Protein AF-A0A2V7VMD0-F1 (afdb_monomer)

Nearest PDB structures (foldseek):
  2zuu-assembly1_B  TM=5.048E-01  e=1.634E-06  Bifidobacterium longum
  3gns-assembly1_A  TM=4.349E-01  e=3.672E-01  Staphylococcus aureus
  1rq2-assembly1_B  TM=4.002E-01  e=1.823E+00  Mycobacterium tuberculosis
  4kwe-assembly3_C  TM=3.989E-01  e=2.638E+00  Mycobacterium tuberculosis
  1rlu-assembly1_B  TM=4.400E-01  e=4.884E+00  Mycobacterium tuberculosis

Secondary structure (DSSP, 8-state):
------------SPPPPPP--------S--S----BSS-TTSSEEEEE---STTTHHHHHHHHHB-EEEEE----SSHHHHHHSSGGG-SHHHH-BTTB-HHHHHHHHHHHHSSSPPSEEEEE-SS-GGGS-HHHHHHHHHHHHHT-EEEEES-----TTTSPPTT--SS--TTHHHH-SEE-PPPPEE-TTS-EE--TTTEEEE-EEESS--TTTTT--GGGSHIIIIIEEEE-PEESSEEEEEETTEEEEEEEEETTEEEEEE-B-SSSSS-----HHHH---GGGHHHHHHHHHHHHHHHHH-STT---------SSS--------------------PPP-------------------------------

Solvent-accessible surface area (backbone atoms only — not comparable to full-atom values): 22186 Å² total; per-residue (Å²): 141,83,85,83,81,81,81,76,85,78,72,91,63,78,78,75,76,84,84,74,69,80,86,87,64,64,85,81,72,74,96,75,74,80,71,41,63,74,45,91,90,49,52,46,37,28,38,37,49,40,16,63,92,42,41,62,48,55,35,56,44,51,62,32,31,33,57,47,74,47,75,43,60,51,42,63,41,35,61,50,44,14,55,62,46,80,95,54,62,33,53,94,57,31,19,42,76,50,27,55,55,54,48,34,46,54,43,26,54,63,49,61,43,88,74,82,49,36,22,37,40,43,48,40,57,70,19,55,37,65,45,41,71,65,24,52,52,31,50,58,49,42,24,37,73,38,15,8,33,37,32,38,32,70,38,36,24,39,33,71,90,52,61,42,62,88,49,54,86,58,57,47,68,63,59,53,76,61,37,11,44,30,86,47,70,52,41,46,58,45,103,82,48,46,66,41,79,40,66,89,37,44,47,74,30,46,43,42,76,65,42,89,41,85,51,51,52,54,57,67,50,63,61,31,65,31,27,62,74,29,33,67,29,40,54,34,45,72,72,38,54,55,37,25,26,29,84,93,28,45,36,28,24,30,35,75,37,77,62,7,28,26,37,27,33,24,48,42,57,74,39,88,58,59,58,78,71,56,46,78,86,63,66,57,63,79,75,37,53,61,58,54,53,48,40,51,51,32,44,50,44,35,20,38,62,43,62,76,74,66,73,75,91,60,65,58,86,46,96,77,72,77,65,80,72,90,74,88,65,82,70,82,80,82,76,71,76,90,71,76,94,74,82,92,83,88,88,84,88,78,90,81,88,84,85,86,85,86,90,81,93,86,87,88,80,87,82,88,85,84,90,81,88,81,135

Structure (mmCIF, N/CA/C/O backbone):
data_AF-A0A2V7VMD0-F1
#
_entry.id   AF-A0A2V7VMD0-F1
#
loop_
_atom_site.group_PDB
_atom_site.id
_atom_site.type_symbol
_atom_site.label_atom_id
_atom_site.label_alt_id
_atom_site.label_comp_id
_atom_site.label_asym_id
_atom_site.label_entity_id
_atom_site.label_seq_id
_atom_site.pdbx_PDB_ins_code
_atom_site.Cartn_x
_atom_site.Cartn_y
_atom_site.Cartn_z
_atom_site.occupancy
_atom_site.B_iso_or_equiv
_atom_site.auth_seq_id
_atom_site.auth_comp_id
_atom_site.auth_asym_id
_atom_site.auth_atom_id
_atom_site.pdbx_PDB_model_num
ATOM 1 N N . MET A 1 1 ? 59.327 32.147 13.251 1.00 38.47 1 MET A N 1
ATOM 2 C CA . MET A 1 1 ? 58.551 31.460 12.197 1.00 38.47 1 MET A CA 1
ATOM 3 C C . MET A 1 1 ? 57.903 30.236 12.815 1.00 38.47 1 MET A C 1
ATOM 5 O O . MET A 1 1 ? 58.629 29.424 13.367 1.00 38.47 1 MET A O 1
ATOM 9 N N . ALA A 1 2 ? 56.578 30.120 12.757 1.00 33.91 2 ALA A N 1
ATOM 10 C CA . ALA A 1 2 ? 55.854 28.916 13.158 1.00 33.91 2 ALA A CA 1
ATOM 11 C C . ALA A 1 2 ? 54.813 28.626 12.073 1.00 33.91 2 ALA A C 1
ATOM 13 O O . ALA A 1 2 ? 53.898 29.421 11.875 1.00 33.91 2 ALA A O 1
ATOM 14 N N . ALA A 1 3 ? 55.002 27.538 11.329 1.00 36.62 3 ALA A N 1
ATOM 15 C CA . ALA A 1 3 ? 54.058 27.101 10.310 1.00 36.62 3 ALA A CA 1
ATOM 16 C C . ALA A 1 3 ? 53.072 26.114 10.946 1.00 36.62 3 ALA A C 1
ATOM 18 O O . ALA A 1 3 ? 53.469 25.020 11.345 1.00 36.62 3 ALA A O 1
ATOM 19 N N . LEU A 1 4 ? 51.796 26.496 11.050 1.00 35.62 4 LEU A N 1
ATOM 20 C CA . LEU A 1 4 ? 50.734 25.544 11.370 1.00 35.62 4 LEU A CA 1
ATOM 21 C C . LEU A 1 4 ? 50.429 24.712 10.119 1.00 35.62 4 LEU A C 1
ATOM 23 O O . LEU A 1 4 ? 49.912 25.231 9.131 1.00 35.62 4 LEU A O 1
ATOM 27 N N . LEU A 1 5 ? 50.728 23.416 10.177 1.00 38.78 5 LEU A N 1
ATOM 28 C CA . LEU A 1 5 ? 50.276 22.447 9.183 1.00 38.78 5 LEU A CA 1
ATOM 29 C C . LEU A 1 5 ? 48.796 22.124 9.426 1.00 38.78 5 LEU A C 1
ATOM 31 O O . LEU A 1 5 ? 48.458 21.363 10.330 1.00 38.78 5 LEU A O 1
ATOM 35 N N . LEU A 1 6 ? 47.914 22.688 8.599 1.00 39.88 6 LEU A N 1
ATOM 36 C CA . LEU A 1 6 ? 46.518 22.262 8.503 1.00 39.88 6 LEU A CA 1
ATOM 37 C C . LEU A 1 6 ? 46.425 21.009 7.623 1.00 39.88 6 LEU A C 1
ATOM 39 O O . LEU A 1 6 ? 46.184 21.089 6.420 1.00 39.88 6 LEU A O 1
ATOM 43 N N . SER A 1 7 ? 46.611 19.838 8.229 1.00 38.34 7 SER A N 1
ATOM 44 C CA . SER A 1 7 ? 46.301 18.553 7.599 1.00 38.34 7 SER A CA 1
ATOM 45 C C . SER A 1 7 ? 44.782 18.338 7.566 1.00 38.34 7 SER A C 1
ATOM 47 O O . SER A 1 7 ? 44.202 17.771 8.495 1.00 38.34 7 SER A O 1
ATOM 49 N N . GLY A 1 8 ? 44.123 18.820 6.511 1.00 38.28 8 GLY A N 1
ATOM 50 C CA . GLY A 1 8 ? 42.714 18.522 6.266 1.00 38.28 8 GLY A CA 1
ATOM 51 C C . GLY A 1 8 ? 42.531 17.064 5.845 1.00 38.28 8 GLY A C 1
ATOM 52 O O . GLY A 1 8 ? 43.011 16.662 4.789 1.00 38.28 8 GLY A O 1
ATOM 53 N N . PHE A 1 9 ? 41.811 16.279 6.649 1.00 41.69 9 PHE A N 1
ATOM 54 C CA . PHE A 1 9 ? 41.330 14.959 6.241 1.00 41.69 9 PHE A CA 1
ATOM 55 C C . PHE A 1 9 ? 40.188 15.124 5.229 1.00 41.69 9 PHE A C 1
ATOM 57 O O . PHE A 1 9 ? 39.022 15.221 5.608 1.00 41.69 9 PHE A O 1
ATOM 64 N N . ALA A 1 10 ? 40.521 15.147 3.939 1.00 46.25 10 ALA A N 1
ATOM 65 C CA . ALA A 1 10 ? 39.546 14.855 2.898 1.00 46.25 10 ALA A CA 1
ATOM 66 C C . ALA A 1 10 ? 39.225 13.356 2.963 1.00 46.25 10 ALA A C 1
ATOM 68 O O . ALA A 1 10 ? 40.111 12.514 2.834 1.00 46.25 10 ALA A O 1
ATOM 69 N N . SER A 1 11 ? 37.965 13.012 3.218 1.00 49.06 11 SER A N 1
ATOM 70 C CA . SER A 1 11 ? 37.516 11.626 3.162 1.00 49.06 11 SER A CA 1
ATOM 71 C C . SER A 1 11 ? 37.318 11.207 1.704 1.00 49.06 11 SER A C 1
ATOM 73 O O . SER A 1 11 ? 36.354 11.651 1.084 1.00 49.06 11 SER A O 1
ATOM 75 N N . ASP A 1 12 ? 38.144 10.291 1.198 1.00 47.84 12 ASP A N 1
ATOM 76 C CA . ASP A 1 12 ? 38.009 9.644 -0.126 1.00 47.84 12 ASP A CA 1
ATOM 77 C C . ASP A 1 12 ? 36.775 8.716 -0.258 1.00 47.84 12 ASP A C 1
ATOM 79 O O . ASP A 1 12 ? 36.743 7.781 -1.057 1.00 47.84 12 ASP A O 1
ATOM 83 N N . GLN A 1 13 ? 35.728 8.940 0.538 1.00 43.59 13 GLN A N 1
ATOM 84 C CA . GLN A 1 13 ? 34.426 8.341 0.276 1.00 43.59 13 GLN A CA 1
ATOM 85 C C . GLN A 1 13 ? 33.729 9.192 -0.790 1.00 43.59 13 GLN A C 1
ATOM 87 O O . GLN A 1 13 ? 33.518 10.383 -0.541 1.00 43.59 13 GLN A O 1
ATOM 92 N N . PRO A 1 14 ? 33.356 8.632 -1.958 1.00 45.62 14 PRO A N 1
ATOM 93 C CA . PRO A 1 14 ? 32.574 9.380 -2.929 1.00 45.62 14 PRO A CA 1
ATOM 94 C C . PRO A 1 14 ? 31.293 9.856 -2.245 1.00 45.62 14 PRO A C 1
ATOM 96 O O . PRO A 1 14 ? 30.607 9.068 -1.587 1.00 45.62 14 PRO A O 1
ATOM 99 N N . LEU A 1 15 ? 30.995 11.154 -2.367 1.00 47.31 15 LEU A N 1
ATOM 100 C CA . LEU A 1 15 ? 29.774 11.729 -1.814 1.00 47.31 15 LEU A CA 1
ATOM 101 C C . LEU A 1 15 ? 28.592 10.907 -2.322 1.00 47.31 15 LEU A C 1
ATOM 103 O O . LEU A 1 15 ? 28.368 10.818 -3.531 1.00 47.31 15 LEU A O 1
ATOM 107 N N . LYS A 1 16 ? 27.854 10.289 -1.394 1.00 54.16 16 LYS A N 1
ATOM 108 C CA . LYS A 1 16 ? 26.635 9.566 -1.741 1.00 54.16 16 LYS A CA 1
ATOM 109 C C . LYS A 1 16 ? 25.729 10.543 -2.502 1.00 54.16 16 LYS A C 1
ATOM 111 O O . LYS A 1 16 ? 25.490 11.630 -1.968 1.00 54.16 16 LYS A O 1
ATOM 116 N N . PRO A 1 17 ? 25.251 10.199 -3.713 1.00 64.12 17 PRO A N 1
ATOM 117 C CA . PRO A 1 17 ? 24.415 11.109 -4.477 1.00 64.12 17 PRO A CA 1
ATOM 118 C C . PRO A 1 17 ? 23.194 11.517 -3.640 1.00 64.12 17 PRO A C 1
ATOM 120 O O . PRO A 1 17 ? 22.661 10.683 -2.894 1.00 64.12 17 PRO A O 1
ATOM 123 N N . PRO A 1 18 ? 22.775 12.792 -3.708 1.00 78.00 18 PRO A N 1
ATOM 124 C CA . PRO A 1 18 ? 21.604 13.266 -2.984 1.00 78.00 18 PRO A CA 1
ATOM 125 C C . PRO A 1 18 ? 20.371 12.432 -3.350 1.00 78.00 18 PRO A C 1
ATOM 127 O O . PRO A 1 18 ? 20.215 11.971 -4.481 1.00 78.00 18 PRO A O 1
ATOM 130 N N . ARG A 1 19 ? 19.499 12.216 -2.364 1.00 87.38 19 ARG A N 1
ATOM 131 C CA . ARG A 1 19 ? 18.234 11.509 -2.562 1.00 87.38 19 ARG A CA 1
ATOM 132 C C . ARG A 1 19 ? 17.157 12.498 -2.989 1.00 87.38 19 ARG A C 1
ATOM 134 O O . ARG A 1 19 ? 16.889 13.453 -2.265 1.00 87.38 19 ARG A O 1
ATOM 141 N N . TYR A 1 20 ? 16.528 12.219 -4.123 1.00 90.06 20 TYR A N 1
ATOM 142 C CA . TYR A 1 20 ? 15.520 13.070 -4.743 1.00 90.06 20 TYR A CA 1
ATOM 143 C C . TYR A 1 20 ? 14.117 12.502 -4.494 1.00 90.06 20 TYR A C 1
ATOM 145 O O . TYR A 1 20 ? 13.668 11.559 -5.150 1.00 90.06 20 TYR A O 1
ATOM 153 N N . ASP A 1 21 ? 13.451 13.026 -3.465 1.00 91.38 21 ASP A N 1
ATOM 154 C CA . ASP A 1 21 ? 12.210 12.475 -2.911 1.00 91.38 21 ASP A CA 1
ATOM 155 C C . ASP A 1 21 ? 11.384 13.572 -2.214 1.00 91.38 21 ASP A C 1
ATOM 157 O O . ASP A 1 21 ? 11.924 14.621 -1.863 1.00 91.38 21 ASP A O 1
ATOM 161 N N . ILE A 1 22 ? 10.084 13.342 -2.002 1.00 90.31 22 ILE A N 1
ATOM 162 C CA . ILE A 1 22 ? 9.161 14.355 -1.466 1.00 90.31 22 ILE A CA 1
ATOM 163 C C . ILE A 1 22 ? 9.235 14.429 0.074 1.00 90.31 22 ILE A C 1
ATOM 165 O O . ILE A 1 22 ? 8.964 13.431 0.753 1.00 90.31 22 ILE A O 1
ATOM 169 N N . PRO A 1 23 ? 9.516 15.609 0.666 1.00 90.56 23 PRO A N 1
ATOM 170 C CA . PRO A 1 23 ? 9.343 15.842 2.095 1.00 90.56 23 PRO A CA 1
ATOM 171 C C . PRO A 1 23 ? 7.868 16.139 2.421 1.00 90.56 23 PRO A C 1
ATOM 173 O O . PRO A 1 23 ? 7.342 17.208 2.118 1.00 90.56 23 PRO A O 1
ATOM 176 N N . TYR A 1 24 ? 7.183 15.198 3.072 1.00 93.12 24 TYR A N 1
ATOM 177 C CA . TYR A 1 24 ? 5.773 15.359 3.446 1.00 93.12 24 TYR A CA 1
ATOM 178 C C . TYR A 1 24 ? 5.591 16.213 4.714 1.00 93.12 24 TYR A C 1
ATOM 180 O O . TYR A 1 24 ? 6.096 15.871 5.783 1.00 93.12 24 TYR A O 1
ATOM 188 N N . SER A 1 25 ? 4.812 17.296 4.603 1.00 93.19 25 SER A N 1
ATOM 189 C CA . SER A 1 25 ? 4.467 18.223 5.697 1.00 93.19 25 SER A CA 1
ATOM 190 C C . SER A 1 25 ? 2.964 18.210 5.997 1.00 93.19 25 SER A C 1
ATOM 192 O O . SER A 1 25 ? 2.138 18.068 5.095 1.00 93.19 25 SER A O 1
ATOM 194 N N . THR A 1 26 ? 2.593 18.395 7.268 1.00 93.69 26 THR A N 1
ATOM 195 C CA . THR A 1 26 ? 1.194 18.528 7.717 1.00 93.69 26 THR A CA 1
ATOM 196 C C . THR A 1 26 ? 0.737 19.976 7.908 1.00 93.69 26 THR A C 1
ATOM 198 O O . THR A 1 26 ? -0.422 20.175 8.269 1.00 93.69 26 THR A O 1
ATOM 201 N N . GLU A 1 27 ? 1.590 20.971 7.629 1.00 94.56 27 GLU A N 1
ATOM 202 C CA . GLU A 1 27 ? 1.309 22.409 7.812 1.00 94.56 27 GLU A CA 1
ATOM 203 C C . GLU A 1 27 ? 0.025 22.871 7.102 1.00 94.56 27 GLU A C 1
ATOM 205 O O . GLU A 1 27 ? -0.747 23.655 7.654 1.00 94.56 27 GLU A O 1
ATOM 210 N N . VAL A 1 28 ? -0.249 22.345 5.902 1.00 92.62 28 VAL A N 1
ATOM 211 C CA . VAL A 1 28 ? -1.488 22.621 5.159 1.00 92.62 28 VAL A CA 1
ATOM 212 C C . VAL A 1 28 ? -2.573 21.617 5.562 1.00 92.62 28 VAL A C 1
ATOM 214 O O . VAL A 1 28 ? -2.704 20.533 4.981 1.00 92.62 28 VAL A O 1
ATOM 217 N N . VAL A 1 29 ? -3.358 21.989 6.571 1.00 91.25 29 VAL A N 1
ATOM 218 C CA . VAL A 1 29 ? -4.427 21.182 7.190 1.00 91.25 29 VAL A CA 1
ATOM 219 C C . VAL A 1 29 ? -5.669 21.057 6.292 1.00 91.25 29 VAL A C 1
ATOM 221 O O . VAL A 1 29 ? -6.180 22.067 5.812 1.00 91.25 29 VAL A O 1
ATOM 224 N N . THR A 1 30 ? -6.197 19.839 6.081 1.00 86.19 30 THR A N 1
ATOM 225 C CA . THR A 1 30 ? -7.558 19.650 5.526 1.00 86.19 30 THR A CA 1
ATOM 226 C C . THR A 1 30 ? -8.643 19.762 6.599 1.00 86.19 30 THR A C 1
ATOM 228 O O . THR A 1 30 ? -8.384 19.481 7.771 1.00 86.19 30 THR A O 1
ATOM 231 N N . PRO A 1 31 ? -9.896 20.087 6.232 1.00 86.00 31 PRO A N 1
ATOM 232 C CA . PRO A 1 31 ? -11.050 19.784 7.072 1.00 86.00 31 PRO A CA 1
ATOM 233 C C . PRO A 1 31 ? -11.165 18.264 7.273 1.00 86.00 31 PRO A C 1
ATOM 235 O O . PRO A 1 31 ? -11.433 17.536 6.324 1.00 86.00 31 PRO A O 1
ATOM 238 N N . HIS A 1 32 ? -10.960 17.789 8.501 1.00 86.56 32 HIS A N 1
ATOM 239 C CA . HIS A 1 32 ? -11.040 16.369 8.856 1.00 86.56 32 HIS A CA 1
ATOM 240 C C . HIS A 1 32 ? -11.507 16.185 10.304 1.00 86.56 32 HIS A C 1
ATOM 242 O O . HIS A 1 32 ? -11.539 17.136 11.093 1.00 86.56 32 HIS A O 1
ATOM 248 N N . VAL A 1 33 ? -11.846 14.952 10.685 1.00 81.44 33 VAL A N 1
ATOM 249 C CA . VAL A 1 33 ? -12.067 14.588 12.086 1.00 81.44 33 VAL A CA 1
ATOM 250 C C . VAL A 1 33 ? -10.735 14.153 12.710 1.00 81.44 33 VAL A C 1
ATOM 252 O O . VAL A 1 33 ? -10.180 13.137 12.295 1.00 81.44 33 VAL A O 1
ATOM 255 N N . PRO A 1 34 ? -10.205 14.832 13.743 1.00 75.56 34 PRO A N 1
ATOM 256 C CA . PRO A 1 34 ? -9.041 14.333 14.466 1.00 75.56 34 PRO A CA 1
ATOM 257 C C . PRO A 1 34 ? -9.469 13.176 15.379 1.00 75.56 34 PRO A C 1
ATOM 259 O O . PRO A 1 34 ? -10.162 13.384 16.379 1.00 75.56 34 PRO A O 1
ATOM 262 N N . TRP A 1 35 ? -9.067 11.944 15.049 1.00 77.06 35 TRP A N 1
ATOM 263 C CA . TRP A 1 35 ? -9.405 10.762 15.853 1.00 77.06 35 TRP A CA 1
ATOM 264 C C . TRP A 1 35 ? -8.179 10.074 16.465 1.00 77.06 35 TRP A C 1
ATOM 266 O O . TRP A 1 35 ? -8.108 10.009 17.689 1.00 77.06 35 TRP A O 1
ATOM 276 N N . ALA A 1 36 ? -7.194 9.614 15.690 1.00 81.88 36 ALA A N 1
ATOM 277 C CA . ALA A 1 36 ? -6.056 8.841 16.210 1.00 81.88 36 ALA A CA 1
ATOM 278 C C . ALA A 1 36 ? -4.759 9.659 16.393 1.00 81.88 36 ALA A C 1
ATOM 280 O O . ALA A 1 36 ? -3.659 9.113 16.319 1.00 81.88 36 ALA A O 1
ATOM 281 N N . THR A 1 37 ? -4.869 10.960 16.674 1.00 82.75 37 THR A N 1
ATOM 282 C CA . THR A 1 37 ? -3.728 11.891 16.819 1.00 82.75 37 THR A CA 1
ATOM 283 C C . THR A 1 37 ? -2.928 11.728 18.120 1.00 82.75 37 THR A C 1
ATOM 285 O O . THR A 1 37 ? -1.823 12.248 18.233 1.00 82.75 37 THR A O 1
ATOM 288 N N . THR A 1 38 ? -3.437 10.978 19.105 1.00 86.06 38 THR A N 1
ATOM 289 C CA . THR A 1 38 ? -2.681 10.531 20.291 1.00 86.06 38 THR A CA 1
ATOM 290 C C . THR A 1 38 ? -2.894 9.034 20.492 1.00 86.06 38 THR A C 1
ATOM 292 O O . THR A 1 38 ? -4.016 8.605 20.757 1.00 86.06 38 THR A O 1
ATOM 295 N N . LEU A 1 39 ? -1.824 8.235 20.416 1.00 88.50 39 LEU A N 1
ATOM 296 C CA . LEU A 1 39 ? -1.890 6.775 20.550 1.00 88.50 39 LEU A CA 1
ATOM 297 C C . LEU A 1 39 ? -1.164 6.253 21.805 1.00 88.50 39 LEU A C 1
ATOM 299 O O . LEU A 1 39 ? -0.077 6.737 22.138 1.00 88.50 39 LEU A O 1
ATOM 303 N N . PRO A 1 40 ? -1.690 5.207 22.475 1.00 86.06 40 PRO A N 1
ATOM 304 C CA . PRO A 1 40 ? -0.916 4.415 23.428 1.00 86.06 40 PRO A CA 1
ATOM 305 C C . PRO A 1 40 ? 0.331 3.831 22.748 1.00 86.06 40 PRO A C 1
ATOM 307 O O . PRO A 1 40 ? 0.230 3.221 21.684 1.00 86.06 40 PRO A O 1
ATOM 310 N N . GLY A 1 41 ? 1.501 4.025 23.361 1.00 87.75 41 GLY A N 1
ATOM 311 C CA . GLY A 1 41 ? 2.797 3.660 22.770 1.00 87.75 41 GLY A CA 1
ATOM 312 C C . GLY A 1 41 ? 3.425 4.736 21.871 1.00 87.75 41 GLY A C 1
ATOM 313 O O . GLY A 1 41 ? 4.502 4.501 21.339 1.00 87.75 41 GLY A O 1
ATOM 314 N N . GLY A 1 42 ? 2.797 5.910 21.726 1.00 93.25 42 GLY A N 1
ATOM 315 C CA . GLY A 1 42 ? 3.284 6.991 20.862 1.00 93.25 42 GLY A CA 1
ATOM 316 C C . GLY A 1 42 ? 2.918 6.792 19.384 1.00 93.25 42 GLY A C 1
ATOM 317 O O . GLY A 1 42 ? 2.166 5.865 19.065 1.00 93.25 42 GLY A O 1
ATOM 318 N N . PRO A 1 43 ? 3.410 7.658 18.478 1.00 95.75 43 PRO A N 1
ATOM 319 C CA . PRO A 1 43 ? 3.177 7.532 17.039 1.00 95.75 43 PRO A CA 1
ATOM 320 C C . PRO A 1 43 ? 3.602 6.161 16.495 1.00 95.75 43 PRO A C 1
ATOM 322 O O . PRO A 1 43 ? 4.492 5.519 17.052 1.00 95.75 43 PRO A O 1
ATOM 325 N N . ILE A 1 44 ? 2.962 5.691 15.424 1.00 96.69 44 ILE A N 1
ATOM 326 C CA . ILE A 1 44 ? 3.342 4.437 14.759 1.00 96.69 44 ILE A CA 1
ATOM 327 C C . ILE A 1 44 ? 4.535 4.704 13.846 1.00 96.69 44 ILE A C 1
ATOM 329 O O . ILE A 1 44 ? 4.445 5.526 12.933 1.00 96.69 44 ILE A O 1
ATOM 333 N N . ARG A 1 45 ? 5.634 3.976 14.055 1.00 98.06 45 ARG A N 1
ATOM 334 C CA . ARG A 1 45 ? 6.778 3.975 13.133 1.00 98.06 45 ARG A CA 1
ATOM 335 C C . ARG A 1 45 ? 6.449 3.107 11.931 1.00 98.06 45 ARG A C 1
ATOM 337 O O . ARG A 1 45 ? 6.390 1.885 12.066 1.00 98.06 45 ARG A O 1
ATOM 344 N N . GLY A 1 46 ? 6.222 3.716 10.774 1.00 98.25 46 GLY A N 1
ATOM 345 C CA . GLY A 1 46 ? 5.811 2.989 9.575 1.00 98.25 46 GLY A CA 1
ATOM 346 C C . GLY A 1 46 ? 6.636 3.350 8.350 1.00 98.25 46 GLY A C 1
ATOM 347 O O . GLY A 1 46 ? 7.092 4.483 8.230 1.00 98.25 46 GLY A O 1
ATOM 348 N N . PHE A 1 47 ? 6.800 2.391 7.446 1.00 98.69 47 PHE A N 1
ATOM 349 C CA . PHE A 1 47 ? 7.322 2.626 6.102 1.00 98.69 47 PHE A CA 1
ATOM 350 C C . PHE A 1 47 ? 6.158 2.716 5.111 1.00 98.69 47 PHE A C 1
ATOM 352 O O . PHE A 1 47 ? 5.258 1.877 5.149 1.00 98.69 47 PHE A O 1
ATOM 359 N N . PHE A 1 48 ? 6.171 3.717 4.237 1.00 98.56 48 PHE A N 1
ATOM 360 C CA . PHE A 1 48 ? 5.070 4.032 3.329 1.00 98.56 48 PHE A CA 1
ATOM 361 C C . PHE A 1 48 ? 5.615 4.338 1.930 1.00 98.56 48 PHE A C 1
ATOM 363 O O . PHE A 1 48 ? 6.589 5.080 1.802 1.00 98.56 48 PHE A O 1
ATOM 370 N N . ILE A 1 49 ? 4.962 3.821 0.887 1.00 97.62 49 ILE A N 1
ATOM 371 C CA . ILE A 1 49 ? 5.235 4.211 -0.506 1.00 97.62 49 ILE A CA 1
ATOM 372 C C . ILE A 1 49 ? 4.036 5.009 -1.038 1.00 97.62 49 ILE A C 1
ATOM 374 O O . ILE A 1 49 ? 3.122 4.411 -1.601 1.00 97.62 49 ILE A O 1
ATOM 378 N N . PRO A 1 50 ? 3.967 6.331 -0.800 1.00 96.62 50 PRO A N 1
ATOM 379 C CA . PRO A 1 50 ? 2.996 7.189 -1.472 1.00 96.62 50 PRO A CA 1
ATOM 380 C C . PRO A 1 50 ? 3.374 7.399 -2.943 1.00 96.62 50 PRO A C 1
ATOM 382 O O . PRO A 1 50 ? 4.547 7.291 -3.314 1.00 96.62 50 PRO A O 1
ATOM 385 N N . THR A 1 51 ? 2.394 7.755 -3.773 1.00 94.12 51 THR A N 1
ATOM 386 C CA . THR A 1 51 ? 2.659 8.181 -5.152 1.00 94.12 51 THR A CA 1
ATOM 387 C C . THR A 1 51 ? 3.003 9.662 -5.235 1.00 94.12 51 THR A C 1
ATOM 389 O O . THR A 1 51 ? 2.726 10.446 -4.322 1.00 94.12 51 THR A O 1
ATOM 392 N N . VAL A 1 52 ? 3.621 10.053 -6.351 1.00 93.00 52 VAL A N 1
ATOM 393 C CA . VAL A 1 52 ? 3.891 11.463 -6.662 1.00 93.00 52 VAL A CA 1
ATOM 394 C C . VAL A 1 52 ? 2.562 12.175 -6.929 1.00 93.00 52 VAL A C 1
ATOM 396 O O . VAL A 1 52 ? 2.278 13.206 -6.323 1.00 93.00 52 VAL A O 1
ATOM 399 N N . SER A 1 53 ? 1.711 11.575 -7.766 1.00 90.62 53 SER A N 1
ATOM 400 C CA . SER A 1 53 ? 0.398 12.102 -8.159 1.00 90.62 53 SER A CA 1
ATOM 401 C C . SER A 1 53 ? -0.615 12.211 -7.010 1.00 90.62 53 SER A C 1
ATOM 403 O O . SER A 1 53 ? -1.411 13.149 -6.990 1.00 90.62 53 SER A O 1
ATOM 405 N N . GLN A 1 54 ? -0.589 11.291 -6.037 1.00 89.31 54 GLN A N 1
ATOM 406 C CA . GLN A 1 54 ? -1.552 11.224 -4.924 1.00 89.31 54 GLN A CA 1
ATOM 407 C C . GLN A 1 54 ? -0.883 11.410 -3.554 1.00 89.31 54 GLN A C 1
ATOM 409 O O . GLN A 1 54 ? -1.412 10.997 -2.524 1.00 89.31 54 GLN A O 1
ATOM 414 N N . GLY A 1 55 ? 0.260 12.105 -3.500 1.00 90.12 55 GLY A N 1
ATOM 415 C CA . GLY A 1 55 ? 1.003 12.356 -2.258 1.00 90.12 55 GLY A CA 1
ATOM 416 C C . GLY A 1 55 ? 0.193 13.037 -1.138 1.00 90.12 55 GLY A C 1
ATOM 417 O O . GLY A 1 55 ? 0.560 12.949 0.037 1.00 90.12 55 GLY A O 1
ATOM 418 N N . ARG A 1 56 ? -0.945 13.670 -1.465 1.00 92.25 56 ARG A N 1
ATOM 419 C CA . ARG A 1 56 ? -1.881 14.214 -0.471 1.00 92.25 56 ARG A CA 1
ATOM 420 C C . ARG A 1 56 ? -2.421 13.138 0.478 1.00 92.25 56 ARG A C 1
ATOM 422 O O . ARG A 1 56 ? -2.581 13.445 1.658 1.00 92.25 56 ARG A O 1
ATOM 429 N N . ASP A 1 57 ? -2.581 11.897 0.018 1.00 93.00 57 ASP A N 1
ATOM 430 C CA . ASP A 1 57 ? -3.032 10.761 0.833 1.00 93.00 57 ASP A CA 1
ATOM 431 C C . ASP A 1 57 ? -2.145 10.527 2.063 1.00 93.00 57 ASP A C 1
ATOM 433 O O . ASP A 1 57 ? -2.641 10.271 3.162 1.00 93.00 57 ASP A O 1
ATOM 437 N N . MET A 1 58 ? -0.822 10.655 1.908 1.00 95.62 58 MET A N 1
ATOM 438 C CA . MET A 1 58 ? 0.132 10.507 3.011 1.00 95.62 58 MET A CA 1
ATOM 439 C C . MET A 1 58 ? -0.059 11.610 4.056 1.00 95.62 58 MET A C 1
ATOM 441 O O . MET A 1 58 ? -0.140 11.325 5.251 1.00 95.62 58 MET A O 1
ATOM 445 N N . VAL A 1 59 ? -0.185 12.865 3.611 1.00 95.25 59 VAL A N 1
ATOM 446 C CA . VAL A 1 59 ? -0.403 14.028 4.489 1.00 95.25 59 VAL A CA 1
ATOM 447 C C . VAL A 1 59 ? -1.719 13.892 5.252 1.00 95.25 59 VAL A C 1
ATOM 449 O O . VAL A 1 59 ? -1.788 14.138 6.455 1.00 95.25 59 VAL A O 1
ATOM 452 N N . GLU A 1 60 ? -2.767 13.465 4.561 1.00 94.38 60 GLU A N 1
ATOM 453 C CA . GLU A 1 60 ? -4.105 13.309 5.113 1.00 94.38 60 GLU A CA 1
ATOM 454 C C . GLU A 1 60 ? -4.240 12.105 6.053 1.00 94.38 60 GLU A C 1
ATOM 456 O O . GLU A 1 60 ? -4.976 12.178 7.045 1.00 94.38 60 GLU A O 1
ATOM 461 N N . LEU A 1 61 ? -3.461 11.046 5.827 1.00 94.94 61 LEU A N 1
ATOM 462 C CA . LEU A 1 61 ? -3.269 9.968 6.789 1.00 94.94 61 LEU A CA 1
ATOM 463 C C . LEU A 1 61 ? -2.499 10.455 8.032 1.00 94.94 61 LEU A C 1
ATOM 465 O O . LEU A 1 61 ? -2.927 10.169 9.15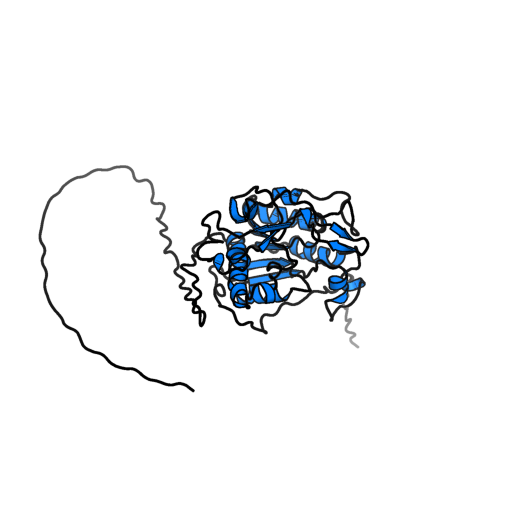0 1.00 94.94 61 LEU A O 1
ATOM 469 N N . MET A 1 62 ? -1.422 11.237 7.868 1.00 95.12 62 MET A N 1
ATOM 470 C CA . MET A 1 62 ? -0.642 11.824 8.977 1.00 95.12 62 MET A CA 1
ATOM 471 C C . MET A 1 62 ? -1.454 12.807 9.835 1.00 95.12 62 MET A C 1
ATOM 473 O O . MET A 1 62 ? -1.218 12.912 11.037 1.00 95.12 62 MET A O 1
ATOM 477 N N . GLN A 1 63 ? -2.417 13.520 9.246 1.00 93.94 63 GLN A N 1
ATOM 478 C CA . GLN A 1 63 ? -3.319 14.418 9.979 1.00 93.94 63 GLN A CA 1
ATOM 479 C C . GLN A 1 63 ? -4.345 13.644 10.832 1.00 93.94 63 GLN A C 1
ATOM 481 O O . GLN A 1 63 ? -4.735 14.102 11.906 1.00 93.94 63 GLN A O 1
ATOM 486 N N . ARG A 1 64 ? -4.738 12.434 10.407 1.00 92.50 64 ARG A N 1
ATOM 487 C CA . ARG A 1 64 ? -5.771 11.613 11.067 1.00 92.50 64 ARG A CA 1
ATOM 488 C C . ARG A 1 64 ? -5.222 10.561 12.041 1.00 92.50 64 ARG A C 1
ATOM 490 O O . ARG A 1 64 ? -5.902 10.223 13.015 1.00 92.50 64 ARG A O 1
ATOM 497 N N . LEU A 1 65 ? -4.005 10.067 11.808 1.00 93.00 65 LEU A N 1
ATOM 498 C CA . LEU A 1 65 ? -3.329 9.012 12.568 1.00 93.00 65 LEU A CA 1
ATOM 499 C C . LEU A 1 65 ? -1.942 9.486 13.028 1.00 93.00 65 LEU A C 1
ATOM 501 O O . LEU A 1 65 ? -1.145 9.959 12.224 1.00 93.00 65 LEU A O 1
ATOM 505 N N . ALA A 1 66 ? -1.616 9.309 14.312 1.00 94.50 66 ALA A N 1
ATOM 506 C CA . ALA A 1 66 ? -0.292 9.631 14.839 1.00 94.50 66 ALA A CA 1
ATOM 507 C C . ALA A 1 66 ? 0.779 8.710 14.230 1.00 94.50 66 ALA A C 1
ATOM 509 O O . ALA A 1 66 ? 0.931 7.556 14.644 1.00 94.50 66 ALA A O 1
ATOM 510 N N . LEU A 1 67 ? 1.538 9.234 13.268 1.00 96.00 67 LEU A N 1
ATOM 511 C CA . LEU A 1 67 ? 2.590 8.524 12.544 1.00 96.00 67 LEU A CA 1
ATOM 512 C C . LEU A 1 67 ? 3.969 9.151 12.777 1.00 96.00 67 LEU A C 1
ATOM 514 O O . LEU A 1 67 ? 4.108 10.363 12.912 1.00 96.00 67 LEU A O 1
ATOM 518 N N . GLN A 1 68 ? 4.993 8.303 12.756 1.00 96.94 68 GLN A N 1
ATOM 519 C CA . GLN A 1 68 ? 6.380 8.671 12.486 1.00 96.94 68 GLN A CA 1
ATOM 520 C C . GLN A 1 68 ? 6.775 7.953 11.181 1.00 96.94 68 GLN A C 1
ATOM 522 O O . GLN A 1 68 ? 7.279 6.827 11.238 1.00 96.94 68 GLN A O 1
ATOM 527 N N . PRO A 1 69 ? 6.440 8.523 10.009 1.00 97.25 69 PRO A N 1
ATOM 528 C CA . PRO A 1 69 ? 6.595 7.833 8.738 1.00 97.25 69 PRO A CA 1
ATOM 529 C C . PRO A 1 69 ? 8.029 7.925 8.202 1.00 97.25 69 PRO A C 1
ATOM 531 O O . PRO A 1 69 ? 8.682 8.963 8.287 1.00 97.25 69 PRO A O 1
ATOM 534 N N . THR A 1 70 ? 8.481 6.842 7.580 1.00 97.88 70 THR A N 1
ATOM 535 C CA . THR A 1 70 ? 9.545 6.837 6.576 1.00 97.88 70 THR A CA 1
ATOM 536 C C . THR A 1 70 ? 8.870 6.649 5.223 1.00 97.88 70 THR A C 1
ATOM 538 O O . THR A 1 70 ? 8.230 5.623 4.996 1.00 97.88 70 THR A O 1
ATOM 541 N N . THR A 1 71 ? 8.972 7.637 4.341 1.00 97.25 71 THR A N 1
ATOM 542 C CA . THR A 1 71 ? 8.382 7.598 2.997 1.00 97.25 71 THR A CA 1
ATOM 543 C C . THR A 1 71 ? 9.436 7.292 1.940 1.00 97.25 71 THR A C 1
ATOM 545 O O . THR A 1 71 ? 10.603 7.636 2.122 1.00 97.25 71 THR A O 1
ATOM 548 N N . VAL A 1 72 ? 9.021 6.666 0.837 1.00 96.38 72 VAL A N 1
ATOM 549 C CA . VAL A 1 72 ? 9.735 6.658 -0.451 1.00 96.38 72 VAL A CA 1
ATOM 550 C C . VAL A 1 72 ? 8.700 6.910 -1.538 1.00 96.38 72 VAL A C 1
ATOM 552 O O . VAL A 1 72 ? 7.786 6.102 -1.680 1.00 96.38 72 VAL A O 1
ATOM 555 N N . THR A 1 73 ? 8.803 8.009 -2.283 1.00 95.56 73 THR A N 1
ATOM 556 C CA . THR A 1 73 ? 7.759 8.369 -3.255 1.00 95.56 73 THR A CA 1
ATOM 557 C C . THR A 1 73 ? 7.986 7.684 -4.598 1.00 95.56 73 THR A C 1
ATOM 559 O O . THR A 1 73 ? 8.991 7.941 -5.269 1.00 95.56 73 THR A O 1
ATOM 562 N N . ILE A 1 74 ? 7.034 6.851 -5.019 1.00 95.38 74 ILE A N 1
ATOM 563 C CA . ILE A 1 74 ? 7.078 6.115 -6.289 1.00 95.38 74 ILE A CA 1
ATOM 564 C C . ILE A 1 74 ? 5.709 6.232 -6.948 1.00 95.38 74 ILE A C 1
ATOM 566 O O . ILE A 1 74 ? 4.710 5.871 -6.341 1.00 95.38 74 ILE A O 1
ATOM 570 N N . ASP A 1 75 ? 5.646 6.730 -8.178 1.00 94.56 75 ASP A N 1
ATOM 571 C CA . ASP A 1 75 ? 4.416 6.700 -8.974 1.00 94.56 75 ASP A CA 1
ATOM 572 C C . ASP A 1 75 ? 4.318 5.408 -9.806 1.00 94.56 75 ASP A C 1
ATOM 574 O O . ASP A 1 75 ? 5.326 4.735 -10.041 1.00 94.56 75 ASP A O 1
ATOM 578 N N . ARG A 1 76 ? 3.120 5.065 -10.283 1.00 92.75 76 ARG A N 1
ATOM 579 C CA . ARG A 1 76 ? 2.931 3.993 -11.269 1.00 92.75 76 ARG A CA 1
ATOM 580 C C . ARG A 1 76 ? 3.525 4.417 -12.617 1.00 92.75 76 ARG A C 1
ATOM 582 O O . ARG A 1 76 ? 4.197 3.631 -13.279 1.00 92.75 76 ARG A O 1
ATOM 589 N N . GLN A 1 77 ? 3.317 5.680 -12.994 1.00 94.44 77 GLN A N 1
ATOM 590 C CA . GLN A 1 77 ? 3.703 6.234 -14.292 1.00 94.44 77 GLN A CA 1
ATOM 591 C C . GLN A 1 77 ? 5.185 6.655 -14.297 1.00 94.44 77 GLN A C 1
ATOM 593 O O . GLN A 1 77 ? 5.659 7.346 -13.390 1.00 94.44 77 GLN A O 1
ATOM 598 N N . TRP A 1 78 ? 5.955 6.212 -15.296 1.00 94.62 78 TRP A N 1
ATOM 599 C CA . TRP A 1 78 ? 7.408 6.448 -15.358 1.00 94.62 78 TRP A CA 1
ATOM 600 C C . TRP A 1 78 ? 7.757 7.933 -15.543 1.00 94.62 78 TRP A C 1
ATOM 602 O O . TRP A 1 78 ? 8.706 8.440 -14.947 1.00 94.62 78 TRP A O 1
ATOM 612 N N . ASP A 1 79 ? 6.956 8.646 -16.328 1.00 94.56 79 ASP A N 1
ATOM 613 C CA . ASP A 1 79 ? 7.109 10.061 -16.644 1.00 94.56 79 ASP A CA 1
ATOM 614 C C . ASP A 1 79 ? 6.772 10.931 -15.430 1.00 94.56 79 ASP A C 1
ATOM 616 O O . ASP A 1 79 ? 7.527 11.842 -15.104 1.00 94.56 79 ASP A O 1
ATOM 620 N N . VAL A 1 80 ? 5.730 10.591 -14.668 1.00 93.88 80 VAL A N 1
ATOM 621 C CA . VAL A 1 80 ? 5.436 11.237 -13.379 1.00 93.88 80 VAL A CA 1
ATOM 622 C C . VAL A 1 80 ? 6.563 10.997 -12.366 1.00 93.88 80 VAL A C 1
ATOM 624 O O . VAL A 1 80 ? 6.879 11.893 -11.581 1.00 93.88 80 VAL A O 1
ATOM 627 N N . ASN A 1 81 ? 7.244 9.843 -12.395 1.00 92.00 81 ASN A N 1
ATOM 628 C CA . ASN A 1 81 ? 8.435 9.660 -11.562 1.00 92.00 81 ASN A CA 1
ATOM 629 C C . ASN A 1 81 ? 9.587 10.583 -11.982 1.00 92.00 81 ASN A C 1
ATOM 631 O O . ASN A 1 81 ? 10.204 11.181 -11.100 1.00 92.00 81 ASN A O 1
ATOM 635 N N . CYS A 1 82 ? 9.847 10.699 -13.285 1.00 92.31 82 CYS A N 1
ATOM 636 C CA . CYS A 1 82 ? 10.937 11.481 -13.872 1.00 92.31 82 CYS A CA 1
ATOM 637 C C . CYS A 1 82 ? 10.735 13.007 -13.779 1.00 92.31 82 CYS A C 1
ATOM 639 O O . CYS A 1 82 ? 11.683 13.763 -13.561 1.00 92.31 82 CYS A O 1
ATOM 641 N N . TRP A 1 83 ? 9.492 13.459 -13.952 1.00 91.62 83 TRP A N 1
ATOM 642 C CA . TRP A 1 83 ? 9.135 14.856 -14.216 1.00 91.62 83 TRP A CA 1
ATOM 643 C C . TRP A 1 83 ? 8.195 15.471 -13.169 1.00 91.62 83 TRP A C 1
ATOM 645 O O . TRP A 1 83 ? 8.063 16.691 -13.103 1.00 91.62 83 TRP A O 1
ATOM 655 N N . GLY A 1 84 ? 7.530 14.653 -12.347 1.00 87.88 84 GLY A N 1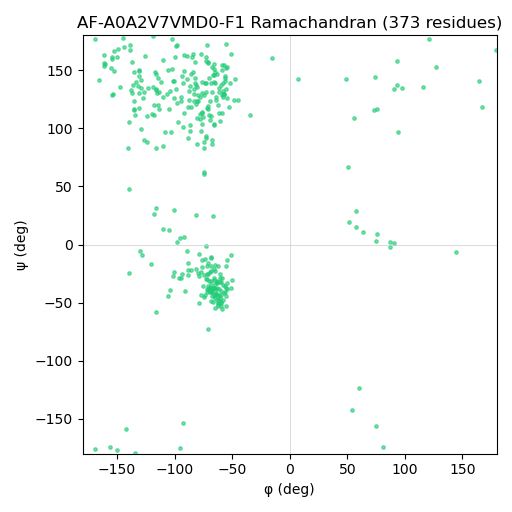
ATOM 656 C CA . GLY A 1 84 ? 6.498 15.103 -11.405 1.00 87.88 84 GLY A CA 1
ATOM 657 C C . GLY A 1 84 ? 7.013 15.739 -10.109 1.00 87.88 84 GLY A C 1
ATOM 658 O O . GLY A 1 84 ? 6.214 16.284 -9.350 1.00 87.88 84 GLY A O 1
ATOM 659 N N . ILE A 1 85 ? 8.324 15.699 -9.839 1.00 87.62 85 ILE A N 1
ATOM 660 C CA . ILE A 1 85 ? 8.948 16.367 -8.685 1.00 87.62 85 ILE A CA 1
ATOM 661 C C . ILE A 1 85 ? 9.752 17.566 -9.197 1.00 87.62 85 ILE A C 1
ATOM 663 O O . ILE A 1 85 ? 10.892 17.419 -9.630 1.00 87.62 85 ILE A O 1
ATOM 667 N N . GLY A 1 86 ? 9.142 18.755 -9.151 1.00 75.19 86 GLY A N 1
ATOM 668 C CA . GLY A 1 86 ? 9.658 19.962 -9.813 1.00 75.19 86 GLY A CA 1
ATOM 669 C C . GLY A 1 86 ? 11.061 20.409 -9.386 1.00 75.19 86 GLY A C 1
ATOM 670 O O . GLY A 1 86 ? 11.784 20.965 -10.207 1.00 75.19 86 GLY A O 1
ATOM 671 N N . ASP A 1 87 ? 11.474 20.120 -8.149 1.00 75.00 87 ASP A N 1
ATOM 672 C CA . ASP A 1 87 ? 12.819 20.451 -7.656 1.00 75.00 87 ASP A CA 1
ATOM 673 C C . ASP A 1 87 ? 13.926 19.609 -8.327 1.00 75.00 87 ASP A C 1
ATOM 675 O O . ASP A 1 87 ? 15.083 20.028 -8.358 1.00 75.00 87 ASP A O 1
ATOM 679 N N . PHE A 1 88 ? 13.587 18.424 -8.860 1.00 79.06 88 PHE A N 1
ATOM 680 C CA . PHE A 1 88 ? 14.536 17.385 -9.293 1.00 79.06 88 PHE A CA 1
ATOM 681 C C . PHE A 1 88 ? 14.108 16.719 -10.614 1.00 79.06 88 PHE A C 1
ATOM 683 O O . PHE A 1 88 ? 14.078 15.495 -10.744 1.00 79.06 88 PHE A O 1
ATOM 690 N N . TYR A 1 89 ? 13.750 17.552 -11.589 1.00 80.50 89 TYR A N 1
ATOM 691 C CA . TYR A 1 89 ? 13.328 17.166 -12.937 1.00 80.50 89 TYR A CA 1
ATOM 692 C C . TYR A 1 89 ? 14.503 16.562 -13.733 1.00 80.50 89 TYR A C 1
ATOM 694 O O . TYR A 1 89 ? 15.434 17.289 -14.079 1.00 80.50 89 TYR A O 1
ATOM 702 N N . GLY A 1 90 ? 14.487 15.254 -14.023 1.00 81.56 90 GLY A N 1
ATOM 703 C CA . GLY A 1 90 ? 15.593 14.590 -14.734 1.00 81.56 90 GLY A CA 1
ATOM 704 C C . GLY A 1 90 ? 15.586 13.060 -14.655 1.00 81.56 90 GLY A C 1
ATOM 705 O O . GLY A 1 90 ? 15.345 12.478 -13.592 1.00 81.56 90 GLY A O 1
ATOM 706 N N . HIS A 1 91 ? 15.924 12.405 -15.769 1.00 85.81 91 HIS A N 1
ATOM 707 C CA . HIS A 1 91 ? 16.073 10.946 -15.848 1.00 85.81 91 HIS A CA 1
ATOM 708 C C . HIS A 1 91 ? 17.158 10.444 -14.885 1.00 85.81 91 HIS A C 1
ATOM 710 O O . HIS A 1 91 ? 16.987 9.445 -14.186 1.00 85.81 91 HIS A O 1
ATOM 716 N N . GLU A 1 92 ? 18.252 11.201 -14.787 1.00 86.00 92 GLU A N 1
ATOM 717 C CA . GLU A 1 92 ? 19.412 10.957 -13.932 1.00 86.00 92 GLU A CA 1
ATOM 718 C C . GLU A 1 92 ? 19.101 10.970 -12.424 1.00 86.00 92 GLU A C 1
ATOM 720 O O . GLU A 1 92 ? 19.885 10.446 -11.631 1.00 86.00 92 GLU A O 1
ATOM 725 N N . TYR A 1 93 ? 17.972 11.558 -12.017 1.00 84.94 93 TYR A N 1
ATOM 726 C CA . TYR A 1 93 ? 17.610 11.758 -10.612 1.00 84.94 93 TYR A CA 1
ATOM 727 C C . TYR A 1 93 ? 16.590 10.749 -10.091 1.00 84.94 93 TYR A C 1
ATOM 729 O O . TYR A 1 93 ? 16.536 10.496 -8.886 1.00 84.94 93 TYR A O 1
ATOM 737 N N . ARG A 1 94 ? 15.747 10.210 -10.977 1.00 88.81 94 ARG A N 1
ATOM 738 C CA . ARG A 1 94 ? 14.519 9.489 -10.603 1.00 88.81 94 ARG A CA 1
ATOM 739 C C . ARG A 1 94 ? 14.249 8.236 -11.442 1.00 88.81 94 ARG A C 1
ATOM 741 O O . ARG A 1 94 ? 13.594 7.326 -10.937 1.00 88.81 94 ARG A O 1
ATOM 748 N N . GLY A 1 95 ? 14.771 8.159 -12.665 1.00 86.75 95 GLY A N 1
ATOM 749 C CA . GLY A 1 95 ? 14.536 7.061 -13.604 1.00 86.75 95 GLY A CA 1
ATOM 750 C C . GLY A 1 95 ? 13.901 7.520 -14.918 1.00 86.75 95 GLY A C 1
ATOM 751 O O . GLY A 1 95 ? 13.568 8.688 -15.103 1.00 86.75 95 GLY A O 1
ATOM 752 N N . GLU A 1 96 ? 13.721 6.580 -15.837 1.00 91.69 96 GLU A N 1
ATOM 753 C CA . GLU A 1 96 ? 13.153 6.806 -17.170 1.00 91.69 96 GLU A CA 1
ATOM 754 C C . GLU A 1 96 ? 12.112 5.716 -17.484 1.00 91.69 96 GLU A C 1
ATOM 756 O O . GLU A 1 96 ? 11.835 4.839 -16.659 1.00 91.69 96 GLU A O 1
ATOM 761 N N . ARG A 1 97 ? 11.501 5.766 -18.672 1.00 94.56 97 ARG A N 1
ATOM 762 C CA . ARG A 1 97 ? 10.676 4.681 -19.200 1.00 94.56 97 ARG A CA 1
ATOM 763 C C . ARG A 1 97 ? 11.420 3.354 -19.054 1.00 94.56 97 ARG A C 1
ATOM 765 O O . ARG A 1 97 ? 12.534 3.201 -19.544 1.00 94.56 97 ARG A O 1
ATOM 772 N N . ASP A 1 98 ? 10.770 2.410 -18.385 1.00 94.25 98 ASP A N 1
ATOM 773 C CA . ASP A 1 98 ? 11.279 1.066 -18.112 1.00 94.25 98 ASP A CA 1
ATOM 774 C C . ASP A 1 98 ? 12.536 1.002 -17.213 1.00 94.25 98 ASP A C 1
ATOM 776 O O . ASP A 1 98 ? 13.092 -0.079 -17.041 1.00 94.25 98 ASP A O 1
ATOM 780 N N . ASP A 1 99 ? 12.963 2.098 -16.566 1.00 94.69 99 ASP A N 1
ATOM 781 C CA . ASP A 1 99 ? 14.021 2.092 -15.541 1.00 94.69 99 ASP A CA 1
ATOM 782 C C . ASP A 1 99 ? 13.589 2.813 -14.255 1.00 94.69 99 ASP A C 1
ATOM 784 O O . ASP A 1 99 ? 13.682 4.031 -14.120 1.00 94.69 99 ASP A O 1
ATOM 788 N N . PHE A 1 100 ? 13.177 2.017 -13.267 1.00 94.62 100 PHE A N 1
ATOM 789 C CA . PHE A 1 100 ? 12.778 2.468 -11.931 1.00 94.62 100 PHE A CA 1
ATOM 790 C C . PHE A 1 100 ? 13.849 2.168 -10.859 1.00 94.62 100 PHE A C 1
ATOM 792 O O . PHE A 1 100 ? 13.569 2.243 -9.657 1.00 94.62 100 PHE A O 1
ATOM 799 N N . ARG A 1 101 ? 15.082 1.796 -11.244 1.00 94.06 101 ARG A N 1
ATOM 800 C CA . ARG A 1 101 ? 16.104 1.307 -10.293 1.00 94.06 101 ARG A CA 1
ATOM 801 C C . ARG A 1 101 ? 16.471 2.323 -9.216 1.00 94.06 101 ARG A C 1
ATOM 803 O O . ARG A 1 101 ? 16.767 1.918 -8.096 1.00 94.06 101 ARG A O 1
ATOM 810 N N . ILE A 1 102 ? 16.430 3.622 -9.522 1.00 93.25 102 ILE A N 1
ATOM 811 C CA . ILE A 1 102 ? 16.736 4.685 -8.552 1.00 93.25 102 ILE A CA 1
ATOM 812 C C . ILE A 1 102 ? 15.690 4.699 -7.428 1.00 93.25 102 ILE A C 1
ATOM 814 O O . ILE A 1 102 ? 16.034 4.552 -6.254 1.00 93.25 102 ILE A O 1
ATOM 818 N N . VAL A 1 103 ? 14.405 4.798 -7.778 1.00 93.75 103 VAL A N 1
ATOM 819 C CA . VAL A 1 103 ? 13.311 4.881 -6.796 1.00 93.75 103 VAL A CA 1
ATOM 820 C C . VAL A 1 103 ? 13.102 3.578 -6.021 1.00 93.75 103 VAL A C 1
ATOM 822 O O . VAL A 1 103 ? 12.901 3.614 -4.805 1.00 93.75 103 VAL A O 1
ATOM 825 N N . TYR A 1 104 ? 13.249 2.414 -6.664 1.00 96.00 104 TYR A N 1
ATOM 826 C CA . TYR A 1 104 ? 13.250 1.137 -5.943 1.00 96.00 104 TYR A CA 1
ATOM 827 C C . TYR A 1 104 ? 14.529 0.916 -5.119 1.00 96.00 104 TYR A C 1
ATOM 829 O O . TYR A 1 104 ? 14.467 0.250 -4.087 1.00 96.00 104 TYR A O 1
ATOM 837 N N . GLY A 1 105 ? 15.655 1.534 -5.488 1.00 95.75 105 GLY A N 1
ATOM 838 C CA . GLY A 1 105 ? 16.873 1.582 -4.676 1.00 95.75 105 GLY A CA 1
ATOM 839 C C . GLY A 1 105 ? 16.695 2.376 -3.376 1.00 95.75 105 GLY A C 1
ATOM 840 O O . GLY A 1 105 ? 17.170 1.946 -2.325 1.00 95.75 105 GLY A O 1
ATOM 841 N N . TYR A 1 106 ? 15.939 3.480 -3.396 1.00 96.12 106 TYR A N 1
ATOM 842 C CA . TYR A 1 106 ? 15.563 4.200 -2.170 1.00 96.12 106 TYR A CA 1
ATOM 843 C C . TYR A 1 106 ? 14.667 3.347 -1.254 1.00 96.12 106 TYR A C 1
ATOM 845 O O . TYR A 1 106 ? 14.845 3.351 -0.033 1.00 96.12 106 TYR A O 1
ATOM 853 N N . ALA A 1 107 ? 13.740 2.570 -1.829 1.00 97.12 107 ALA A N 1
ATOM 854 C CA . ALA A 1 107 ? 12.941 1.601 -1.076 1.00 97.12 107 ALA A CA 1
ATOM 855 C C . ALA A 1 107 ? 13.807 0.474 -0.492 1.00 97.12 107 ALA A C 1
ATOM 857 O O . ALA A 1 107 ? 13.632 0.122 0.675 1.00 97.12 107 ALA A O 1
ATOM 858 N N . GLU A 1 108 ? 14.770 -0.054 -1.254 1.00 97.88 108 GLU A N 1
ATOM 859 C CA . GLU A 1 108 ? 15.734 -1.040 -0.760 1.00 97.88 108 GLU A CA 1
ATOM 860 C C . GLU A 1 108 ? 16.528 -0.514 0.438 1.00 97.88 108 GLU A C 1
ATOM 862 O O . GLU A 1 108 ? 16.614 -1.209 1.452 1.00 97.88 108 GLU A O 1
ATOM 867 N N . GLU A 1 109 ? 17.072 0.705 0.365 1.00 97.38 109 GLU A N 1
ATOM 868 C CA . GLU A 1 109 ? 17.846 1.296 1.461 1.00 97.38 109 GLU A CA 1
ATOM 869 C C . GLU A 1 109 ? 17.049 1.315 2.772 1.00 97.38 109 GLU A C 1
ATOM 871 O O . GLU A 1 109 ? 17.514 0.802 3.793 1.00 97.38 109 GLU A O 1
ATOM 876 N N . GLU A 1 110 ? 15.832 1.863 2.764 1.00 97.69 110 GLU A N 1
ATOM 877 C CA . GLU A 1 110 ? 15.037 1.961 3.992 1.00 97.69 110 GLU A CA 1
ATOM 878 C C . GLU A 1 110 ? 14.540 0.592 4.474 1.00 97.69 110 GLU A C 1
ATOM 880 O O . GLU A 1 110 ? 14.554 0.304 5.675 1.00 97.69 110 GLU A O 1
ATOM 885 N N . LEU A 1 111 ? 14.157 -0.301 3.557 1.00 98.25 111 LEU A N 1
ATOM 886 C CA . LEU A 1 111 ? 13.687 -1.638 3.911 1.00 98.25 111 LEU A CA 1
ATOM 887 C C . LEU A 1 111 ? 14.810 -2.536 4.445 1.00 98.25 111 LEU A C 1
ATOM 889 O O . LEU A 1 111 ? 14.543 -3.350 5.333 1.00 98.25 111 LEU A O 1
ATOM 893 N N . THR A 1 112 ? 16.056 -2.382 3.996 1.00 98.25 112 THR A N 1
ATOM 894 C CA . THR A 1 112 ? 17.199 -3.204 4.442 1.00 98.25 112 THR A CA 1
ATOM 895 C C . THR A 1 112 ? 17.879 -2.691 5.719 1.00 98.25 112 THR A C 1
ATOM 897 O O . THR A 1 112 ? 18.485 -3.486 6.440 1.00 98.25 112 THR A O 1
ATOM 900 N N . ARG A 1 113 ? 17.727 -1.403 6.060 1.00 96.69 113 ARG A N 1
ATOM 901 C CA . ARG A 1 113 ? 18.287 -0.768 7.271 1.00 96.69 113 ARG A CA 1
ATOM 902 C C . ARG A 1 113 ? 17.917 -1.452 8.594 1.00 96.69 113 ARG A C 1
ATOM 904 O O . ARG A 1 113 ? 16.839 -2.015 8.759 1.00 96.69 113 ARG A O 1
ATOM 911 N N . ALA A 1 114 ? 18.774 -1.308 9.607 1.00 95.44 114 ALA A N 1
ATOM 912 C CA . ALA A 1 114 ? 18.540 -1.878 10.941 1.00 95.44 114 ALA A CA 1
ATOM 913 C C . ALA A 1 114 ? 17.337 -1.266 11.697 1.00 95.44 114 ALA A C 1
ATOM 915 O O . ALA A 1 114 ? 16.803 -1.895 12.611 1.00 95.44 114 ALA A O 1
ATOM 916 N N . THR A 1 115 ? 16.898 -0.054 11.334 1.00 95.25 115 THR A N 1
ATOM 917 C CA . THR A 1 115 ? 15.780 0.642 11.989 1.00 95.25 115 THR A CA 1
ATOM 918 C C . THR A 1 115 ? 14.488 -0.190 11.911 1.00 95.25 115 THR A C 1
ATOM 920 O O . THR A 1 115 ? 14.111 -0.636 10.823 1.00 95.25 115 THR A O 1
ATOM 923 N N . PRO A 1 116 ? 13.787 -0.435 13.035 1.00 94.88 116 PRO A N 1
ATOM 924 C CA . PRO A 1 116 ? 12.560 -1.223 13.035 1.00 94.88 116 PRO A CA 1
ATOM 925 C C . PRO A 1 116 ? 11.349 -0.390 12.595 1.00 94.88 116 PRO A C 1
ATOM 927 O O . PRO A 1 116 ? 11.121 0.708 13.104 1.00 94.88 116 PRO A O 1
ATOM 930 N N . PHE A 1 117 ? 10.522 -0.973 11.729 1.00 98.19 117 PHE A N 1
ATOM 931 C CA . PHE A 1 117 ? 9.171 -0.495 11.434 1.00 98.19 117 PHE A CA 1
ATOM 932 C C . PHE A 1 117 ? 8.158 -1.348 12.199 1.00 98.19 117 PHE A C 1
ATOM 934 O O . PHE A 1 117 ? 8.310 -2.566 12.290 1.00 98.19 117 PHE A O 1
ATOM 941 N N . GLU A 1 118 ? 7.115 -0.720 12.733 1.00 98.38 118 GLU A N 1
ATOM 942 C CA . GLU A 1 118 ? 5.949 -1.421 13.274 1.00 98.38 118 GLU A CA 1
ATOM 943 C C . GLU A 1 118 ? 5.007 -1.876 12.157 1.00 98.38 118 GLU A C 1
ATOM 945 O O . GLU A 1 118 ? 4.304 -2.866 12.328 1.00 98.38 118 GLU A O 1
ATOM 950 N N . VAL A 1 119 ? 4.991 -1.180 11.016 1.00 98.81 119 VAL A N 1
ATOM 951 C CA . VAL A 1 119 ? 4.138 -1.487 9.859 1.00 98.81 119 VAL A CA 1
ATOM 952 C C . VAL A 1 119 ? 4.769 -1.007 8.551 1.00 98.81 119 VAL A C 1
ATOM 954 O O . VAL A 1 119 ? 5.495 -0.016 8.531 1.00 98.81 119 VAL A O 1
ATOM 957 N N . MET A 1 120 ? 4.487 -1.704 7.455 1.00 98.81 120 MET A N 1
ATOM 958 C CA . MET A 1 120 ? 4.802 -1.283 6.086 1.00 98.81 120 MET A CA 1
ATOM 959 C C . MET A 1 120 ? 3.489 -1.142 5.302 1.00 98.81 120 MET A C 1
ATOM 961 O O . MET A 1 120 ? 2.630 -2.013 5.421 1.00 98.81 120 MET A O 1
ATOM 965 N N . VAL A 1 121 ? 3.317 -0.075 4.520 1.00 98.62 121 VAL A N 1
ATOM 966 C CA . VAL A 1 121 ? 2.145 0.148 3.653 1.00 98.62 121 VAL A CA 1
ATOM 967 C C . VAL A 1 121 ? 2.618 0.248 2.209 1.00 98.62 121 VAL A C 1
ATOM 969 O O . VAL A 1 121 ? 3.335 1.185 1.855 1.00 98.62 121 VAL A O 1
ATOM 972 N N . LEU A 1 122 ? 2.249 -0.747 1.403 1.00 97.31 122 LEU A N 1
ATOM 973 C CA . LEU A 1 122 ? 2.740 -0.933 0.040 1.00 97.31 122 LEU A CA 1
ATOM 974 C C . LEU A 1 122 ? 1.554 -0.997 -0.941 1.00 97.31 122 LEU A C 1
ATOM 976 O O . LEU A 1 122 ? 0.816 -1.990 -0.924 1.00 97.31 122 LEU A O 1
ATOM 980 N N . PRO A 1 123 ? 1.361 0.015 -1.803 1.00 95.88 123 PRO A N 1
ATOM 981 C CA . PRO A 1 123 ? 0.546 -0.133 -2.994 1.00 95.88 123 PRO A CA 1
ATOM 982 C C . PRO A 1 123 ? 1.276 -0.991 -4.033 1.00 95.88 123 PRO A C 1
ATOM 984 O O . PRO A 1 123 ? 2.486 -0.871 -4.244 1.00 95.88 123 PRO A O 1
ATOM 987 N N . GLY A 1 124 ? 0.533 -1.871 -4.695 1.00 93.50 124 GLY A N 1
ATOM 988 C CA . GLY A 1 124 ? 0.964 -2.561 -5.899 1.00 93.50 124 GLY A CA 1
ATOM 989 C C . GLY A 1 124 ? 0.933 -1.587 -7.061 1.00 93.50 124 GLY A C 1
ATOM 990 O O . GLY A 1 124 ? -0.036 -1.529 -7.802 1.00 93.50 124 GLY A O 1
ATOM 991 N N . LEU A 1 125 ? 1.997 -0.800 -7.200 1.00 93.31 125 LEU A N 1
ATOM 992 C CA . LEU A 1 125 ? 2.125 0.144 -8.305 1.00 93.31 125 LEU A CA 1
ATOM 993 C C . LEU A 1 125 ? 2.368 -0.632 -9.605 1.00 93.31 125 LEU A C 1
ATOM 995 O O . LEU A 1 125 ? 1.460 -0.800 -10.408 1.00 93.31 125 LEU A O 1
ATOM 999 N N . ASN A 1 126 ? 3.568 -1.194 -9.757 1.00 94.44 126 ASN A N 1
ATOM 1000 C CA . ASN A 1 126 ? 3.986 -1.947 -10.947 1.00 94.44 126 ASN A CA 1
ATOM 1001 C C . ASN A 1 126 ? 4.131 -3.465 -10.678 1.00 94.44 126 ASN A C 1
ATOM 1003 O O . ASN A 1 126 ? 4.707 -4.202 -11.481 1.00 94.44 126 ASN A O 1
ATOM 1007 N N . GLY A 1 127 ? 3.607 -3.925 -9.536 1.00 95.94 127 GLY A N 1
ATOM 1008 C CA . GLY A 1 127 ? 3.666 -5.309 -9.058 1.00 95.94 127 GLY A CA 1
ATOM 1009 C C . GLY A 1 127 ? 4.851 -5.603 -8.131 1.00 95.94 127 GLY A C 1
ATOM 1010 O O . GLY A 1 127 ? 5.867 -4.905 -8.122 1.00 95.94 127 GLY A O 1
ATOM 1011 N N . TRP A 1 128 ? 4.716 -6.657 -7.324 1.00 97.75 128 TRP A N 1
ATOM 1012 C CA . TRP A 1 128 ? 5.684 -7.057 -6.295 1.00 97.75 128 TRP A CA 1
ATOM 1013 C C . TRP A 1 128 ? 7.097 -7.278 -6.836 1.00 97.75 128 TRP A C 1
ATOM 1015 O O . TRP A 1 128 ? 8.065 -6.919 -6.172 1.00 97.75 128 TRP A O 1
ATOM 1025 N N . SER A 1 129 ? 7.230 -7.844 -8.036 1.00 97.25 129 SER A N 1
ATOM 1026 C CA . SER A 1 129 ? 8.515 -8.250 -8.621 1.00 97.25 129 SER A CA 1
ATOM 1027 C C . SER A 1 129 ? 9.431 -7.083 -8.992 1.00 97.25 129 SER A C 1
ATOM 1029 O O . SER A 1 129 ? 10.633 -7.311 -9.103 1.00 97.25 129 SER A O 1
ATOM 1031 N N . ARG A 1 130 ? 8.886 -5.863 -9.127 1.00 95.56 130 ARG A N 1
ATOM 1032 C CA . ARG A 1 130 ? 9.642 -4.638 -9.450 1.00 95.56 130 ARG A CA 1
ATOM 1033 C C . ARG A 1 130 ? 10.364 -4.046 -8.235 1.00 95.56 130 ARG A C 1
ATOM 1035 O O . ARG A 1 130 ? 11.380 -3.375 -8.383 1.00 95.56 130 ARG A O 1
ATOM 1042 N N . LEU A 1 131 ? 9.882 -4.320 -7.014 1.00 97.00 131 LEU A N 1
ATOM 1043 C CA . LEU A 1 131 ? 10.685 -4.094 -5.806 1.00 97.00 131 LEU A CA 1
ATOM 1044 C C . LEU A 1 131 ? 11.951 -4.944 -5.915 1.00 97.00 131 LEU A C 1
ATOM 1046 O O . LEU A 1 131 ? 11.861 -6.119 -6.266 1.00 97.00 131 LEU A O 1
ATOM 1050 N N . THR A 1 132 ? 13.115 -4.406 -5.561 1.00 97.06 132 THR A N 1
ATOM 1051 C CA . THR A 1 132 ? 14.372 -5.159 -5.663 1.00 97.06 132 THR A CA 1
ATOM 1052 C C . THR A 1 132 ? 14.343 -6.445 -4.828 1.00 97.06 132 THR A C 1
ATOM 1054 O O . THR A 1 132 ? 13.637 -6.557 -3.819 1.00 97.06 132 THR A O 1
ATOM 1057 N N . ARG A 1 133 ? 15.141 -7.449 -5.210 1.00 96.94 133 ARG A N 1
ATOM 1058 C CA . ARG A 1 133 ? 15.195 -8.718 -4.469 1.00 96.94 133 ARG A CA 1
ATOM 1059 C C . ARG A 1 133 ? 15.537 -8.529 -2.972 1.00 96.94 133 ARG A C 1
ATOM 1061 O O . ARG A 1 133 ? 14.825 -9.128 -2.159 1.00 96.94 133 ARG A O 1
ATOM 1068 N N . PRO A 1 134 ? 16.520 -7.694 -2.572 1.00 98.25 134 PRO A N 1
ATOM 1069 C CA . PRO A 1 134 ? 16.773 -7.406 -1.159 1.00 98.25 134 PRO A CA 1
ATOM 1070 C C . PRO A 1 134 ? 15.604 -6.697 -0.460 1.00 98.25 134 PRO A C 1
ATOM 1072 O O . PRO A 1 134 ? 15.300 -7.044 0.681 1.00 98.25 134 PRO A O 1
ATOM 1075 N N . ALA A 1 135 ? 14.893 -5.780 -1.131 1.00 98.44 135 ALA A N 1
ATOM 1076 C CA . ALA A 1 135 ? 13.696 -5.140 -0.578 1.00 98.44 135 ALA A CA 1
ATOM 1077 C C . ALA A 1 135 ? 12.586 -6.165 -0.278 1.00 98.44 135 ALA A C 1
ATOM 1079 O O . ALA A 1 135 ? 12.055 -6.196 0.836 1.00 98.44 135 ALA A O 1
ATOM 1080 N N . ARG A 1 136 ? 12.282 -7.060 -1.231 1.00 98.44 136 ARG A N 1
ATOM 1081 C CA . ARG A 1 136 ? 11.279 -8.135 -1.071 1.00 98.44 136 ARG A CA 1
ATOM 1082 C C . ARG A 1 136 ? 11.645 -9.085 0.070 1.00 98.44 136 ARG A C 1
ATOM 1084 O O . ARG A 1 136 ? 10.807 -9.383 0.924 1.00 98.44 136 ARG A O 1
ATOM 1091 N N . ASP A 1 137 ? 12.906 -9.509 0.137 1.00 98.69 137 ASP A N 1
ATOM 1092 C CA . ASP A 1 137 ? 13.403 -10.386 1.203 1.00 98.69 137 ASP A CA 1
ATOM 1093 C C . ASP A 1 137 ? 13.372 -9.690 2.579 1.00 98.69 137 ASP A C 1
ATOM 1095 O O . ASP A 1 137 ? 12.998 -10.312 3.580 1.00 98.69 137 ASP A O 1
ATOM 1099 N N . ALA A 1 138 ? 13.675 -8.389 2.639 1.00 98.75 138 ALA A N 1
ATOM 1100 C CA . ALA A 1 138 ? 13.596 -7.595 3.860 1.00 98.75 138 ALA A CA 1
ATOM 1101 C C . ALA A 1 138 ? 12.153 -7.398 4.355 1.00 98.75 138 ALA A C 1
ATOM 1103 O O . ALA A 1 138 ? 11.914 -7.534 5.557 1.00 98.75 138 ALA A O 1
ATOM 1104 N N . ILE A 1 139 ? 11.184 -7.151 3.462 1.00 98.75 139 ILE A N 1
ATOM 1105 C CA . ILE A 1 139 ? 9.752 -7.093 3.809 1.00 98.75 139 ILE A CA 1
ATOM 1106 C C . ILE A 1 139 ? 9.314 -8.430 4.419 1.00 98.75 139 ILE A C 1
ATOM 1108 O O . ILE A 1 139 ? 8.838 -8.459 5.556 1.00 98.75 139 ILE A O 1
ATOM 1112 N N . LEU A 1 140 ? 9.532 -9.547 3.713 1.00 98.81 140 LEU A N 1
ATOM 1113 C CA . LEU A 1 140 ? 9.138 -10.884 4.181 1.00 98.81 140 LEU A CA 1
ATOM 1114 C C . LEU A 1 140 ? 9.767 -11.222 5.542 1.00 98.81 140 LEU A C 1
ATOM 1116 O O . LEU A 1 140 ? 9.089 -11.756 6.425 1.00 98.81 140 LEU A O 1
ATOM 1120 N N . ARG A 1 141 ? 11.045 -10.877 5.739 1.00 98.62 141 ARG A N 1
ATOM 1121 C CA . ARG A 1 141 ? 11.748 -11.042 7.017 1.00 98.62 141 ARG A CA 1
ATOM 1122 C C . ARG A 1 141 ? 11.105 -10.210 8.133 1.00 98.62 141 ARG A C 1
ATOM 1124 O O . ARG A 1 141 ? 10.750 -10.775 9.166 1.00 98.62 141 ARG A O 1
ATOM 1131 N N . ARG A 1 142 ? 10.910 -8.902 7.926 1.00 98.56 142 ARG A N 1
ATOM 1132 C CA . ARG A 1 142 ? 10.331 -7.983 8.925 1.00 98.56 142 ARG A CA 1
ATOM 1133 C C . ARG A 1 142 ? 8.927 -8.401 9.354 1.00 98.56 142 ARG A C 1
ATOM 1135 O O . ARG A 1 142 ? 8.639 -8.397 10.550 1.00 98.56 142 ARG A O 1
ATOM 1142 N N . VAL A 1 143 ? 8.067 -8.803 8.411 1.00 98.75 143 VAL A N 1
ATOM 1143 C CA . VAL A 1 143 ? 6.726 -9.306 8.753 1.00 98.75 143 VAL A CA 1
ATOM 1144 C C . VAL A 1 143 ? 6.840 -10.580 9.586 1.00 98.75 143 VAL A C 1
ATOM 1146 O O . VAL A 1 143 ? 6.255 -10.666 10.662 1.00 98.75 143 VAL A O 1
ATOM 1149 N N . ARG A 1 144 ? 7.676 -11.541 9.169 1.00 98.62 144 ARG A N 1
ATOM 1150 C CA . ARG A 1 144 ? 7.887 -12.787 9.923 1.00 98.62 144 ARG A CA 1
ATOM 1151 C C . ARG A 1 144 ? 8.391 -12.539 11.352 1.00 98.62 144 ARG A C 1
ATOM 1153 O O . ARG A 1 144 ? 8.006 -13.272 12.264 1.00 98.62 144 ARG A O 1
ATOM 1160 N N . GLU A 1 145 ? 9.211 -11.508 11.551 1.00 98.19 145 GLU A N 1
ATOM 1161 C CA . GLU A 1 145 ? 9.741 -11.074 12.850 1.00 98.19 145 GLU A CA 1
ATOM 1162 C C . GLU A 1 145 ? 8.716 -10.350 13.741 1.00 98.19 145 GLU A C 1
ATOM 1164 O O . GLU A 1 145 ? 8.834 -10.436 14.966 1.00 98.19 145 GLU A O 1
ATOM 1169 N N . GLY A 1 146 ? 7.693 -9.704 13.167 1.00 98.19 146 GLY A N 1
ATOM 1170 C CA . GLY A 1 146 ? 6.590 -9.090 13.920 1.00 98.19 146 GLY A CA 1
ATOM 1171 C C . GLY A 1 146 ? 6.017 -7.790 13.353 1.00 98.19 146 GLY A C 1
ATOM 1172 O O . GLY A 1 146 ? 5.019 -7.309 13.887 1.00 98.19 146 GLY A O 1
ATOM 1173 N N . ALA A 1 147 ? 6.609 -7.213 12.303 1.00 98.50 147 ALA A N 1
ATOM 1174 C CA . ALA A 1 147 ? 6.072 -6.005 11.681 1.00 98.50 147 ALA A CA 1
ATOM 1175 C C . ALA A 1 147 ? 4.716 -6.277 11.006 1.00 98.50 147 ALA A C 1
ATOM 1177 O O . ALA A 1 147 ? 4.472 -7.347 10.445 1.00 98.50 147 ALA A O 1
ATOM 1178 N N . GLY A 1 148 ? 3.832 -5.287 11.038 1.00 98.81 148 GLY A N 1
ATOM 1179 C CA . GLY A 1 148 ? 2.620 -5.270 10.235 1.00 98.81 148 GLY A CA 1
ATOM 1180 C C . GLY A 1 148 ? 2.914 -5.050 8.750 1.00 98.81 148 GLY A C 1
ATOM 1181 O O . GLY A 1 148 ? 3.923 -4.446 8.382 1.00 98.81 148 GLY A O 1
ATOM 1182 N N . LEU A 1 149 ? 1.997 -5.482 7.894 1.00 98.88 149 LEU A N 1
ATOM 1183 C CA . LEU A 1 149 ? 2.005 -5.168 6.469 1.00 98.88 149 LEU A CA 1
ATOM 1184 C C . LEU A 1 149 ? 0.584 -4.840 6.005 1.00 98.88 149 LEU A C 1
ATOM 1186 O O . LEU A 1 149 ? -0.356 -5.571 6.310 1.00 98.88 149 LEU A O 1
ATOM 1190 N N . VAL A 1 150 ? 0.432 -3.753 5.259 1.00 98.88 150 VAL A N 1
ATOM 1191 C CA . VAL A 1 150 ? -0.796 -3.394 4.551 1.00 98.88 150 VAL A CA 1
ATOM 1192 C C . VAL A 1 150 ? -0.473 -3.373 3.062 1.00 98.88 150 VAL A C 1
ATOM 1194 O O . VAL A 1 150 ? 0.408 -2.634 2.628 1.00 98.88 150 VAL A O 1
ATOM 1197 N N . LEU A 1 151 ? -1.161 -4.217 2.300 1.00 98.69 151 LEU A N 1
ATOM 1198 C CA . LEU A 1 151 ? -1.038 -4.335 0.850 1.00 98.69 151 LEU A CA 1
ATOM 1199 C C . LEU A 1 151 ? -2.266 -3.715 0.189 1.00 98.69 151 LEU A C 1
ATOM 1201 O O . LEU A 1 151 ? -3.394 -4.064 0.536 1.00 98.69 151 LEU A O 1
ATOM 1205 N N . LEU A 1 152 ? -2.063 -2.839 -0.784 1.00 97.81 152 LEU A N 1
ATOM 1206 C CA . LEU A 1 152 ? -3.144 -2.277 -1.592 1.00 97.81 152 LEU A CA 1
ATOM 1207 C C . LEU A 1 152 ? -2.948 -2.791 -3.016 1.00 97.81 152 LEU A C 1
ATOM 1209 O O . LEU A 1 152 ? -1.899 -2.535 -3.589 1.00 97.81 152 LEU A O 1
ATOM 1213 N N . HIS A 1 153 ? -3.886 -3.577 -3.546 1.00 97.44 153 HIS A N 1
ATOM 1214 C CA . HIS A 1 153 ? -3.734 -4.297 -4.818 1.00 97.44 153 HIS A CA 1
ATOM 1215 C C . HIS A 1 153 ? -2.421 -5.120 -4.922 1.00 97.44 153 HIS A C 1
ATOM 1217 O O . HIS A 1 153 ? -1.536 -4.811 -5.712 1.00 97.44 153 HIS A O 1
ATOM 1223 N N . PRO A 1 154 ? -2.225 -6.185 -4.119 1.00 97.75 154 PRO A N 1
ATOM 1224 C CA . PRO A 1 154 ? -1.062 -7.062 -4.283 1.00 97.75 154 PRO A CA 1
ATOM 1225 C C . PRO A 1 154 ? -1.140 -7.889 -5.580 1.00 97.75 154 PRO A C 1
ATOM 1227 O O . PRO A 1 154 ? -2.082 -8.659 -5.751 1.00 97.75 154 PRO A O 1
ATOM 1230 N N . PHE A 1 155 ? -0.138 -7.793 -6.457 1.00 97.94 155 PHE A N 1
ATOM 1231 C CA . PHE A 1 155 ? 0.054 -8.668 -7.630 1.00 97.94 155 PHE A CA 1
ATOM 1232 C C . PHE A 1 155 ? 1.542 -8.942 -7.893 1.00 97.94 155 PHE A C 1
ATOM 1234 O O . PHE A 1 155 ? 2.402 -8.347 -7.238 1.00 97.94 155 PHE A O 1
ATOM 1241 N N . VAL A 1 156 ? 1.866 -9.883 -8.787 1.00 97.88 156 VAL A N 1
ATOM 1242 C CA . VAL A 1 156 ? 3.255 -10.304 -9.054 1.00 97.88 156 VAL A CA 1
ATOM 1243 C C . VAL A 1 156 ? 3.968 -9.270 -9.922 1.00 97.88 156 VAL A C 1
ATOM 1245 O O . VAL A 1 156 ? 5.098 -8.895 -9.607 1.00 97.88 156 VAL A O 1
ATOM 1248 N N . GLY A 1 157 ? 3.294 -8.761 -10.949 1.00 95.88 157 GLY A N 1
ATOM 1249 C CA . GLY A 1 157 ? 3.807 -7.792 -11.916 1.00 95.88 157 GLY A CA 1
ATOM 1250 C C . GLY A 1 157 ? 4.292 -8.450 -13.203 1.00 95.88 157 GLY A C 1
ATOM 1251 O O . GLY A 1 157 ? 5.031 -9.434 -13.160 1.00 95.88 157 GLY A O 1
ATOM 1252 N N . ASP A 1 158 ? 3.911 -7.863 -14.339 1.00 94.69 158 ASP A N 1
ATOM 1253 C CA . ASP A 1 158 ? 4.198 -8.370 -15.685 1.00 94.69 158 ASP A CA 1
ATOM 1254 C C . ASP A 1 158 ? 5.662 -8.163 -16.129 1.00 94.69 158 ASP A C 1
ATOM 1256 O O . ASP A 1 158 ? 5.964 -7.481 -17.106 1.00 94.69 158 ASP A O 1
ATOM 1260 N N . VAL A 1 159 ? 6.605 -8.756 -15.393 1.00 94.75 159 VAL A N 1
ATOM 1261 C CA . VAL A 1 159 ? 8.039 -8.747 -15.742 1.00 94.75 159 VAL A CA 1
ATOM 1262 C C . VAL A 1 159 ? 8.360 -9.631 -16.950 1.00 94.75 159 VAL A C 1
ATOM 1264 O O . VAL A 1 159 ? 9.437 -9.512 -17.524 1.00 94.75 159 VAL A O 1
ATOM 1267 N N . LYS A 1 160 ? 7.446 -10.533 -17.337 1.00 93.12 160 LYS A N 1
ATOM 1268 C CA . LYS A 1 160 ? 7.643 -11.465 -18.457 1.00 93.12 160 LYS A CA 1
ATOM 1269 C C . LYS A 1 160 ? 7.137 -10.901 -19.785 1.00 93.12 160 LYS A C 1
ATOM 1271 O O . LYS A 1 160 ? 7.784 -11.128 -20.803 1.00 93.12 160 LYS A O 1
ATOM 1276 N N . GLY A 1 161 ? 5.993 -10.216 -19.786 1.00 94.06 161 GLY A N 1
ATOM 1277 C CA . GLY A 1 161 ? 5.489 -9.484 -20.944 1.00 94.06 161 GLY A CA 1
ATOM 1278 C C . GLY A 1 161 ? 6.284 -8.204 -21.181 1.00 94.06 161 GLY A C 1
ATOM 1279 O O . GLY A 1 161 ? 6.689 -7.949 -22.311 1.00 94.06 161 GLY A O 1
ATOM 1280 N N . HIS A 1 162 ? 6.581 -7.454 -20.112 1.00 95.31 162 HIS A N 1
ATOM 1281 C CA . HIS A 1 162 ? 7.270 -6.164 -20.200 1.00 95.31 162 HIS A CA 1
ATOM 1282 C C . HIS A 1 162 ? 8.303 -5.974 -19.067 1.00 95.31 162 HIS A C 1
ATOM 1284 O O . HIS A 1 162 ? 7.993 -5.366 -18.034 1.00 95.31 162 HIS A O 1
ATOM 1290 N N . PRO A 1 163 ? 9.535 -6.503 -19.205 1.00 94.69 163 PRO A N 1
ATOM 1291 C CA . PRO A 1 163 ? 10.595 -6.348 -18.205 1.00 94.69 163 PRO A CA 1
ATOM 1292 C C . PRO A 1 163 ? 11.104 -4.901 -18.116 1.00 94.69 163 PRO A C 1
ATOM 1294 O O . PRO A 1 163 ? 11.331 -4.251 -19.133 1.00 94.69 163 PRO A O 1
ATOM 1297 N N . PHE A 1 164 ? 11.350 -4.420 -16.897 1.00 94.75 164 PHE A N 1
ATOM 1298 C CA . PHE A 1 164 ? 12.093 -3.183 -16.640 1.00 94.75 164 PHE A CA 1
ATOM 1299 C C . PHE A 1 164 ? 13.587 -3.485 -16.454 1.00 94.75 164 PHE A C 1
ATOM 1301 O O . PHE A 1 164 ? 14.004 -4.621 -16.201 1.00 94.75 164 PHE A O 1
ATOM 1308 N N . GLN A 1 165 ? 14.431 -2.461 -16.559 1.00 94.19 165 GLN A N 1
ATOM 1309 C CA . GLN A 1 165 ? 15.866 -2.606 -16.377 1.00 94.19 165 GLN A CA 1
ATOM 1310 C C . GLN A 1 165 ? 16.192 -3.072 -14.950 1.00 94.19 165 GLN A C 1
ATOM 1312 O O . GLN A 1 165 ? 15.918 -2.388 -13.969 1.00 94.19 165 GLN A O 1
ATOM 1317 N N . GLY A 1 166 ? 16.843 -4.233 -14.838 1.00 91.62 166 GLY A N 1
ATOM 1318 C CA . GLY A 1 166 ? 17.216 -4.838 -13.555 1.00 91.62 166 GLY A CA 1
ATOM 1319 C C . GLY A 1 166 ? 16.176 -5.793 -12.959 1.00 91.62 166 GLY A C 1
ATOM 1320 O O . GLY A 1 166 ? 16.430 -6.342 -11.886 1.00 91.62 166 GLY A O 1
ATOM 1321 N N . ASP A 1 167 ? 15.050 -6.030 -13.638 1.00 94.00 167 ASP A N 1
ATOM 1322 C CA . ASP A 1 167 ? 14.077 -7.038 -13.214 1.00 94.00 167 ASP A CA 1
ATOM 1323 C C . ASP A 1 167 ? 14.624 -8.477 -13.288 1.00 94.00 167 ASP A C 1
ATOM 1325 O O . ASP A 1 167 ? 15.526 -8.785 -14.078 1.00 94.00 167 ASP A O 1
ATOM 1329 N N . PRO A 1 168 ? 14.064 -9.403 -12.485 1.00 93.19 168 PRO A N 1
ATOM 1330 C CA . PRO A 1 168 ? 14.272 -10.832 -12.680 1.00 93.19 168 PRO A CA 1
ATOM 1331 C C . PRO A 1 168 ? 13.609 -11.319 -13.981 1.00 93.19 168 PRO A C 1
ATOM 1333 O O . PRO A 1 168 ? 12.575 -10.807 -14.396 1.00 93.19 168 PRO A O 1
ATOM 1336 N N . ALA A 1 169 ? 14.149 -12.391 -14.569 1.00 92.19 169 ALA A N 1
ATOM 1337 C CA . ALA A 1 169 ? 13.577 -13.026 -15.765 1.00 92.19 169 ALA A CA 1
ATOM 1338 C C . ALA A 1 169 ? 12.185 -13.662 -15.541 1.00 92.19 169 ALA A C 1
ATOM 1340 O O . ALA A 1 169 ? 11.469 -13.942 -16.501 1.00 92.19 169 ALA A O 1
ATOM 1341 N N . GLU A 1 170 ? 11.805 -13.908 -14.284 1.00 94.56 170 GLU A N 1
ATOM 1342 C CA . GLU A 1 170 ? 10.499 -14.436 -13.892 1.00 94.56 170 GLU A CA 1
ATOM 1343 C C . GLU A 1 170 ? 9.938 -13.657 -12.699 1.00 94.56 170 GLU A C 1
ATOM 1345 O O . GLU A 1 170 ? 10.684 -13.190 -11.831 1.00 94.56 170 GLU A O 1
ATOM 1350 N N . GLY A 1 171 ? 8.609 -13.546 -12.643 1.00 96.12 171 GLY A N 1
ATOM 1351 C CA . GLY A 1 171 ? 7.906 -12.921 -11.527 1.00 96.12 171 GLY A CA 1
ATOM 1352 C C . GLY A 1 171 ? 8.112 -13.685 -10.218 1.00 96.12 171 GLY A C 1
ATOM 1353 O O . GLY A 1 171 ? 8.232 -14.906 -10.205 1.00 96.12 171 GLY A O 1
ATOM 1354 N N . ASP A 1 172 ? 8.147 -12.966 -9.098 1.00 97.38 172 ASP A N 1
ATOM 1355 C CA . ASP A 1 172 ? 8.370 -13.520 -7.763 1.00 97.38 172 ASP A CA 1
ATOM 1356 C C . ASP A 1 172 ? 7.022 -13.839 -7.081 1.00 97.38 172 ASP A C 1
ATOM 1358 O O . ASP A 1 172 ? 6.374 -12.936 -6.544 1.00 97.38 172 ASP A O 1
ATOM 1362 N N . PRO A 1 173 ? 6.563 -15.107 -7.047 1.00 97.12 173 PRO A N 1
ATOM 1363 C CA . PRO A 1 173 ? 5.233 -15.451 -6.543 1.00 97.12 173 PRO A CA 1
ATOM 1364 C C . PRO A 1 173 ? 5.112 -15.343 -5.015 1.00 97.12 173 PRO A C 1
ATOM 1366 O O . PRO A 1 173 ? 4.033 -15.577 -4.469 1.00 97.12 173 PRO A O 1
ATOM 1369 N N . ARG A 1 174 ? 6.186 -14.993 -4.288 1.00 97.94 174 ARG A N 1
ATOM 1370 C CA . ARG A 1 174 ? 6.200 -14.988 -2.814 1.00 97.94 174 ARG A CA 1
ATOM 1371 C C . ARG A 1 174 ? 5.304 -13.913 -2.193 1.00 97.94 174 ARG A C 1
ATOM 1373 O O . ARG A 1 174 ? 4.978 -14.009 -1.010 1.00 97.94 174 ARG A O 1
ATOM 1380 N N . ILE A 1 175 ? 4.801 -12.959 -2.982 1.00 98.12 175 ILE A N 1
ATOM 1381 C CA . ILE A 1 175 ? 3.678 -12.099 -2.572 1.00 98.12 175 ILE A CA 1
ATOM 1382 C C . ILE A 1 175 ? 2.456 -12.924 -2.132 1.00 98.12 175 ILE A C 1
ATOM 1384 O O . ILE A 1 175 ? 1.784 -12.563 -1.168 1.00 98.12 175 ILE A O 1
ATOM 1388 N N . TRP A 1 176 ? 2.217 -14.092 -2.734 1.00 98.25 176 TRP A N 1
ATOM 1389 C CA . TRP A 1 176 ? 1.120 -14.997 -2.372 1.00 98.25 176 TRP A CA 1
ATOM 1390 C C . TRP A 1 176 ? 1.363 -15.791 -1.081 1.00 98.25 176 TRP A C 1
ATOM 1392 O O . TRP A 1 176 ? 0.408 -16.245 -0.443 1.00 98.25 176 TRP A O 1
ATOM 1402 N N . GLU A 1 177 ? 2.615 -15.910 -0.633 1.00 97.69 177 GLU A N 1
ATOM 1403 C CA . GLU A 1 177 ? 2.926 -16.453 0.693 1.00 97.69 177 GLU A CA 1
ATOM 1404 C C . GLU A 1 177 ? 2.507 -15.477 1.797 1.00 97.69 177 GLU A C 1
ATOM 1406 O O . GLU A 1 177 ? 1.941 -15.896 2.808 1.00 97.69 177 GLU A O 1
ATOM 1411 N N . VAL A 1 178 ? 2.726 -14.172 1.596 1.00 98.44 178 VAL A N 1
ATOM 1412 C CA . VAL A 1 178 ? 2.493 -13.132 2.613 1.00 98.44 178 VAL A CA 1
ATOM 1413 C C . VAL A 1 178 ? 1.119 -12.456 2.514 1.00 98.44 178 VAL A C 1
ATOM 1415 O O . VAL A 1 178 ? 0.560 -12.093 3.543 1.00 98.44 178 VAL A O 1
ATOM 1418 N N . SER A 1 179 ? 0.508 -12.362 1.331 1.00 98.69 179 SER A N 1
ATOM 1419 C CA . SER A 1 179 ? -0.795 -11.708 1.132 1.00 98.69 179 SER A CA 1
ATOM 1420 C C . SER A 1 179 ? -1.993 -12.606 1.497 1.00 98.69 179 SER A C 1
ATOM 1422 O O . SER A 1 179 ? -1.998 -13.789 1.144 1.00 98.69 179 SER A O 1
ATOM 1424 N N . PRO A 1 180 ? -3.034 -12.094 2.187 1.00 98.75 180 PRO A N 1
ATOM 1425 C CA . PRO A 1 180 ? -4.315 -12.787 2.356 1.00 98.75 180 PRO A CA 1
ATOM 1426 C C . PRO A 1 180 ? -5.212 -12.750 1.107 1.00 98.75 180 PRO A C 1
ATOM 1428 O O . PRO A 1 180 ? -6.169 -13.519 1.054 1.00 98.75 180 PRO A O 1
ATOM 1431 N N . LEU A 1 181 ? -4.900 -11.908 0.116 1.00 98.75 181 LEU A N 1
ATOM 1432 C CA . LEU A 1 181 ? -5.547 -11.860 -1.200 1.00 98.75 181 LEU A CA 1
ATOM 1433 C C . LEU A 1 181 ? -4.566 -12.364 -2.269 1.00 98.75 181 LEU A C 1
ATOM 1435 O O . LEU A 1 181 ? -3.435 -11.878 -2.329 1.00 98.75 181 LEU A O 1
ATOM 1439 N N . VAL A 1 182 ? -4.964 -13.345 -3.081 1.00 98.62 182 VAL A N 1
ATOM 1440 C CA . VAL A 1 182 ? -4.083 -14.004 -4.065 1.00 98.62 182 VAL A CA 1
ATOM 1441 C C . VAL A 1 182 ? -4.778 -14.259 -5.402 1.00 98.62 182 VAL A C 1
ATOM 1443 O O . VAL A 1 182 ? -5.998 -14.172 -5.493 1.00 98.62 182 VAL A O 1
ATOM 1446 N N . GLY A 1 183 ? -4.005 -14.612 -6.432 1.00 96.38 183 GLY A N 1
ATOM 1447 C CA . GLY A 1 183 ? -4.548 -15.180 -7.671 1.00 96.38 183 GLY A CA 1
ATOM 1448 C C . GLY A 1 183 ? -5.223 -14.186 -8.619 1.00 96.38 183 GLY A C 1
ATOM 1449 O O . GLY A 1 183 ? -5.824 -14.620 -9.597 1.00 96.38 183 GLY A O 1
ATOM 1450 N N . VAL A 1 184 ? -5.113 -12.875 -8.373 1.00 97.31 184 VAL A N 1
ATOM 1451 C CA . VAL A 1 184 ? -5.486 -11.884 -9.392 1.00 97.31 184 VAL A CA 1
ATOM 1452 C C . VAL A 1 184 ? -4.533 -12.012 -10.592 1.00 97.31 184 VAL A C 1
ATOM 1454 O O . VAL A 1 184 ? -3.328 -12.190 -10.382 1.00 97.31 184 VAL A O 1
ATOM 1457 N N . PRO A 1 185 ? -5.033 -11.923 -11.836 1.00 96.38 185 PRO A N 1
ATOM 1458 C CA . PRO A 1 185 ? -4.195 -11.683 -13.004 1.00 96.38 185 PRO A CA 1
ATOM 1459 C C . PRO A 1 185 ? -3.382 -10.394 -12.846 1.00 96.38 185 PRO A C 1
ATOM 1461 O O . PRO A 1 185 ? -3.889 -9.409 -12.312 1.00 96.38 185 PRO A O 1
ATOM 1464 N N . ASP A 1 186 ? -2.143 -10.387 -13.335 1.00 96.50 186 ASP A N 1
ATOM 1465 C CA . ASP A 1 186 ? -1.309 -9.188 -13.295 1.00 96.50 186 ASP A CA 1
ATOM 1466 C C . ASP A 1 186 ? -1.879 -8.070 -14.188 1.00 96.50 186 ASP A C 1
ATOM 1468 O O . ASP A 1 186 ? -2.450 -8.319 -15.260 1.00 96.50 186 ASP A O 1
ATOM 1472 N N . ASP A 1 187 ? -1.686 -6.831 -13.737 1.00 95.81 187 ASP A N 1
ATOM 1473 C CA . ASP A 1 187 ? -1.759 -5.643 -14.584 1.00 95.81 187 ASP A CA 1
ATOM 1474 C C . ASP A 1 187 ? -0.621 -5.649 -15.613 1.00 95.81 187 ASP A C 1
ATOM 1476 O O . ASP A 1 187 ? 0.466 -6.178 -15.360 1.00 95.81 187 ASP A O 1
ATOM 1480 N N . ARG A 1 188 ? -0.872 -5.033 -16.770 1.00 94.75 188 ARG A N 1
ATOM 1481 C CA . ARG A 1 188 ? 0.057 -5.011 -17.907 1.00 94.75 188 ARG A CA 1
ATOM 1482 C C . ARG A 1 188 ? 0.844 -3.708 -17.951 1.00 94.75 188 ARG A C 1
ATOM 1484 O O . ARG A 1 188 ? 0.528 -2.745 -17.254 1.00 94.75 188 ARG A O 1
ATOM 1491 N N . VAL A 1 189 ? 1.842 -3.658 -18.823 1.00 94.81 189 VAL A N 1
ATOM 1492 C CA . VAL A 1 189 ? 2.473 -2.408 -19.254 1.00 94.81 189 VAL A CA 1
ATOM 1493 C C . VAL A 1 189 ? 2.361 -2.332 -20.774 1.00 94.81 189 VAL A C 1
ATOM 1495 O O . VAL A 1 189 ? 2.564 -3.324 -21.466 1.00 94.81 189 VAL A O 1
ATOM 1498 N N . SER A 1 190 ? 1.973 -1.167 -21.283 1.00 93.88 190 SER A N 1
ATOM 1499 C CA . SER A 1 190 ? 1.905 -0.885 -22.719 1.00 93.88 190 SER A CA 1
ATOM 1500 C C . SER A 1 190 ? 3.301 -0.738 -23.333 1.0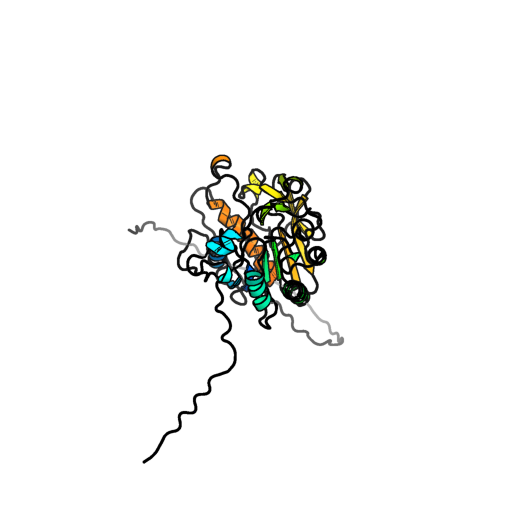0 93.88 190 SER A C 1
ATOM 1502 O O . SER A 1 190 ? 4.245 -0.352 -22.645 1.00 93.88 190 SER A O 1
ATOM 1504 N N . ASP A 1 191 ? 3.412 -0.859 -24.660 1.00 92.12 191 ASP A N 1
ATOM 1505 C CA . ASP A 1 191 ? 4.647 -0.591 -25.431 1.00 92.12 191 ASP A CA 1
ATOM 1506 C C . ASP A 1 191 ? 5.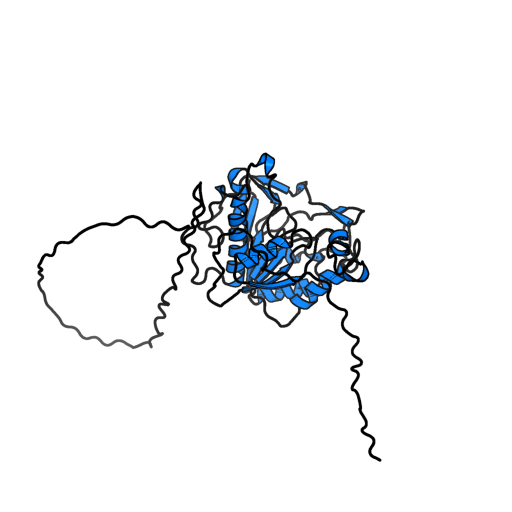257 0.812 -25.188 1.00 92.12 191 ASP A C 1
ATOM 1508 O O . ASP A 1 191 ? 6.384 1.107 -25.588 1.00 92.12 191 ASP A O 1
ATOM 1512 N N . ARG A 1 192 ? 4.500 1.722 -24.559 1.00 92.94 192 ARG A N 1
ATOM 1513 C CA . ARG A 1 192 ? 4.929 3.076 -24.177 1.00 92.94 192 ARG A CA 1
ATOM 1514 C C . ARG A 1 192 ? 5.437 3.176 -22.730 1.00 92.94 192 ARG A C 1
ATOM 1516 O O . ARG A 1 192 ? 5.708 4.286 -22.275 1.00 92.94 192 ARG A O 1
ATOM 1523 N N . GLY A 1 193 ? 5.545 2.059 -22.012 1.00 91.81 193 GLY A N 1
ATOM 1524 C CA . GLY A 1 193 ? 5.930 1.992 -20.599 1.00 91.81 193 GLY A CA 1
ATOM 1525 C C . GLY A 1 193 ? 4.831 2.434 -19.625 1.00 91.81 193 GLY A C 1
ATOM 1526 O O . GLY A 1 193 ? 5.070 2.480 -18.420 1.00 91.81 193 GLY A O 1
ATOM 1527 N N . TYR A 1 194 ? 3.629 2.779 -20.108 1.00 94.44 194 TYR A N 1
ATOM 1528 C CA . TYR A 1 194 ? 2.515 3.161 -19.233 1.00 94.44 194 TYR A CA 1
ATOM 1529 C C . TYR A 1 194 ? 1.784 1.918 -18.721 1.00 94.44 194 TYR A C 1
ATOM 1531 O O . TYR A 1 194 ? 1.483 1.033 -19.528 1.00 94.44 194 TYR A O 1
ATOM 1539 N N . PRO A 1 195 ? 1.478 1.847 -17.418 1.00 92.69 195 PRO A N 1
ATOM 1540 C CA . PRO A 1 195 ? 0.931 0.652 -16.796 1.00 92.69 195 PRO A CA 1
ATOM 1541 C C . PRO A 1 195 ? -0.603 0.614 -16.895 1.00 92.69 195 PRO A C 1
ATOM 1543 O O . PRO A 1 195 ? -1.293 1.568 -16.543 1.00 92.69 195 PRO A O 1
ATOM 1546 N N . GLU A 1 196 ? -1.155 -0.518 -17.318 1.00 94.31 196 GLU A N 1
ATOM 1547 C CA . GLU A 1 196 ? -2.559 -0.682 -17.702 1.00 94.31 196 GLU A CA 1
ATOM 1548 C C . GLU A 1 196 ? -3.293 -1.636 -16.740 1.00 94.31 196 GLU A C 1
ATOM 1550 O O . GLU A 1 196 ? -2.908 -2.806 -16.627 1.00 94.31 196 GLU A O 1
ATOM 1555 N N . PRO A 1 197 ? -4.353 -1.174 -16.044 1.00 94.31 197 PRO A N 1
ATOM 1556 C CA . PRO A 1 197 ? -5.180 -2.030 -15.199 1.00 94.31 197 PRO A CA 1
ATOM 1557 C C . PRO A 1 197 ? -5.793 -3.193 -15.982 1.00 94.31 197 PRO A C 1
ATOM 1559 O O . PRO A 1 197 ? -6.403 -2.995 -17.037 1.00 94.31 197 PRO A O 1
ATOM 1562 N N . ASN A 1 198 ? -5.699 -4.408 -15.449 1.00 95.88 198 ASN A N 1
ATOM 1563 C CA . ASN A 1 198 ? -6.288 -5.584 -16.068 1.00 95.88 198 ASN A CA 1
ATOM 1564 C C . ASN A 1 198 ? -7.819 -5.552 -15.923 1.00 95.88 198 ASN A C 1
ATOM 1566 O O . ASN A 1 198 ? -8.389 -5.993 -14.923 1.00 95.88 198 ASN A O 1
ATOM 1570 N N . LEU A 1 199 ? -8.502 -5.013 -16.937 1.00 95.50 199 LEU A N 1
ATOM 1571 C CA . LEU A 1 199 ? -9.955 -4.819 -16.919 1.00 95.50 199 LEU A CA 1
ATOM 1572 C C . LEU A 1 199 ? -10.739 -6.131 -16.761 1.00 95.50 199 LEU A C 1
ATOM 1574 O O . LEU A 1 199 ? -11.812 -6.120 -16.163 1.00 95.50 199 LEU A O 1
ATOM 1578 N N . GLU A 1 200 ? -10.201 -7.263 -17.228 1.00 95.94 200 GLU A N 1
ATOM 1579 C CA . GLU A 1 200 ? -10.806 -8.585 -17.021 1.00 95.94 200 GLU A CA 1
ATOM 1580 C C . GLU A 1 200 ? -10.705 -9.050 -15.564 1.00 95.94 200 GLU A C 1
ATOM 1582 O O . GLU A 1 200 ? -11.542 -9.834 -15.113 1.00 95.94 200 GLU A O 1
ATOM 1587 N N . ALA A 1 201 ? -9.718 -8.564 -14.808 1.00 97.06 201 ALA A N 1
ATOM 1588 C CA . ALA A 1 201 ? -9.577 -8.825 -13.381 1.00 97.06 201 ALA A CA 1
ATOM 1589 C C . ALA A 1 201 ? -10.471 -7.918 -12.516 1.00 97.06 201 ALA A C 1
ATOM 1591 O O . ALA A 1 201 ? -10.788 -8.290 -11.387 1.00 97.06 201 ALA A O 1
ATOM 1592 N N . ILE A 1 202 ? -10.929 -6.773 -13.026 1.00 96.62 202 ILE A N 1
ATOM 1593 C CA . ILE A 1 202 ? -11.761 -5.815 -12.284 1.00 96.62 202 ILE A CA 1
ATOM 1594 C C . ILE A 1 202 ? -13.252 -6.185 -12.382 1.00 96.62 202 ILE A C 1
ATOM 1596 O O . ILE A 1 202 ? -13.734 -6.718 -13.380 1.00 96.62 202 ILE A O 1
ATOM 1600 N N . THR A 1 203 ? -14.008 -5.910 -11.321 1.00 95.75 203 THR A N 1
ATOM 1601 C CA . THR A 1 203 ? -15.477 -5.962 -11.304 1.00 95.75 203 THR A CA 1
ATOM 1602 C C . THR A 1 203 ? -16.042 -4.860 -10.399 1.00 95.75 203 THR A C 1
ATOM 1604 O O . THR A 1 203 ? -15.283 -4.104 -9.789 1.00 95.75 203 THR A O 1
ATOM 1607 N N . GLN A 1 204 ? -17.368 -4.742 -10.318 1.00 93.62 204 GLN A N 1
ATOM 1608 C CA . GLN A 1 204 ? -18.061 -3.787 -9.454 1.00 93.62 204 GLN A CA 1
ATOM 1609 C C . GLN A 1 204 ? -19.251 -4.448 -8.754 1.00 93.62 204 GLN A C 1
ATOM 1611 O O . GLN A 1 204 ? -20.093 -5.078 -9.390 1.00 93.62 204 GLN A O 1
ATOM 1616 N N . ALA A 1 205 ? -19.331 -4.276 -7.435 1.00 93.69 205 ALA A N 1
ATOM 1617 C CA . ALA A 1 205 ? -20.434 -4.738 -6.595 1.00 93.69 205 ALA A CA 1
ATOM 1618 C C . ALA A 1 205 ? -20.439 -3.988 -5.253 1.00 93.69 205 ALA A C 1
ATOM 1620 O O . ALA A 1 205 ? -19.441 -3.367 -4.874 1.00 93.69 205 ALA A O 1
ATOM 1621 N N . ARG A 1 206 ? -21.569 -4.048 -4.536 1.00 93.06 206 ARG A N 1
ATOM 1622 C CA . ARG A 1 206 ? -21.741 -3.462 -3.198 1.00 93.06 206 ARG A CA 1
ATOM 1623 C C . ARG A 1 206 ? -20.779 -4.096 -2.193 1.00 93.06 206 ARG A C 1
ATOM 1625 O O . ARG A 1 206 ? -20.685 -5.318 -2.132 1.00 93.06 206 ARG A O 1
ATOM 1632 N N . TRP A 1 207 ? -20.077 -3.266 -1.423 1.00 93.31 207 TRP A N 1
ATOM 1633 C CA . TRP A 1 207 ? -19.217 -3.708 -0.326 1.00 93.31 207 TRP A CA 1
ATOM 1634 C C . TRP A 1 207 ? -20.049 -4.015 0.917 1.00 93.31 207 TRP A C 1
ATOM 1636 O O . TRP A 1 207 ? -20.820 -3.179 1.380 1.00 93.31 207 TRP A O 1
ATOM 1646 N N . GLU A 1 208 ? -19.840 -5.197 1.484 1.00 94.00 208 GLU A N 1
ATOM 1647 C CA . GLU A 1 208 ? -20.556 -5.709 2.647 1.00 94.00 208 GLU A CA 1
ATOM 1648 C C . GLU A 1 208 ? -19.561 -6.211 3.697 1.00 94.00 208 GLU A C 1
ATOM 1650 O O . GLU A 1 208 ? -18.544 -6.830 3.370 1.00 94.00 208 GLU A O 1
ATOM 1655 N N . VAL A 1 209 ? -19.853 -5.971 4.979 1.00 95.56 209 VAL A N 1
ATOM 1656 C CA . VAL A 1 209 ? -19.056 -6.523 6.083 1.00 95.56 209 VAL A CA 1
ATOM 1657 C C . VAL A 1 209 ? -19.284 -8.034 6.137 1.00 95.56 209 VAL A C 1
ATOM 1659 O O . VAL A 1 209 ? -20.335 -8.491 6.579 1.00 95.56 209 VAL A O 1
ATOM 1662 N N . ALA A 1 210 ? -18.283 -8.813 5.727 1.00 96.25 210 ALA A N 1
ATOM 1663 C CA . ALA A 1 210 ? -18.325 -10.272 5.793 1.00 96.25 210 ALA A CA 1
ATOM 1664 C C . ALA A 1 210 ? -18.287 -10.773 7.249 1.00 96.25 210 ALA A C 1
ATOM 1666 O O . ALA A 1 210 ? -18.866 -11.810 7.571 1.00 96.25 210 ALA A O 1
ATOM 1667 N N . ARG A 1 211 ? -17.614 -10.029 8.144 1.00 93.19 211 ARG A N 1
ATOM 1668 C CA . ARG A 1 211 ? -17.579 -10.304 9.589 1.00 93.19 211 ARG A CA 1
ATOM 1669 C C . ARG A 1 211 ? -17.151 -9.095 10.435 1.00 93.19 211 ARG A C 1
ATOM 1671 O O . ARG A 1 211 ? -16.376 -8.260 9.959 1.00 93.19 211 ARG A O 1
ATOM 1678 N N . PRO A 1 212 ? -17.580 -9.022 11.710 1.00 92.25 212 PRO A N 1
ATOM 1679 C CA . PRO A 1 212 ? -17.043 -8.064 12.671 1.00 92.25 212 PRO A CA 1
ATOM 1680 C C . PRO A 1 212 ? -15.543 -8.282 12.896 1.00 92.25 212 PRO A C 1
ATOM 1682 O O . PRO A 1 212 ? -15.092 -9.415 13.073 1.00 92.25 212 PRO A O 1
ATOM 1685 N N . HIS A 1 213 ? -14.785 -7.190 12.895 1.00 94.25 213 HIS A N 1
ATOM 1686 C CA . HIS A 1 213 ? -13.356 -7.157 13.189 1.00 94.25 213 HIS A CA 1
ATOM 1687 C C . HIS A 1 213 ? -12.952 -5.725 13.559 1.00 94.25 213 HIS A C 1
ATOM 1689 O O . HIS A 1 213 ? -13.568 -4.776 13.078 1.00 94.25 213 HIS A O 1
ATOM 1695 N N . PHE A 1 214 ? -11.876 -5.525 14.326 1.00 92.62 214 PHE A N 1
ATOM 1696 C CA . PHE A 1 214 ? -11.410 -4.186 14.729 1.00 92.62 214 PHE A CA 1
ATOM 1697 C C . PHE A 1 214 ? -11.264 -3.183 13.563 1.00 92.62 214 PHE A C 1
ATOM 1699 O O . PHE A 1 214 ? -11.431 -1.979 13.757 1.00 92.62 214 PHE A O 1
ATOM 1706 N N . ILE A 1 215 ? -10.954 -3.655 12.352 1.00 94.12 215 ILE A N 1
ATOM 1707 C CA . ILE A 1 215 ? -10.834 -2.808 11.152 1.00 94.12 215 ILE A CA 1
ATOM 1708 C C . ILE A 1 215 ? -12.206 -2.290 10.677 1.00 94.12 215 ILE A C 1
ATOM 1710 O O . ILE A 1 215 ? -12.304 -1.128 10.296 1.00 94.12 215 ILE A O 1
ATOM 1714 N N . THR A 1 216 ? -13.258 -3.115 10.739 1.00 92.25 216 THR A N 1
ATOM 1715 C CA . THR A 1 216 ? -14.604 -2.832 10.198 1.00 92.25 216 THR A CA 1
ATOM 1716 C C . THR A 1 216 ? -15.621 -2.379 11.253 1.00 92.25 216 THR A C 1
ATOM 1718 O O . THR A 1 216 ? -16.588 -1.700 10.923 1.00 92.25 216 THR A O 1
ATOM 1721 N N . GLU A 1 217 ? -15.424 -2.710 12.533 1.00 87.94 217 GLU A N 1
ATOM 1722 C CA . GLU A 1 217 ? -16.342 -2.366 13.628 1.00 87.94 217 GLU A CA 1
ATOM 1723 C C . GLU A 1 217 ? -16.628 -0.860 13.709 1.00 87.94 217 GLU A C 1
ATOM 1725 O O . GLU A 1 217 ? -15.713 -0.042 13.696 1.00 87.94 217 GLU A O 1
ATOM 1730 N N . ALA A 1 218 ? -17.890 -0.463 13.866 1.00 79.19 218 ALA A N 1
ATOM 1731 C CA . ALA A 1 218 ? -18.294 0.946 13.933 1.00 79.19 218 ALA A CA 1
ATOM 1732 C C . ALA A 1 218 ? -17.906 1.814 12.709 1.00 79.19 218 ALA A C 1
ATOM 1734 O O . ALA A 1 218 ? -17.983 3.039 12.801 1.00 79.19 218 ALA A O 1
ATOM 1735 N N . LEU A 1 219 ? -17.519 1.207 11.580 1.00 82.94 219 LEU A N 1
ATOM 1736 C CA . LEU A 1 219 ? -17.602 1.835 10.263 1.00 82.94 219 LEU A CA 1
ATOM 1737 C C . LEU A 1 219 ? -18.915 1.404 9.615 1.00 82.94 219 LEU A C 1
ATOM 1739 O O . LEU A 1 219 ? -19.186 0.215 9.471 1.00 82.94 219 LEU A O 1
ATOM 1743 N N . ASP A 1 220 ? -19.725 2.383 9.235 1.00 85.25 220 ASP A N 1
ATOM 1744 C CA . ASP A 1 220 ? -20.909 2.154 8.420 1.00 85.25 220 ASP A CA 1
ATOM 1745 C C . ASP A 1 220 ? -20.477 2.184 6.948 1.00 85.25 220 ASP A C 1
ATOM 1747 O O . ASP A 1 220 ? -20.178 3.253 6.409 1.00 85.25 220 ASP A O 1
ATOM 1751 N N . LEU A 1 221 ? -20.352 1.007 6.321 1.00 84.69 221 LEU A N 1
ATOM 1752 C CA . LEU A 1 221 ? -19.909 0.918 4.926 1.00 84.69 221 LEU A CA 1
ATOM 1753 C C . LEU A 1 221 ? -20.918 1.559 3.964 1.00 84.69 221 LEU A C 1
ATOM 1755 O O . LEU A 1 221 ? -20.501 2.009 2.901 1.00 84.69 221 LEU A O 1
ATOM 1759 N N . ASP A 1 222 ? -22.193 1.695 4.341 1.00 84.19 222 ASP A N 1
ATOM 1760 C CA . ASP A 1 222 ? -23.219 2.340 3.510 1.00 84.19 222 ASP A CA 1
ATOM 1761 C C . ASP A 1 222 ? -22.983 3.855 3.351 1.00 84.19 222 ASP A C 1
ATOM 1763 O O . ASP A 1 222 ? -23.604 4.498 2.506 1.00 84.19 222 ASP A O 1
ATOM 1767 N N . LEU A 1 223 ? -22.057 4.434 4.127 1.00 82.56 223 LEU A N 1
ATOM 1768 C CA . LEU A 1 223 ? -21.590 5.817 3.976 1.00 82.56 223 LEU A CA 1
ATOM 1769 C C . LEU A 1 223 ? -20.389 5.953 3.021 1.00 82.56 223 LEU A C 1
ATOM 1771 O O . LEU A 1 223 ? -19.983 7.072 2.703 1.00 82.56 223 LEU A O 1
ATOM 1775 N N . LEU A 1 224 ? -19.831 4.838 2.539 1.00 82.31 224 LEU A N 1
ATOM 1776 C CA . LEU A 1 224 ? -18.884 4.815 1.424 1.00 82.31 224 LEU A CA 1
ATOM 1777 C C . LEU A 1 224 ? -19.647 4.668 0.100 1.00 82.31 224 LEU A C 1
ATOM 1779 O O . LEU A 1 224 ? -20.561 3.847 0.028 1.00 82.31 224 LEU A O 1
ATOM 1783 N N . PRO A 1 225 ? -19.217 5.324 -0.997 1.00 80.88 225 PRO A N 1
ATOM 1784 C CA . PRO A 1 225 ? -19.762 5.067 -2.334 1.00 80.88 225 PRO A CA 1
ATOM 1785 C C . PRO A 1 225 ? -19.768 3.571 -2.692 1.00 80.88 225 PRO A C 1
ATOM 1787 O O . PRO A 1 225 ? -20.738 3.061 -3.255 1.00 80.88 225 PRO A O 1
ATOM 1790 N N . SER A 1 226 ? -18.724 2.846 -2.274 1.00 81.00 226 SER A N 1
ATOM 1791 C CA . SER A 1 226 ? -18.595 1.405 -2.483 1.00 81.00 226 SER A CA 1
ATOM 1792 C C . SER A 1 226 ? -19.641 0.563 -1.743 1.00 81.00 226 SER A C 1
ATOM 1794 O O . SER A 1 226 ? -20.011 -0.501 -2.237 1.00 81.00 226 SER A O 1
ATOM 1796 N N . GLY A 1 227 ? -20.135 1.016 -0.586 1.00 76.69 227 GLY A N 1
ATOM 1797 C CA . GLY A 1 227 ? -21.200 0.345 0.166 1.00 76.69 227 GLY A CA 1
ATOM 1798 C C . GLY A 1 227 ? -22.603 0.870 -0.149 1.00 76.69 227 GLY A C 1
ATOM 1799 O O . GLY A 1 227 ? -23.547 0.098 -0.067 1.00 76.69 227 GLY A O 1
ATOM 1800 N N . GLU A 1 228 ? -22.771 2.118 -0.601 1.00 79.25 228 GLU A N 1
ATOM 1801 C CA . GLU A 1 228 ? -24.077 2.618 -1.066 1.00 79.25 228 GLU A CA 1
ATOM 1802 C C . GLU A 1 228 ? -24.444 2.054 -2.454 1.00 79.25 228 GLU A C 1
ATOM 1804 O O . GLU A 1 228 ? -25.578 1.630 -2.674 1.00 79.25 228 GLU A O 1
ATOM 1809 N N . ARG A 1 229 ? -23.497 2.053 -3.411 1.00 76.00 229 ARG A N 1
ATOM 1810 C CA . ARG A 1 229 ? -23.775 1.807 -4.850 1.00 76.00 229 ARG A CA 1
ATOM 1811 C C . ARG A 1 229 ? -22.884 0.764 -5.515 1.00 76.00 229 ARG A C 1
ATOM 1813 O O . ARG A 1 229 ? -23.113 0.403 -6.668 1.00 76.00 229 ARG A O 1
ATOM 1820 N N . GLY A 1 230 ? -21.883 0.274 -4.794 1.00 82.31 230 GLY A N 1
ATOM 1821 C CA . GLY A 1 230 ? -20.853 -0.601 -5.332 1.00 82.31 230 GLY A CA 1
ATOM 1822 C C . GLY A 1 230 ? -19.649 0.163 -5.863 1.00 82.31 230 GLY A C 1
ATOM 1823 O O . GLY A 1 230 ? -19.781 1.156 -6.573 1.00 82.31 230 GLY A O 1
ATOM 1824 N N . GLY A 1 231 ? -18.467 -0.323 -5.494 1.00 84.88 231 GLY A N 1
ATOM 1825 C CA . GLY A 1 231 ? -17.179 0.214 -5.926 1.00 84.88 231 GLY A CA 1
ATOM 1826 C C . GLY A 1 231 ? -16.484 -0.759 -6.870 1.00 84.88 231 GLY A C 1
ATOM 1827 O O . GLY A 1 231 ? -16.794 -1.953 -6.860 1.00 84.88 231 GLY A O 1
ATOM 1828 N N . ARG A 1 232 ? -15.538 -0.258 -7.669 1.00 92.56 232 ARG A N 1
ATOM 1829 C CA . ARG A 1 232 ? -14.646 -1.102 -8.474 1.00 92.56 232 ARG A CA 1
ATOM 1830 C C . ARG A 1 232 ? -13.614 -1.776 -7.568 1.00 92.56 232 ARG A C 1
ATOM 1832 O O . ARG A 1 232 ? -13.090 -1.147 -6.650 1.00 92.56 232 ARG A O 1
ATOM 1839 N N . PHE A 1 233 ? -13.329 -3.048 -7.816 1.00 95.25 233 PHE A N 1
ATOM 1840 C CA . PHE A 1 233 ? -12.299 -3.814 -7.111 1.00 95.25 233 PHE A CA 1
ATOM 1841 C C . PHE A 1 233 ? -11.792 -4.964 -7.991 1.00 95.25 233 PHE A C 1
ATOM 1843 O O . PHE A 1 233 ? -12.466 -5.395 -8.929 1.00 95.25 233 PHE A O 1
ATOM 1850 N N . TYR A 1 234 ? -10.608 -5.475 -7.675 1.00 97.69 234 TYR A N 1
ATOM 1851 C CA . TYR A 1 234 ? -10.015 -6.629 -8.346 1.00 97.69 234 TYR A CA 1
ATOM 1852 C C . TYR A 1 234 ? -10.547 -7.959 -7.790 1.00 97.69 234 TYR A C 1
ATOM 1854 O O . TYR A 1 234 ? -10.693 -8.142 -6.582 1.00 97.69 234 TYR A O 1
ATOM 1862 N N . LYS A 1 235 ? -10.807 -8.925 -8.672 1.00 98.12 235 LYS A N 1
ATOM 1863 C CA . LYS A 1 235 ? -11.280 -10.272 -8.330 1.00 98.12 235 LYS A CA 1
ATOM 1864 C C . LYS A 1 235 ? -10.125 -11.129 -7.810 1.00 98.12 235 LYS A C 1
ATOM 1866 O O . LYS A 1 235 ? -9.372 -11.708 -8.588 1.00 98.12 235 LYS A O 1
ATOM 1871 N N . TYR A 1 236 ? -10.013 -11.210 -6.489 1.00 98.56 236 TYR A N 1
ATOM 1872 C CA . TYR A 1 236 ? -9.050 -12.057 -5.784 1.00 98.56 236 TYR A CA 1
ATOM 1873 C C . TYR A 1 236 ? -9.664 -13.367 -5.279 1.00 98.56 236 TYR A C 1
ATOM 1875 O O . TYR A 1 236 ? -10.867 -13.465 -5.044 1.00 98.56 236 TYR A O 1
ATOM 1883 N N . GLU A 1 237 ? -8.803 -14.338 -4.989 1.00 98.50 237 GLU A N 1
ATOM 1884 C CA . GLU A 1 237 ? -9.079 -15.431 -4.057 1.00 98.50 237 GLU A CA 1
ATOM 1885 C C . GLU A 1 237 ? -8.606 -15.066 -2.640 1.00 98.50 237 GLU A C 1
ATOM 1887 O O . GLU A 1 237 ? -7.610 -14.358 -2.456 1.00 98.50 237 GLU A O 1
ATOM 1892 N N . ALA A 1 238 ? -9.278 -15.592 -1.614 1.00 98.25 238 ALA A N 1
ATOM 1893 C CA . ALA A 1 238 ? -8.868 -15.416 -0.223 1.00 98.25 238 ALA A CA 1
ATOM 1894 C C . ALA A 1 238 ? -7.995 -16.585 0.266 1.00 98.25 238 ALA A C 1
ATOM 1896 O O . ALA A 1 238 ? -8.407 -17.743 0.241 1.00 98.25 238 ALA A O 1
ATOM 1897 N N . ARG A 1 239 ? -6.818 -16.269 0.818 1.00 98.00 239 ARG A N 1
ATOM 1898 C CA . ARG A 1 239 ? -5.997 -17.167 1.662 1.00 98.00 239 ARG A CA 1
ATOM 1899 C C . ARG A 1 239 ? -5.856 -16.629 3.088 1.00 98.00 239 ARG A C 1
ATOM 1901 O O . ARG A 1 239 ? -4.830 -16.805 3.746 1.00 98.00 239 ARG A O 1
ATOM 1908 N N . GLY A 1 240 ? -6.886 -15.929 3.542 1.00 97.12 240 GLY A N 1
ATOM 1909 C CA . GLY A 1 240 ? -6.974 -15.315 4.855 1.00 97.12 240 GLY A CA 1
ATOM 1910 C C . GLY A 1 240 ? -8.424 -15.114 5.273 1.00 97.12 240 GLY A C 1
ATOM 1911 O O . GLY A 1 240 ? -9.363 -15.541 4.604 1.00 97.12 240 GLY A O 1
ATOM 1912 N N . GLU A 1 241 ? -8.593 -14.445 6.399 1.00 98.44 241 GLU A N 1
ATOM 1913 C CA . GLU A 1 241 ? -9.879 -14.054 6.947 1.00 98.44 241 GLU A CA 1
ATOM 1914 C C . GLU A 1 241 ?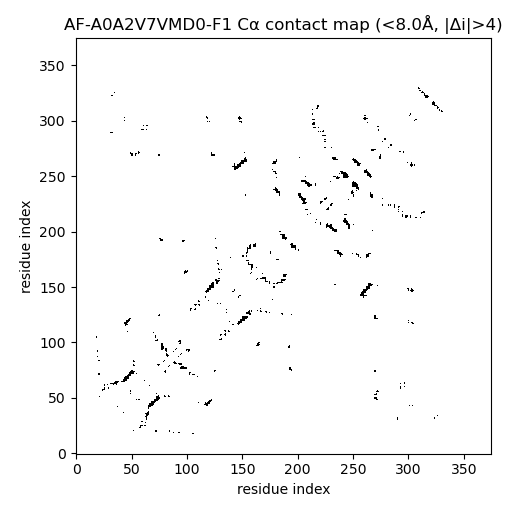 -10.446 -12.856 6.170 1.00 98.44 241 GLU A C 1
ATOM 1916 O O . GLU A 1 241 ? -9.880 -11.765 6.207 1.00 98.44 241 GLU A O 1
ATOM 1921 N N . VAL A 1 242 ? -11.562 -13.052 5.463 1.00 98.62 242 VAL A N 1
ATOM 1922 C CA . VAL A 1 242 ? -12.257 -11.985 4.724 1.00 98.62 242 VAL A CA 1
ATOM 1923 C C . VAL A 1 242 ? -13.064 -11.124 5.695 1.00 98.62 242 VAL A C 1
ATOM 1925 O O . VAL A 1 242 ? -13.865 -11.647 6.467 1.00 98.62 242 VAL A O 1
ATOM 1928 N N . LEU A 1 243 ? -12.852 -9.809 5.650 1.00 98.25 243 LEU A N 1
ATOM 1929 C CA . LEU A 1 243 ? -13.511 -8.802 6.490 1.00 98.25 243 LEU A CA 1
ATOM 1930 C C . LEU A 1 243 ? -14.593 -8.028 5.739 1.00 98.25 243 LEU A C 1
ATOM 1932 O O . LEU A 1 243 ? -15.650 -7.736 6.295 1.00 98.25 243 LEU A O 1
ATOM 1936 N N . VAL A 1 244 ? -14.319 -7.709 4.474 1.00 97.62 244 VAL A N 1
ATOM 1937 C CA . VAL A 1 244 ? -15.246 -7.052 3.548 1.0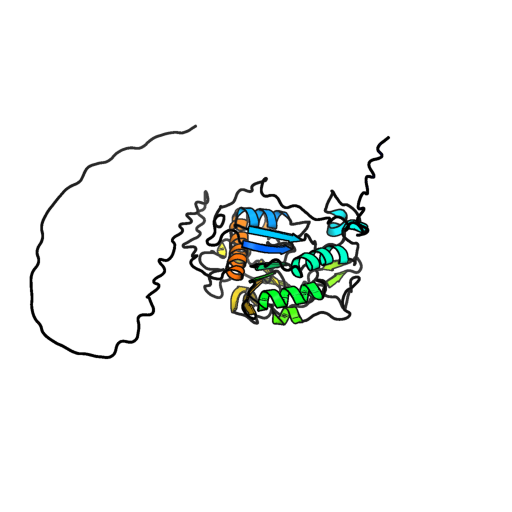0 97.62 244 VAL A CA 1
ATOM 1938 C C . VAL A 1 244 ? -15.279 -7.876 2.270 1.00 97.62 244 VAL A C 1
ATOM 1940 O O . VAL A 1 244 ? -14.225 -8.276 1.771 1.00 97.62 244 VAL A O 1
ATOM 1943 N N . GLN A 1 245 ? -16.475 -8.119 1.750 1.00 97.44 245 GLN A N 1
ATOM 1944 C CA . GLN A 1 245 ? -16.716 -8.824 0.494 1.00 97.44 245 GLN A CA 1
ATOM 1945 C C . GLN A 1 245 ? -17.589 -7.975 -0.433 1.00 97.44 245 GLN A C 1
ATOM 1947 O O . GLN A 1 245 ? -18.263 -7.054 0.022 1.00 97.44 245 GLN A O 1
ATOM 1952 N N . ALA A 1 246 ? -17.601 -8.299 -1.721 1.00 96.38 246 ALA A N 1
ATOM 1953 C CA . ALA A 1 246 ? -18.504 -7.698 -2.692 1.00 96.38 246 ALA A CA 1
ATOM 1954 C C . ALA A 1 246 ? -18.752 -8.673 -3.849 1.00 96.38 246 ALA A C 1
ATOM 1956 O O . ALA A 1 246 ? -17.811 -9.231 -4.410 1.00 96.38 246 ALA A O 1
ATOM 1957 N N . GLY A 1 247 ? -20.018 -8.921 -4.198 1.00 95.50 247 GLY A N 1
ATOM 1958 C CA . GLY A 1 247 ? -20.377 -9.788 -5.333 1.00 95.50 247 GLY A CA 1
ATOM 1959 C C . GLY A 1 247 ? -19.819 -11.221 -5.263 1.00 95.50 247 GLY A C 1
ATOM 1960 O O . GLY A 1 247 ? -19.552 -11.813 -6.302 1.00 95.50 247 GLY A O 1
ATOM 1961 N N . GLY A 1 248 ? -19.595 -11.756 -4.056 1.00 96.56 248 GLY A N 1
ATOM 1962 C CA . GLY A 1 248 ? -18.982 -13.074 -3.830 1.00 96.56 248 GLY A CA 1
ATOM 1963 C C . GLY A 1 248 ? -17.446 -13.091 -3.780 1.00 96.56 248 GLY A C 1
ATOM 1964 O O . GLY A 1 248 ? -16.870 -14.141 -3.507 1.00 96.56 248 GLY A O 1
ATOM 1965 N N . TYR A 1 249 ? -16.780 -11.952 -3.987 1.00 98.31 249 TYR A N 1
ATOM 1966 C CA . TYR A 1 249 ? -15.321 -11.823 -3.952 1.00 98.31 249 TYR A CA 1
ATOM 1967 C C . TYR A 1 249 ? -14.827 -11.115 -2.677 1.00 98.31 249 TYR A C 1
ATOM 1969 O O . TYR A 1 249 ? -15.524 -10.249 -2.140 1.00 98.31 249 TYR A O 1
ATOM 1977 N N . PRO A 1 250 ? -13.616 -11.434 -2.186 1.00 98.38 250 PRO A N 1
ATOM 1978 C CA . PRO A 1 250 ? -13.002 -10.757 -1.052 1.00 98.38 250 PRO A CA 1
ATOM 1979 C C . PRO A 1 250 ? -12.457 -9.379 -1.453 1.00 98.38 250 PRO A C 1
ATOM 1981 O O . PRO A 1 250 ? -11.701 -9.250 -2.413 1.00 98.38 250 PRO A O 1
ATOM 1984 N N . VAL A 1 251 ? -12.801 -8.352 -0.676 1.00 97.75 251 VAL A N 1
ATOM 1985 C CA . VAL A 1 251 ? -12.352 -6.965 -0.887 1.00 97.75 251 VAL A CA 1
ATOM 1986 C C . VAL A 1 251 ? -11.300 -6.554 0.135 1.00 97.75 251 VAL A C 1
ATOM 1988 O O . VAL A 1 251 ? -10.291 -5.955 -0.222 1.00 97.75 251 VAL A O 1
ATOM 1991 N N . VAL A 1 252 ? -11.515 -6.882 1.410 1.00 98.31 252 VAL A N 1
ATOM 1992 C CA . VAL A 1 252 ? -10.528 -6.674 2.477 1.00 98.31 252 VAL A CA 1
ATOM 1993 C C . VAL A 1 252 ? -10.352 -7.989 3.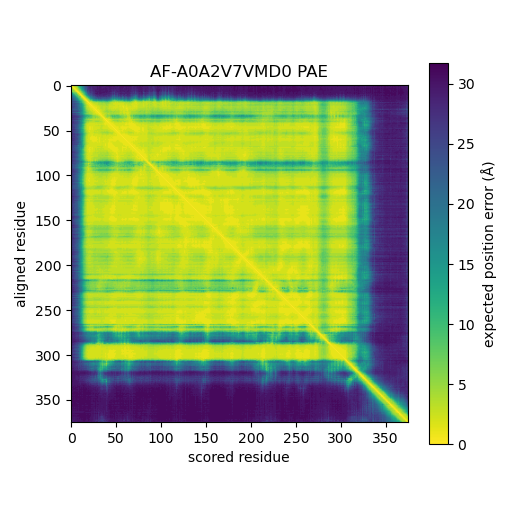206 1.00 98.31 252 VAL A C 1
ATOM 1995 O O . VAL A 1 252 ? -11.336 -8.561 3.677 1.00 98.31 252 VAL A O 1
ATOM 1998 N N . ALA A 1 253 ? -9.115 -8.463 3.323 1.00 98.75 253 ALA A N 1
ATOM 1999 C CA . ALA A 1 253 ? -8.796 -9.690 4.043 1.00 98.75 253 ALA A CA 1
ATOM 2000 C C . ALA A 1 253 ? -7.548 -9.533 4.918 1.00 98.75 253 ALA A C 1
ATOM 2002 O O . ALA A 1 253 ? -6.695 -8.680 4.664 1.00 98.75 253 ALA A O 1
ATOM 2003 N N . VAL A 1 254 ? -7.433 -10.375 5.946 1.00 98.81 254 VAL A N 1
ATOM 2004 C CA . VAL A 1 254 ? -6.307 -10.389 6.888 1.00 98.81 254 VAL A CA 1
ATOM 2005 C C . VAL A 1 254 ? -5.730 -11.786 7.087 1.00 98.81 254 VAL A C 1
ATOM 2007 O O . VAL A 1 254 ? -6.445 -12.783 7.007 1.00 98.81 254 VAL A O 1
ATOM 2010 N N . LYS A 1 255 ? -4.431 -11.887 7.380 1.00 98.38 255 LYS A N 1
ATOM 2011 C CA . LYS A 1 255 ? -3.822 -13.118 7.913 1.00 98.38 255 LYS A CA 1
ATOM 2012 C C . LYS A 1 255 ? -2.589 -12.828 8.764 1.00 98.38 255 LYS A C 1
ATOM 2014 O O . LYS A 1 255 ? -2.038 -11.731 8.727 1.00 98.38 255 LYS A O 1
ATOM 2019 N N . ALA A 1 256 ? -2.134 -13.826 9.514 1.00 98.50 256 ALA A N 1
ATOM 2020 C CA . ALA A 1 256 ? -0.812 -13.802 10.132 1.00 98.50 256 ALA A CA 1
ATOM 2021 C C . ALA A 1 256 ? 0.261 -14.284 9.140 1.00 98.50 256 ALA A C 1
ATOM 2023 O O . ALA A 1 256 ? -0.002 -15.158 8.312 1.00 98.50 256 ALA A O 1
ATOM 2024 N N . TYR A 1 257 ? 1.481 -13.759 9.256 1.00 98.38 257 TYR A N 1
ATOM 2025 C CA . TYR A 1 257 ? 2.662 -14.291 8.569 1.00 98.38 257 TYR A CA 1
ATOM 2026 C C . TYR A 1 257 ? 3.864 -14.245 9.519 1.00 98.38 257 TYR A C 1
ATOM 2028 O O . TYR A 1 257 ? 4.396 -13.182 9.835 1.00 98.38 257 TYR A O 1
ATOM 2036 N N . GLY A 1 258 ? 4.262 -15.410 10.038 1.00 98.06 258 GLY A N 1
ATOM 2037 C CA . GLY A 1 258 ? 5.147 -15.483 11.202 1.00 98.06 258 GLY A CA 1
ATOM 2038 C C . GLY A 1 258 ? 4.511 -14.796 12.414 1.00 98.06 258 GLY A C 1
ATOM 2039 O O . GLY A 1 258 ? 3.407 -15.156 12.814 1.00 98.06 258 GLY A O 1
ATOM 2040 N N . LYS A 1 259 ? 5.204 -13.812 12.995 1.00 98.31 259 LYS A N 1
ATOM 2041 C CA . LYS A 1 259 ? 4.701 -12.996 14.115 1.00 98.31 259 LYS A CA 1
ATOM 2042 C C . LYS A 1 259 ? 3.910 -11.759 13.666 1.00 98.31 259 LYS A C 1
ATOM 2044 O O . LYS A 1 259 ? 3.241 -11.146 14.496 1.00 98.31 259 LYS A O 1
ATOM 2049 N N . GLY A 1 260 ? 4.020 -11.367 12.398 1.00 98.38 260 GLY A N 1
ATOM 2050 C CA . GLY A 1 260 ? 3.384 -10.177 11.840 1.00 98.38 260 GLY A CA 1
ATOM 2051 C C . GLY A 1 260 ? 1.939 -10.407 11.410 1.00 98.38 260 GLY A C 1
ATOM 2052 O O . GLY A 1 260 ? 1.477 -11.538 11.232 1.00 98.38 260 GLY A O 1
ATOM 2053 N N . ARG A 1 261 ? 1.228 -9.296 11.216 1.00 98.69 261 ARG A N 1
ATOM 2054 C CA . ARG A 1 261 ? -0.161 -9.244 10.743 1.00 98.69 261 ARG A CA 1
ATOM 2055 C C . ARG A 1 261 ? -0.205 -8.561 9.387 1.00 98.69 261 ARG A C 1
ATOM 2057 O O . ARG A 1 261 ? 0.337 -7.468 9.235 1.00 98.69 261 ARG A O 1
ATOM 2064 N N . VAL A 1 262 ? -0.872 -9.192 8.431 1.00 98.88 262 VAL A N 1
ATOM 2065 C CA . VAL A 1 262 ? -1.020 -8.693 7.066 1.00 98.88 262 VAL A CA 1
ATOM 2066 C C . VAL A 1 262 ? -2.480 -8.358 6.811 1.00 98.88 262 VAL A C 1
ATOM 2068 O O . VAL A 1 262 ? -3.353 -9.184 7.075 1.00 98.88 262 VAL A O 1
ATOM 2071 N N . VAL A 1 263 ? -2.733 -7.167 6.279 1.00 98.88 263 VAL A N 1
ATOM 2072 C CA . VAL A 1 263 ? -4.011 -6.747 5.695 1.00 98.88 263 VAL A CA 1
ATOM 2073 C C . VAL A 1 263 ? -3.796 -6.584 4.194 1.00 98.88 263 VAL A C 1
ATOM 2075 O O . VAL A 1 263 ? -2.760 -6.058 3.792 1.00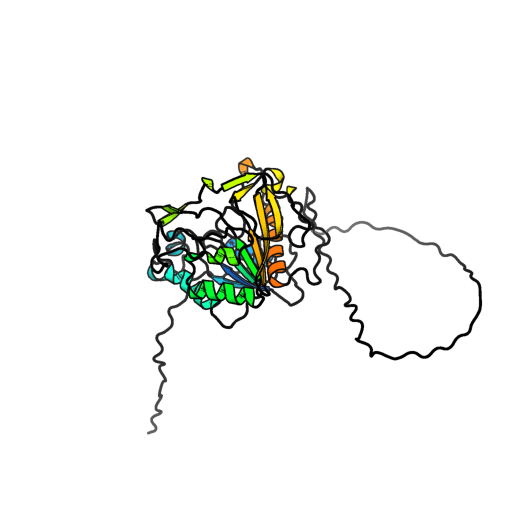 98.88 263 VAL A O 1
ATOM 2078 N N . ALA A 1 264 ? -4.750 -7.000 3.365 1.00 98.75 264 ALA A N 1
ATOM 2079 C CA . ALA A 1 264 ? -4.760 -6.634 1.953 1.00 98.75 264 ALA A CA 1
ATOM 2080 C C . ALA A 1 264 ? -6.122 -6.101 1.504 1.00 98.75 264 ALA A C 1
ATOM 2082 O O . ALA A 1 264 ? -7.164 -6.569 1.972 1.00 98.75 264 ALA A O 1
ATOM 2083 N N . PHE A 1 265 ? -6.075 -5.140 0.583 1.00 98.44 265 PHE A N 1
ATOM 2084 C CA . PHE A 1 265 ? -7.214 -4.487 -0.051 1.00 98.44 265 PHE A CA 1
ATOM 2085 C C . PHE A 1 265 ? -7.220 -4.781 -1.553 1.00 98.44 265 PHE A C 1
ATOM 2087 O O . PHE A 1 265 ? -6.205 -4.605 -2.225 1.00 98.44 265 PHE A O 1
ATOM 2094 N N . ALA A 1 266 ? -8.376 -5.152 -2.094 1.00 97.31 266 ALA A N 1
ATOM 2095 C CA . ALA A 1 266 ? -8.612 -5.384 -3.517 1.00 97.31 266 ALA A CA 1
ATOM 2096 C C . ALA A 1 266 ? -8.874 -4.090 -4.316 1.00 97.31 266 ALA A C 1
ATOM 2098 O O . ALA A 1 266 ? -9.601 -4.115 -5.310 1.00 97.31 266 ALA A O 1
ATOM 2099 N N . GLN A 1 267 ? -8.376 -2.944 -3.846 1.00 90.94 267 GLN A N 1
ATOM 2100 C CA . GLN A 1 267 ? -8.743 -1.638 -4.397 1.00 90.94 267 GLN A CA 1
ATOM 2101 C C . GLN A 1 267 ? -8.284 -1.458 -5.849 1.00 90.94 267 GLN A C 1
ATOM 2103 O O . GLN A 1 267 ? -7.232 -1.955 -6.233 1.00 90.94 267 GLN A O 1
ATOM 2108 N N . VAL A 1 268 ? -9.052 -0.694 -6.624 1.00 92.00 268 VAL A N 1
ATOM 2109 C CA . VAL A 1 268 ? -8.571 -0.046 -7.852 1.00 92.00 268 VAL A CA 1
ATOM 2110 C C . VAL A 1 268 ? -8.102 1.359 -7.472 1.00 92.00 268 VAL A C 1
ATOM 2112 O O . VAL A 1 268 ? -8.771 2.007 -6.667 1.00 92.00 268 VAL A O 1
ATOM 2115 N N . GLY A 1 269 ? -6.977 1.819 -8.021 1.00 86.12 269 GLY A N 1
ATOM 2116 C CA . GLY A 1 269 ? -6.390 3.138 -7.752 1.00 86.12 269 GLY A CA 1
ATOM 2117 C C . GLY A 1 269 ? -4.921 3.063 -7.329 1.00 86.12 269 GLY A C 1
ATOM 2118 O O . GLY A 1 269 ? -4.485 2.062 -6.759 1.00 86.12 269 GLY A O 1
ATOM 2119 N N . ASP A 1 270 ? -4.176 4.133 -7.611 1.00 80.75 270 ASP A N 1
ATOM 2120 C CA . ASP A 1 270 ? -2.710 4.156 -7.504 1.00 80.75 270 ASP A CA 1
ATOM 2121 C C . ASP A 1 270 ? -2.184 4.556 -6.111 1.00 80.75 270 ASP A C 1
ATOM 2123 O O . ASP A 1 270 ? -1.078 4.169 -5.737 1.00 80.75 270 ASP A O 1
ATOM 2127 N N . GLY A 1 271 ? -2.955 5.330 -5.338 1.00 85.75 271 GLY A N 1
ATOM 2128 C CA . GLY A 1 271 ? -2.578 5.838 -4.015 1.00 85.75 271 GLY A CA 1
ATOM 2129 C C . GLY A 1 271 ? -3.011 4.958 -2.839 1.00 85.75 271 GLY A C 1
ATOM 2130 O O . GLY A 1 271 ? -3.167 3.739 -2.942 1.00 85.75 271 GLY A O 1
ATOM 2131 N N . PHE A 1 272 ? -3.197 5.583 -1.674 1.00 92.25 272 PHE A N 1
ATOM 2132 C CA . PHE A 1 272 ? -3.651 4.883 -0.469 1.00 92.25 272 PHE A CA 1
ATOM 2133 C C . PHE A 1 272 ? -5.171 4.808 -0.345 1.00 92.25 272 PHE A C 1
ATOM 2135 O O . PHE A 1 272 ? -5.681 3.949 0.377 1.00 92.25 272 PHE A O 1
ATOM 2142 N N . ILE A 1 273 ? -5.882 5.705 -1.022 1.00 88.81 273 ILE A N 1
ATOM 2143 C CA . ILE A 1 273 ? -7.337 5.706 -1.122 1.00 88.81 273 ILE A CA 1
ATOM 2144 C C . ILE A 1 273 ? -7.741 5.121 -2.489 1.00 88.81 273 ILE A C 1
ATOM 2146 O O . ILE A 1 273 ? -7.067 5.391 -3.485 1.00 88.81 273 ILE A O 1
ATOM 2150 N N . PRO A 1 274 ? -8.814 4.306 -2.573 1.00 83.69 274 PRO A N 1
ATOM 2151 C CA . PRO A 1 274 ? -9.304 3.806 -3.854 1.00 83.69 274 PRO A CA 1
ATOM 2152 C C . PRO A 1 274 ? -9.656 4.937 -4.826 1.00 83.69 274 PRO A C 1
ATOM 2154 O O . PRO A 1 274 ? -10.053 6.023 -4.399 1.00 83.69 274 PRO A O 1
ATOM 2157 N N . GLU A 1 275 ? -9.591 4.641 -6.126 1.00 74.69 275 GLU A N 1
ATOM 2158 C CA . GLU A 1 275 ? -10.029 5.525 -7.208 1.00 74.69 275 GLU A CA 1
ATOM 2159 C C . GLU A 1 275 ? -11.398 6.144 -6.859 1.00 74.69 275 GLU A C 1
ATOM 2161 O O . GLU A 1 275 ? -12.348 5.408 -6.550 1.00 74.69 275 GLU A O 1
ATOM 2166 N N . PRO A 1 276 ? -11.524 7.485 -6.858 1.00 62.78 276 PRO A N 1
ATOM 2167 C CA . PRO A 1 276 ? -12.766 8.128 -6.473 1.00 62.78 276 PRO A CA 1
ATOM 2168 C C . PRO A 1 276 ? -13.864 7.743 -7.462 1.00 62.78 276 PRO A C 1
ATOM 2170 O O . PRO A 1 276 ? -13.738 7.942 -8.670 1.00 62.78 276 PRO A O 1
ATOM 2173 N N . VAL A 1 277 ? -14.981 7.233 -6.940 1.00 60.16 277 VAL A N 1
ATOM 2174 C CA . VAL A 1 277 ? -16.197 7.070 -7.743 1.00 60.16 277 VAL A CA 1
ATOM 2175 C C . VAL A 1 277 ? -16.580 8.447 -8.276 1.00 60.16 277 VAL A C 1
ATOM 2177 O O . VAL A 1 277 ? -16.657 9.385 -7.481 1.00 60.16 277 VAL A O 1
ATOM 2180 N N . ASP A 1 278 ? -16.826 8.548 -9.590 1.00 62.47 278 ASP A N 1
ATOM 2181 C CA . ASP A 1 278 ? -17.195 9.786 -10.295 1.00 62.47 278 ASP A CA 1
ATOM 2182 C C . ASP A 1 278 ? -18.073 10.677 -9.393 1.00 62.47 278 ASP A C 1
ATOM 2184 O O . ASP A 1 278 ? -19.201 10.286 -9.065 1.00 62.47 278 ASP A O 1
ATOM 2188 N N . PRO A 1 279 ? -17.581 11.845 -8.933 1.00 54.25 279 PRO A N 1
ATOM 2189 C CA . PRO A 1 279 ? -18.282 12.662 -7.945 1.00 54.25 279 PRO A CA 1
ATOM 2190 C C . PRO A 1 279 ? -19.574 13.275 -8.505 1.00 54.25 279 PRO A C 1
ATOM 2192 O O . PRO A 1 279 ? -20.491 13.584 -7.742 1.00 54.25 279 PRO A O 1
ATOM 2195 N N . VAL A 1 280 ? -19.685 13.413 -9.831 1.00 60.94 280 VAL A N 1
ATOM 2196 C CA . VAL A 1 280 ? -20.877 13.923 -10.517 1.00 60.94 280 VAL A CA 1
ATOM 2197 C C . VAL A 1 280 ? -21.937 12.825 -10.603 1.00 60.94 280 VAL A C 1
ATOM 2199 O O . VAL A 1 280 ? -23.074 13.041 -10.175 1.00 60.94 280 VAL A O 1
ATOM 2202 N N . ALA A 1 281 ? -21.572 11.629 -11.075 1.00 60.19 281 ALA A N 1
ATOM 2203 C CA . ALA A 1 281 ? -22.492 10.491 -11.152 1.00 60.19 281 ALA A CA 1
ATOM 2204 C C . ALA A 1 281 ? -22.899 9.966 -9.761 1.00 60.19 281 ALA A C 1
ATOM 2206 O O . ALA A 1 281 ? -24.062 9.632 -9.517 1.00 60.19 281 ALA A O 1
ATOM 2207 N N . SER A 1 282 ? -21.962 9.931 -8.811 1.00 54.75 282 SER A N 1
ATOM 2208 C CA . SER A 1 282 ? -22.232 9.503 -7.437 1.00 54.75 282 SER A CA 1
ATOM 2209 C C . SER A 1 282 ? -22.947 10.571 -6.606 1.00 54.75 282 SER A C 1
ATOM 2211 O O . SER A 1 282 ? -23.622 10.224 -5.639 1.00 54.75 282 SER A O 1
ATOM 2213 N N . ARG A 1 283 ? -22.850 11.867 -6.936 1.00 59.06 283 ARG A N 1
ATOM 2214 C CA . ARG A 1 283 ? -23.263 12.966 -6.033 1.00 59.06 283 ARG A CA 1
ATOM 2215 C C . ARG A 1 283 ? -22.642 12.846 -4.627 1.00 59.06 283 ARG A C 1
ATOM 2217 O O . ARG A 1 283 ? -23.173 13.403 -3.665 1.00 59.06 283 ARG A O 1
ATOM 2224 N N . ALA A 1 284 ? -21.557 12.082 -4.496 1.00 56.66 284 ALA A N 1
ATOM 2225 C CA . ALA A 1 284 ? -20.858 11.867 -3.246 1.00 56.66 284 ALA A CA 1
ATOM 2226 C C . ALA A 1 284 ? -19.850 13.003 -3.084 1.00 56.66 284 ALA A C 1
ATOM 2228 O O . ALA A 1 284 ? -18.768 12.999 -3.668 1.00 56.66 284 ALA A O 1
ATOM 2229 N N . TYR A 1 285 ? -20.237 14.013 -2.312 1.00 60.59 285 TYR A N 1
ATOM 2230 C CA . TYR A 1 285 ? -19.326 15.077 -1.909 1.00 60.59 285 TYR A CA 1
ATOM 2231 C C . TYR A 1 285 ? -18.397 14.586 -0.786 1.00 60.59 285 TYR A C 1
ATOM 2233 O O . TYR A 1 285 ? -18.656 13.562 -0.154 1.00 60.59 285 TYR A O 1
ATOM 2241 N N . TRP A 1 286 ? -17.309 15.324 -0.562 1.00 61.78 286 TRP A N 1
ATOM 2242 C CA . TRP A 1 286 ? -16.073 14.936 0.137 1.00 61.78 286 TRP A CA 1
ATOM 2243 C C . TRP A 1 286 ? -16.179 14.300 1.546 1.00 61.78 286 TRP A C 1
ATOM 2245 O O . TRP A 1 286 ? -15.186 13.776 2.043 1.00 61.78 286 TRP A O 1
ATOM 2255 N N . ASP A 1 287 ? -17.351 14.271 2.181 1.00 66.06 287 ASP A N 1
ATOM 2256 C CA . ASP A 1 287 ? -17.560 13.715 3.528 1.00 66.06 287 ASP A CA 1
ATOM 2257 C C . ASP A 1 287 ? -17.217 12.210 3.650 1.00 66.06 287 ASP A C 1
ATOM 2259 O O . ASP A 1 287 ? -16.877 11.740 4.738 1.00 66.06 287 ASP A O 1
ATOM 2263 N N . TYR A 1 288 ? -17.282 11.434 2.557 1.00 68.00 288 TYR A N 1
ATOM 2264 C CA . TYR A 1 288 ? -16.981 9.992 2.589 1.00 68.00 288 TYR A CA 1
ATOM 2265 C C . TYR A 1 288 ? -15.487 9.671 2.764 1.00 68.00 288 TYR A C 1
ATOM 2267 O O . TYR A 1 288 ? -15.143 8.554 3.161 1.00 68.00 288 TYR A O 1
ATOM 2275 N N . TRP A 1 289 ? -14.588 10.625 2.498 1.00 79.75 289 TRP A N 1
ATOM 2276 C CA . TRP A 1 289 ? -13.139 10.411 2.592 1.00 79.75 289 TRP A CA 1
ATOM 2277 C C . TRP A 1 289 ? -12.704 10.081 4.024 1.00 79.75 289 TRP A C 1
ATOM 2279 O O . TRP A 1 289 ? -11.823 9.245 4.220 1.00 79.75 289 TRP A O 1
ATOM 2289 N N . GLU A 1 290 ? -13.387 10.631 5.036 1.00 84.69 290 GLU A N 1
ATOM 2290 C CA . GLU A 1 290 ? -13.161 10.275 6.445 1.00 84.69 290 GLU A CA 1
ATOM 2291 C C . GLU A 1 290 ? -13.328 8.771 6.703 1.00 84.69 290 GLU A C 1
ATOM 2293 O O . GLU A 1 290 ? -12.579 8.200 7.494 1.00 84.69 290 GLU A O 1
ATOM 2298 N N . TYR A 1 291 ? -14.269 8.109 6.020 1.00 86.62 291 TYR A N 1
ATOM 2299 C CA . TYR A 1 291 ? -14.510 6.673 6.172 1.00 86.62 291 TYR A CA 1
ATOM 2300 C C . TYR A 1 291 ? -13.432 5.832 5.480 1.00 86.62 291 TYR A C 1
ATOM 2302 O O . TYR A 1 291 ? -13.022 4.815 6.041 1.00 86.62 291 TYR A O 1
ATOM 2310 N N . GLN A 1 292 ? -12.913 6.275 4.326 1.00 88.69 292 GLN A N 1
ATOM 2311 C CA . GLN A 1 292 ? -11.785 5.609 3.660 1.00 88.69 292 GLN A CA 1
ATOM 2312 C C . GLN A 1 292 ? -10.498 5.733 4.489 1.00 88.69 292 GLN A C 1
ATOM 2314 O O . GLN A 1 292 ? -9.868 4.721 4.806 1.00 88.69 292 GLN A O 1
ATOM 2319 N N . TYR A 1 293 ? -10.149 6.945 4.941 1.00 91.00 293 TYR A N 1
ATOM 2320 C CA . TYR A 1 293 ? -8.997 7.141 5.828 1.00 91.00 293 TYR A CA 1
ATOM 2321 C C . TYR A 1 293 ? -9.158 6.391 7.153 1.00 91.00 293 TYR A C 1
ATOM 2323 O O . TYR A 1 293 ? -8.183 5.824 7.643 1.00 91.00 293 TYR A O 1
ATOM 2331 N N . ALA A 1 294 ? -10.363 6.336 7.733 1.00 90.00 294 ALA A N 1
ATOM 2332 C CA . ALA A 1 294 ? -10.612 5.551 8.939 1.00 90.00 294 ALA A CA 1
ATOM 2333 C C . ALA A 1 294 ? -10.409 4.046 8.704 1.00 90.00 294 ALA A C 1
ATOM 2335 O O . ALA A 1 294 ? -9.789 3.389 9.539 1.00 90.00 294 ALA A O 1
ATOM 2336 N N . LEU A 1 295 ? -10.872 3.497 7.576 1.00 92.50 295 LEU A N 1
ATOM 2337 C CA . LEU A 1 295 ? -10.672 2.089 7.222 1.00 92.50 295 LEU A CA 1
ATOM 2338 C C . LEU A 1 295 ? -9.178 1.755 7.056 1.00 92.50 295 LEU A C 1
ATOM 2340 O O . LEU A 1 295 ? -8.675 0.834 7.707 1.00 92.50 295 LEU A O 1
ATOM 2344 N N . LEU A 1 296 ? -8.453 2.548 6.260 1.00 94.94 296 LEU A N 1
ATOM 2345 C CA . LEU A 1 296 ? -7.015 2.389 6.031 1.00 94.94 296 LEU A CA 1
ATOM 2346 C C . LEU A 1 296 ? -6.213 2.506 7.332 1.00 94.94 296 LEU A C 1
ATOM 2348 O O . LEU A 1 296 ? -5.438 1.621 7.683 1.00 94.94 296 LEU A O 1
ATOM 2352 N N . ALA A 1 297 ? -6.400 3.583 8.086 1.00 94.25 297 ALA A N 1
ATOM 2353 C CA . ALA A 1 297 ? -5.640 3.836 9.304 1.00 94.25 297 ALA A CA 1
ATOM 2354 C C . ALA A 1 297 ? -5.930 2.806 10.411 1.00 94.25 297 ALA A C 1
ATOM 2356 O O . ALA A 1 297 ? -5.048 2.506 11.218 1.00 94.25 297 ALA A O 1
ATOM 2357 N N . ARG A 1 298 ? -7.135 2.217 10.445 1.00 94.19 298 ARG A N 1
ATOM 2358 C CA . ARG A 1 298 ? -7.438 1.078 11.328 1.00 94.19 298 ARG A CA 1
ATOM 2359 C C . ARG A 1 298 ? -6.745 -0.196 10.864 1.00 94.19 298 ARG A C 1
ATOM 2361 O O . ARG A 1 298 ? -6.270 -0.937 11.719 1.00 94.19 298 ARG A O 1
ATOM 2368 N N . ALA A 1 299 ? -6.611 -0.427 9.557 1.00 97.00 299 ALA A N 1
ATOM 2369 C CA . ALA A 1 299 ? -5.760 -1.494 9.032 1.00 97.00 299 ALA A CA 1
ATOM 2370 C C . ALA A 1 299 ? -4.280 -1.283 9.399 1.00 97.00 299 ALA A C 1
ATOM 2372 O O . ALA A 1 299 ? -3.649 -2.216 9.890 1.00 97.00 299 ALA A O 1
ATOM 2373 N N . VAL A 1 300 ? -3.750 -0.060 9.272 1.00 97.31 300 VAL A N 1
ATOM 2374 C CA . VAL A 1 300 ? -2.381 0.307 9.690 1.00 97.31 300 VAL A CA 1
ATOM 2375 C C . VAL A 1 300 ? -2.172 0.064 11.190 1.00 97.31 300 VAL A C 1
ATOM 2377 O O . VAL A 1 300 ? -1.225 -0.622 11.579 1.00 97.31 300 VAL A O 1
ATOM 2380 N N . LEU A 1 301 ? -3.072 0.567 12.042 1.00 95.12 301 LEU A N 1
ATOM 2381 C CA . LEU A 1 301 ? -3.006 0.396 13.497 1.00 95.12 301 LEU A CA 1
ATOM 2382 C C . LEU A 1 301 ? -3.137 -1.077 13.917 1.00 95.12 301 LEU A C 1
ATOM 2384 O O . LEU A 1 301 ? -2.377 -1.539 14.770 1.00 95.12 301 LEU A O 1
ATOM 2388 N N . TRP A 1 302 ? -4.045 -1.835 13.297 1.00 96.50 302 TRP A N 1
ATOM 2389 C CA . TRP A 1 302 ? -4.216 -3.260 13.577 1.00 96.50 302 TRP A CA 1
ATOM 2390 C C . TRP A 1 302 ? -3.030 -4.097 13.093 1.00 96.50 302 TRP A C 1
ATOM 2392 O O . TRP A 1 302 ? -2.570 -4.975 13.820 1.00 96.50 302 TRP A O 1
ATOM 2402 N N . ALA A 1 303 ? -2.471 -3.809 11.917 1.00 98.19 303 ALA A N 1
ATOM 2403 C CA . ALA A 1 303 ? -1.260 -4.473 11.448 1.00 98.19 303 ALA A CA 1
ATOM 2404 C C . ALA A 1 303 ? -0.102 -4.219 12.434 1.00 98.19 303 ALA A C 1
ATOM 2406 O O . ALA A 1 303 ? 0.507 -5.169 12.938 1.00 98.19 303 ALA A O 1
ATOM 2407 N N . ALA A 1 304 ? 0.114 -2.950 12.804 1.00 96.94 304 ALA A N 1
ATOM 2408 C CA . ALA A 1 304 ? 1.164 -2.514 13.722 1.00 96.94 304 ALA A CA 1
ATOM 2409 C C . ALA A 1 304 ? 1.034 -3.098 15.139 1.00 96.94 304 ALA A C 1
ATOM 2411 O O . ALA A 1 304 ? 1.995 -3.642 15.682 1.00 96.94 304 ALA A O 1
ATOM 2412 N N . ARG A 1 305 ? -0.150 -2.998 15.761 1.00 94.00 305 ARG A N 1
ATOM 2413 C CA . ARG A 1 305 ? -0.340 -3.230 17.210 1.00 94.00 305 ARG A CA 1
ATOM 2414 C C . ARG A 1 305 ? -1.457 -4.224 17.558 1.00 94.00 305 ARG A C 1
ATOM 2416 O O . ARG A 1 305 ? -1.519 -4.686 18.696 1.00 94.00 305 ARG A O 1
ATOM 2423 N N . GLY A 1 306 ? -2.270 -4.642 16.589 1.00 90.50 306 GLY A N 1
ATOM 2424 C CA . GLY A 1 306 ? -3.460 -5.473 16.800 1.00 90.50 306 GLY A CA 1
ATOM 2425 C C . GLY A 1 306 ? -4.604 -4.662 17.405 1.00 90.50 306 GLY A C 1
ATOM 2426 O O . GLY A 1 306 ? -4.638 -3.442 17.282 1.00 90.50 306 GLY A O 1
ATOM 2427 N N . GLU A 1 307 ? -5.531 -5.331 18.091 1.00 79.88 307 GLU A N 1
ATOM 2428 C CA . GLU A 1 307 ? -6.624 -4.653 18.811 1.00 79.88 307 GLU A CA 1
ATOM 2429 C C . GLU A 1 307 ? -6.113 -3.860 20.033 1.00 79.88 307 GLU A C 1
ATOM 2431 O O . GLU A 1 307 ? -6.611 -2.781 20.352 1.00 79.88 307 GLU A O 1
ATOM 2436 N N . GLY A 1 308 ? -5.083 -4.378 20.715 1.00 69.81 308 GLY A N 1
ATOM 2437 C CA . GLY A 1 308 ? -4.508 -3.765 21.916 1.00 69.81 308 GLY A CA 1
ATOM 2438 C C . GLY A 1 308 ? -5.546 -3.491 23.016 1.00 69.81 308 GLY A C 1
ATOM 2439 O O . GLY A 1 308 ? -6.475 -4.266 23.230 1.00 69.81 308 GLY A O 1
ATOM 2440 N N . ASP A 1 309 ? -5.384 -2.362 23.712 1.00 62.81 309 ASP A N 1
ATOM 2441 C CA . ASP A 1 309 ? -6.396 -1.795 24.623 1.00 62.81 309 ASP A CA 1
ATOM 2442 C C . ASP A 1 309 ? -7.326 -0.782 23.916 1.00 62.81 309 ASP A C 1
ATOM 2444 O O . ASP A 1 309 ? -8.103 -0.085 24.574 1.00 62.81 309 ASP A O 1
ATOM 2448 N N . LEU A 1 310 ? -7.223 -0.628 22.590 1.00 64.38 310 LEU A N 1
ATOM 2449 C CA . LEU A 1 310 ? -7.873 0.456 21.858 1.00 64.38 310 LEU A CA 1
ATOM 2450 C C . LEU A 1 310 ? -9.186 -0.039 21.246 1.00 64.38 310 LEU A C 1
ATOM 2452 O O . LEU A 1 310 ? -9.211 -0.975 20.457 1.00 64.38 310 LEU A O 1
ATOM 2456 N N . ARG A 1 311 ? -10.302 0.602 21.601 1.00 62.66 311 ARG A N 1
ATOM 2457 C CA . ARG A 1 311 ? -11.618 0.342 21.001 1.00 62.66 311 ARG A CA 1
ATOM 2458 C C . ARG A 1 311 ? -12.282 1.649 20.601 1.00 62.66 311 ARG A C 1
ATOM 2460 O O . ARG A 1 311 ? -12.256 2.619 21.356 1.00 62.66 311 ARG A O 1
ATOM 2467 N N . ILE A 1 312 ? -12.873 1.660 19.410 1.00 61.69 312 ILE A N 1
ATOM 2468 C CA . ILE A 1 312 ? -13.649 2.781 18.878 1.00 61.69 312 ILE A CA 1
ATOM 2469 C C . ILE A 1 312 ? -15.122 2.467 19.159 1.00 61.69 312 ILE A C 1
ATOM 2471 O O . ILE A 1 312 ? -15.693 1.586 18.528 1.00 61.69 312 ILE A O 1
ATOM 2475 N N . GLU A 1 313 ? -15.721 3.146 20.143 1.00 56.03 313 GLU A N 1
ATOM 2476 C CA . GLU A 1 313 ? -17.080 2.822 20.618 1.00 56.03 313 GLU A CA 1
ATOM 2477 C C . GLU A 1 313 ? -18.175 3.132 19.578 1.00 56.03 313 GLU A C 1
ATOM 2479 O O . GLU A 1 313 ? -19.135 2.374 19.467 1.00 56.03 313 GLU A O 1
ATOM 2484 N N . ALA A 1 314 ? -18.045 4.229 18.817 1.00 55.03 314 ALA A N 1
ATOM 2485 C CA . ALA A 1 314 ? -18.880 4.527 17.650 1.00 55.03 314 ALA A CA 1
ATOM 2486 C C . ALA A 1 314 ? -18.270 5.645 16.782 1.00 55.03 314 ALA A C 1
ATOM 2488 O O . ALA A 1 314 ? -17.822 6.660 17.320 1.00 55.03 314 ALA A O 1
ATOM 2489 N N . ALA A 1 315 ? -18.374 5.533 15.455 1.00 56.75 315 ALA A N 1
ATOM 2490 C CA . ALA A 1 315 ? -18.416 6.688 14.560 1.00 56.75 315 ALA A CA 1
ATOM 2491 C C . ALA A 1 315 ? -19.869 6.884 14.099 1.00 56.75 315 ALA A C 1
ATOM 2493 O O . ALA A 1 315 ? -20.545 5.922 13.744 1.00 56.75 315 ALA A O 1
ATOM 2494 N N . LYS A 1 316 ? -20.385 8.117 14.158 1.00 52.09 316 LYS A N 1
ATOM 2495 C CA . LYS A 1 316 ? -21.729 8.459 13.669 1.00 52.09 316 LYS A CA 1
ATOM 2496 C C . LYS A 1 316 ? -21.663 9.754 12.873 1.00 52.09 316 LYS A C 1
ATOM 2498 O O . LYS A 1 316 ? -21.396 10.806 13.454 1.00 52.09 316 LYS A O 1
ATOM 2503 N N . ALA A 1 317 ? -21.952 9.687 11.577 1.00 51.50 317 ALA A N 1
ATOM 2504 C CA . ALA A 1 317 ? -22.328 10.872 10.820 1.00 51.50 317 ALA A CA 1
ATOM 2505 C C . ALA A 1 317 ? -23.778 11.257 11.142 1.00 51.50 317 ALA A C 1
ATOM 2507 O O . ALA A 1 317 ? -24.664 10.410 11.241 1.00 51.50 317 ALA A O 1
ATOM 2508 N N . SER A 1 318 ? -24.023 12.557 11.267 1.00 45.94 318 SER A N 1
ATOM 2509 C CA . SER A 1 318 ? -25.357 13.151 11.222 1.00 45.94 318 SER A CA 1
ATOM 2510 C C . SER A 1 318 ? -25.427 14.065 10.007 1.00 45.94 318 SER A C 1
ATOM 2512 O O . SER A 1 318 ? -24.524 14.880 9.809 1.00 45.94 318 SER A O 1
ATOM 2514 N N . ARG A 1 319 ? -26.497 13.963 9.206 1.00 37.75 319 ARG A N 1
ATOM 2515 C CA . ARG A 1 319 ? -26.761 14.933 8.132 1.00 37.75 319 ARG A CA 1
ATOM 2516 C C . ARG A 1 319 ? -26.874 16.328 8.759 1.00 37.75 319 ARG A C 1
ATOM 2518 O O . ARG A 1 319 ? -27.795 16.581 9.530 1.00 37.75 319 ARG A O 1
ATOM 2525 N N . GLY A 1 320 ? -25.915 17.200 8.445 1.00 40.75 320 GLY A N 1
ATOM 2526 C CA . GLY A 1 320 ? -25.733 18.502 9.092 1.00 40.75 320 GLY A CA 1
ATOM 2527 C C . GLY A 1 320 ? -24.723 18.460 10.247 1.00 40.75 320 GLY A C 1
ATOM 2528 O O . GLY A 1 320 ? -25.085 18.158 11.381 1.00 40.75 320 GLY A O 1
ATOM 2529 N N . ARG A 1 321 ? -23.472 18.847 9.943 1.00 37.47 321 ARG A N 1
ATOM 2530 C CA . ARG A 1 321 ? -22.291 18.914 10.833 1.00 37.47 321 ARG A CA 1
ATOM 2531 C C . ARG A 1 321 ? -21.934 17.597 11.538 1.00 37.47 321 ARG A C 1
ATOM 2533 O O . ARG A 1 321 ? -22.552 17.207 12.526 1.00 37.47 321 ARG A O 1
ATOM 2540 N N . ALA A 1 322 ? -20.827 16.990 11.110 1.00 33.62 322 ALA A N 1
ATOM 2541 C CA . ALA A 1 322 ? -20.189 15.908 11.848 1.00 33.62 322 ALA A CA 1
ATOM 2542 C C . ALA A 1 322 ? -19.809 16.358 13.275 1.00 33.62 322 ALA A C 1
ATOM 2544 O O . ALA A 1 322 ? -19.120 17.359 13.478 1.00 33.62 322 ALA A O 1
ATOM 2545 N N . ARG A 1 323 ? -20.247 15.591 14.279 1.00 31.88 323 ARG A N 1
ATOM 2546 C CA . ARG A 1 323 ? -19.768 15.671 15.666 1.00 31.88 323 ARG A CA 1
ATOM 2547 C C . ARG A 1 323 ? -19.327 14.283 16.115 1.00 31.88 323 ARG A C 1
ATOM 2549 O O . ARG A 1 323 ? -20.114 13.530 16.684 1.00 31.88 323 ARG A O 1
ATOM 2556 N N . SER A 1 324 ? -18.057 13.958 15.906 1.00 36.47 324 SER A N 1
ATOM 2557 C CA . SER A 1 324 ? -17.448 12.796 16.552 1.00 36.47 324 SER A CA 1
ATOM 2558 C C . SER A 1 324 ? -17.284 13.040 18.055 1.00 36.47 324 SER A C 1
ATOM 2560 O O . SER A 1 324 ? -16.917 14.133 18.491 1.00 36.47 324 SER A O 1
ATOM 2562 N N . ARG A 1 325 ? -17.485 11.997 18.862 1.00 30.02 325 ARG A N 1
ATOM 2563 C CA . ARG A 1 325 ? -17.044 11.948 20.262 1.00 30.02 325 ARG A CA 1
ATOM 2564 C C . ARG A 1 325 ? -16.168 10.715 20.451 1.00 30.02 325 ARG A C 1
ATOM 2566 O O . ARG A 1 325 ? -16.665 9.661 20.829 1.00 30.02 325 ARG A O 1
ATOM 2573 N N . SER A 1 326 ? -14.869 10.853 20.204 1.00 35.47 326 SER A N 1
ATOM 2574 C CA . SER A 1 326 ? -13.887 9.855 20.628 1.00 35.47 326 SER A CA 1
ATOM 2575 C C . SER A 1 326 ? -13.735 9.929 22.151 1.00 35.47 326 SER A C 1
ATOM 2577 O O . SER A 1 326 ? -13.347 10.957 22.707 1.00 35.47 326 SER A O 1
ATOM 2579 N N . ARG A 1 327 ? -14.077 8.845 22.857 1.00 32.66 327 ARG A N 1
ATOM 2580 C CA . ARG A 1 327 ? -13.829 8.722 24.297 1.00 32.66 327 ARG A CA 1
ATOM 2581 C C . ARG A 1 327 ? -12.897 7.552 24.557 1.00 32.66 327 ARG A C 1
ATOM 2583 O O . ARG A 1 327 ? -13.278 6.398 24.425 1.00 32.66 327 ARG A O 1
ATOM 2590 N N . TRP A 1 328 ? -11.686 7.865 24.994 1.00 42.59 328 TRP A N 1
ATOM 2591 C CA . TRP A 1 328 ? -10.687 6.867 25.353 1.00 42.59 328 TRP A CA 1
ATOM 2592 C C . TRP A 1 328 ? -10.854 6.428 26.811 1.00 42.59 328 TRP A C 1
ATOM 2594 O O . TRP A 1 328 ? -11.006 7.258 27.712 1.00 42.59 328 TRP A O 1
ATOM 2604 N N . ARG A 1 329 ? -10.761 5.122 27.069 1.00 33.75 329 ARG A N 1
ATOM 2605 C CA . ARG A 1 329 ? -10.533 4.564 28.408 1.00 33.75 329 ARG A CA 1
ATOM 2606 C C . ARG A 1 329 ? -9.409 3.543 28.331 1.00 33.75 329 ARG A C 1
ATOM 2608 O O . ARG A 1 329 ? -9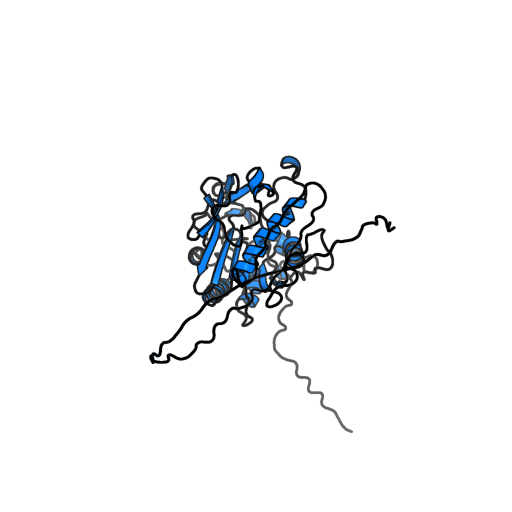.462 2.636 27.512 1.00 33.75 329 ARG A O 1
ATOM 2615 N N . ARG A 1 330 ? -8.425 3.655 29.228 1.00 32.72 330 ARG A N 1
ATOM 2616 C CA . ARG A 1 330 ? -7.496 2.548 29.485 1.00 32.72 330 ARG A CA 1
ATOM 2617 C C . ARG A 1 330 ? -8.272 1.394 30.102 1.00 32.72 330 ARG A C 1
ATOM 2619 O O . ARG A 1 330 ? -9.090 1.617 31.002 1.00 32.72 330 ARG A O 1
ATOM 2626 N N . ARG A 1 331 ? -7.960 0.169 29.691 1.00 33.69 331 ARG A N 1
ATOM 2627 C CA . ARG A 1 331 ? -8.328 -1.010 30.465 1.00 33.69 331 ARG A CA 1
ATOM 2628 C C . ARG A 1 331 ? -7.522 -0.988 31.765 1.00 33.69 331 ARG A C 1
ATOM 2630 O O . ARG A 1 331 ? -6.312 -0.779 31.747 1.00 33.69 331 ARG A O 1
ATOM 2637 N N . ALA A 1 332 ? -8.182 -1.190 32.902 1.00 31.78 332 ALA A N 1
ATOM 2638 C CA . ALA A 1 332 ? -7.461 -1.528 34.121 1.00 31.78 332 ALA A CA 1
ATOM 2639 C C . ALA A 1 332 ? -6.920 -2.949 33.935 1.00 31.78 332 ALA A C 1
ATOM 2641 O O . ALA A 1 332 ? -7.699 -3.902 33.849 1.00 31.78 332 ALA A O 1
ATOM 2642 N N . SER A 1 333 ? -5.602 -3.090 33.814 1.00 31.45 333 SER A N 1
ATOM 2643 C CA . SER A 1 333 ? -4.952 -4.390 33.703 1.00 31.45 333 SER A CA 1
ATOM 2644 C C . SER A 1 333 ? -5.149 -5.159 35.009 1.00 31.45 333 SER A C 1
ATOM 2646 O O . SER A 1 333 ? -4.485 -4.912 36.013 1.00 31.45 333 SER A O 1
ATOM 2648 N N . SER A 1 334 ? -6.066 -6.128 35.005 1.00 33.28 334 SER A N 1
ATOM 2649 C CA . SER A 1 334 ? -6.229 -7.078 36.107 1.00 33.28 334 SER A CA 1
ATOM 2650 C C . SER A 1 334 ? -5.096 -8.109 36.086 1.00 33.28 334 SER A C 1
ATOM 2652 O O . SER A 1 334 ? -5.326 -9.306 35.895 1.00 33.28 334 SER A O 1
ATOM 2654 N N . ALA A 1 335 ? -3.862 -7.636 36.257 1.00 29.11 335 ALA A N 1
ATOM 2655 C CA . ALA A 1 335 ? -2.703 -8.469 36.513 1.00 29.11 335 ALA A CA 1
ATOM 2656 C C . ALA A 1 335 ? -2.875 -9.103 37.899 1.00 29.11 335 ALA A C 1
ATOM 2658 O O . ALA A 1 335 ? -2.488 -8.534 38.919 1.00 29.11 335 ALA A O 1
ATOM 2659 N N . ARG A 1 336 ? -3.503 -10.284 37.947 1.00 27.83 336 ARG A N 1
ATOM 2660 C CA . ARG A 1 336 ? -3.445 -11.133 39.138 1.00 27.83 336 ARG A CA 1
ATOM 2661 C C . ARG A 1 336 ? -1.984 -11.555 39.321 1.00 27.83 336 ARG A C 1
ATOM 2663 O O . ARG A 1 336 ? -1.433 -12.139 38.385 1.00 27.83 336 ARG A O 1
ATOM 2670 N N . PRO A 1 337 ? -1.352 -11.300 40.480 1.00 29.81 337 PRO A N 1
ATOM 2671 C CA . PRO A 1 337 ? -0.033 -11.848 40.753 1.00 29.81 337 PRO A CA 1
ATOM 2672 C C . PRO A 1 337 ? -0.087 -13.375 40.665 1.00 29.81 337 PRO A C 1
ATOM 2674 O O . PRO A 1 337 ? -1.039 -13.989 41.155 1.00 29.81 337 PRO A O 1
ATOM 2677 N N . TRP A 1 338 ? 0.937 -13.991 40.075 1.00 28.75 338 TRP A N 1
ATOM 2678 C CA . TRP A 1 338 ? 1.147 -15.436 40.172 1.00 28.75 338 TRP A CA 1
ATOM 2679 C C . TRP A 1 338 ? 1.509 -15.793 41.622 1.00 28.75 338 TRP A C 1
ATOM 2681 O O . TRP A 1 338 ? 2.672 -15.815 42.023 1.00 28.75 338 TRP A O 1
ATOM 2691 N N . GLY A 1 339 ? 0.472 -16.005 42.432 1.00 28.81 339 GLY A N 1
ATOM 2692 C CA . GLY A 1 339 ? 0.572 -16.443 43.818 1.00 28.81 339 GLY A CA 1
ATOM 2693 C C . GLY A 1 339 ? 0.938 -17.922 43.899 1.00 28.81 339 GLY A C 1
ATOM 2694 O O . GLY A 1 339 ? 0.299 -18.763 43.271 1.00 28.81 339 GLY A O 1
ATOM 2695 N N . ARG A 1 340 ? 1.976 -18.217 44.687 1.00 31.20 340 ARG A N 1
ATOM 2696 C CA . ARG A 1 340 ? 2.536 -19.556 44.926 1.00 31.20 340 ARG A CA 1
ATOM 2697 C C . ARG A 1 340 ? 1.468 -20.608 45.249 1.00 31.20 340 ARG A C 1
ATOM 2699 O O . ARG A 1 340 ? 0.548 -20.354 46.024 1.00 31.20 340 ARG A O 1
ATOM 2706 N N . SER A 1 341 ? 1.677 -21.824 44.751 1.00 29.83 341 SER A N 1
ATOM 2707 C CA . SER A 1 341 ? 0.938 -23.021 45.155 1.00 29.83 341 SER A CA 1
ATOM 2708 C C . SER A 1 341 ? 1.128 -23.306 46.652 1.00 29.83 341 SER A C 1
ATOM 2710 O O . SER A 1 341 ? 2.193 -23.764 47.067 1.00 29.83 341 SER A O 1
ATOM 2712 N N . GLY A 1 342 ? 0.093 -23.044 47.452 1.00 29.19 342 GLY A N 1
ATOM 2713 C CA . GLY A 1 342 ? 0.005 -23.436 48.859 1.00 29.19 342 GLY A CA 1
ATOM 2714 C C . GLY A 1 342 ? -0.863 -24.681 49.023 1.00 29.19 342 GLY A C 1
ATOM 2715 O O . GLY A 1 342 ? -2.000 -24.716 48.551 1.00 29.19 342 GLY A O 1
ATOM 2716 N N . SER A 1 343 ? -0.328 -25.711 49.674 1.00 30.50 343 SER A N 1
ATOM 2717 C CA . SER A 1 343 ? -1.048 -26.943 49.993 1.00 30.50 343 SER A CA 1
ATOM 2718 C C . SER A 1 343 ? -2.115 -26.737 51.080 1.00 30.50 343 SER A C 1
ATOM 2720 O O . SER A 1 343 ? -2.077 -25.800 51.873 1.00 30.50 343 SER A O 1
ATOM 2722 N N . ARG A 1 344 ? -3.099 -27.643 51.081 1.00 30.09 344 ARG A N 1
ATOM 2723 C CA . ARG A 1 344 ? -4.283 -27.664 51.954 1.00 30.09 344 ARG A CA 1
ATOM 2724 C C . ARG A 1 344 ? -3.949 -27.550 53.450 1.00 30.09 344 ARG A C 1
ATOM 2726 O O . ARG A 1 344 ? -3.145 -28.329 53.949 1.00 30.09 344 ARG A O 1
ATOM 2733 N N . ALA A 1 345 ? -4.750 -26.772 54.179 1.00 29.53 345 ALA A N 1
ATOM 2734 C CA . ALA A 1 345 ? -5.170 -27.113 55.539 1.00 29.53 345 ALA A CA 1
ATOM 2735 C C . ALA A 1 345 ? -6.584 -26.569 55.809 1.00 29.53 345 ALA A C 1
ATOM 2737 O O . ALA A 1 345 ? -6.920 -25.448 55.433 1.00 29.53 345 ALA A O 1
ATOM 2738 N N . SER A 1 346 ? -7.428 -27.390 56.426 1.00 29.05 346 SER A N 1
ATOM 2739 C CA . SER A 1 346 ? -8.827 -27.096 56.749 1.00 29.05 346 SER A CA 1
ATOM 2740 C C . SER A 1 346 ? -8.990 -26.534 58.159 1.00 29.05 346 SER A C 1
ATOM 2742 O O . SER A 1 346 ? -8.388 -27.077 59.083 1.00 29.05 346 SER A O 1
ATOM 2744 N N . CYS A 1 347 ? -9.927 -25.606 58.370 1.00 27.08 347 CYS A N 1
ATOM 2745 C CA . CYS A 1 347 ? -10.713 -25.587 59.608 1.00 27.08 347 CYS A CA 1
ATOM 2746 C C . CYS A 1 347 ? -12.067 -24.880 59.411 1.00 27.08 347 CYS A C 1
ATOM 2748 O O . CYS A 1 347 ? -12.208 -24.038 58.528 1.00 27.08 347 CYS A O 1
ATOM 2750 N N . ALA A 1 348 ? -13.070 -25.266 60.201 1.00 30.33 348 ALA A N 1
ATOM 2751 C CA . ALA A 1 348 ? -14.474 -24.867 60.041 1.00 30.33 348 ALA A CA 1
ATOM 2752 C C . ALA A 1 348 ? -15.020 -24.097 61.265 1.00 30.33 348 ALA A C 1
ATOM 2754 O O . ALA A 1 348 ? -14.333 -24.006 62.282 1.00 30.33 348 ALA A O 1
ATOM 2755 N N . ARG A 1 349 ? -16.305 -23.683 61.177 1.00 31.25 349 ARG A N 1
ATOM 2756 C CA . ARG A 1 349 ? -17.132 -22.831 62.087 1.00 31.25 349 ARG A CA 1
ATOM 2757 C C . ARG A 1 349 ? -17.099 -21.338 61.690 1.00 31.25 349 ARG A C 1
ATOM 2759 O O . ARG A 1 349 ? -16.037 -20.832 61.370 1.00 31.25 349 ARG A O 1
ATOM 2766 N N . GLY A 1 350 ? -18.201 -20.578 61.695 1.00 27.53 350 GLY A N 1
ATOM 2767 C CA . GLY A 1 350 ? -19.622 -20.902 61.916 1.00 27.53 350 GLY A CA 1
ATOM 2768 C C . GLY A 1 350 ? -20.522 -19.641 61.841 1.00 27.53 350 GLY A C 1
ATOM 2769 O O . GLY A 1 350 ? -19.994 -18.541 61.815 1.00 27.53 350 GLY A O 1
ATOM 2770 N N . ARG A 1 351 ? -21.855 -19.847 61.768 1.00 31.16 351 ARG A N 1
ATOM 2771 C CA . ARG A 1 351 ? -23.039 -18.987 62.111 1.00 31.16 351 ARG A CA 1
ATOM 2772 C C . ARG A 1 351 ? -22.781 -17.493 62.499 1.00 31.16 351 ARG A C 1
ATOM 2774 O O . ARG A 1 351 ? -21.886 -17.224 63.282 1.00 31.16 351 ARG A O 1
ATOM 2781 N N . THR A 1 352 ? -23.586 -16.471 62.139 1.00 30.30 352 THR A N 1
ATOM 2782 C CA . THR A 1 352 ? -25.076 -16.385 62.101 1.00 30.30 352 THR A CA 1
ATOM 2783 C C . THR A 1 352 ? -25.604 -15.102 61.377 1.00 30.30 352 THR A C 1
ATOM 2785 O O . THR A 1 352 ? -24.819 -14.325 60.850 1.00 30.30 352 THR A O 1
ATOM 2788 N N . ARG A 1 353 ? -26.942 -14.901 61.366 1.00 30.50 353 ARG A N 1
ATOM 2789 C CA . ARG A 1 353 ? -27.767 -13.733 60.913 1.00 30.50 353 ARG A CA 1
ATOM 2790 C C . ARG A 1 353 ? -27.355 -12.385 61.600 1.00 30.50 353 ARG A C 1
ATOM 2792 O O . ARG A 1 353 ? -26.575 -12.457 62.538 1.00 30.50 353 ARG A O 1
ATOM 2799 N N . SER A 1 354 ? -27.826 -11.159 61.282 1.00 29.25 354 SER A N 1
ATOM 2800 C CA . SER A 1 354 ? -29.113 -10.666 60.718 1.00 29.25 354 SER A CA 1
ATOM 2801 C C . SER A 1 354 ? -29.102 -9.168 60.272 1.00 29.25 354 SER A C 1
ATOM 2803 O O . SER A 1 354 ? -28.163 -8.440 60.562 1.00 29.25 354 SER A O 1
ATOM 2805 N N . SER A 1 355 ? -30.237 -8.712 59.698 1.00 29.91 355 SER A N 1
ATOM 2806 C CA . SER A 1 355 ? -30.889 -7.369 59.818 1.00 29.91 355 SER A CA 1
ATOM 2807 C C . SER A 1 355 ? -30.336 -6.078 59.153 1.00 29.91 355 SER A C 1
ATOM 2809 O O . SER A 1 355 ? -29.337 -5.503 59.564 1.00 29.91 355 SER A O 1
ATOM 2811 N N . CYS A 1 356 ? -31.146 -5.549 58.218 1.00 30.36 356 CYS A N 1
ATOM 2812 C CA . CYS A 1 356 ? -31.376 -4.121 57.871 1.00 30.36 356 CYS A CA 1
ATOM 2813 C C . CYS A 1 356 ? -32.197 -3.394 58.989 1.00 30.36 356 CYS A C 1
ATOM 2815 O O . CYS A 1 356 ? -32.703 -4.137 59.835 1.00 30.36 356 CYS A O 1
ATOM 2817 N N . PRO A 1 357 ? -32.420 -2.039 59.023 1.00 45.44 357 PRO A N 1
ATOM 2818 C CA . PRO A 1 357 ? -32.737 -1.169 57.865 1.00 45.44 357 PRO A CA 1
ATOM 2819 C C . PRO A 1 357 ? -32.301 0.337 57.862 1.00 45.44 357 PRO A C 1
ATOM 2821 O O . PRO A 1 357 ? -31.645 0.845 58.762 1.00 45.44 357 PRO A O 1
ATOM 2824 N N . ARG A 1 358 ? -32.720 1.017 56.772 1.00 35.88 358 ARG A N 1
ATOM 2825 C CA . ARG A 1 358 ? -32.820 2.475 56.442 1.00 35.88 358 ARG A CA 1
ATOM 2826 C C . ARG A 1 358 ? -33.559 3.334 57.508 1.00 35.88 358 ARG A C 1
ATOM 2828 O O . ARG A 1 358 ? -34.288 2.712 58.281 1.00 35.88 358 ARG A O 1
ATOM 2835 N N . PRO A 1 359 ? -33.476 4.701 57.551 1.00 46.62 359 PRO A N 1
ATOM 2836 C CA . PRO A 1 359 ? -33.808 5.690 56.475 1.00 46.62 359 PRO A CA 1
ATOM 2837 C C . PRO A 1 359 ? -32.841 6.928 56.418 1.00 46.62 359 PRO A C 1
ATOM 2839 O O . PRO A 1 359 ? -31.703 6.754 56.831 1.00 46.62 359 PRO A O 1
ATOM 2842 N N . SER A 1 360 ? -33.085 8.146 55.868 1.00 30.97 360 SER A N 1
ATOM 2843 C CA . SER A 1 360 ? -34.251 8.846 55.243 1.00 30.97 360 SER A CA 1
ATOM 2844 C C . SER A 1 360 ? -33.838 10.074 54.374 1.00 30.97 360 SER A C 1
ATOM 2846 O O . SER A 1 360 ? -32.819 10.682 54.659 1.00 30.97 360 SER A O 1
ATOM 2848 N N . CYS A 1 361 ? -34.700 10.464 53.411 1.00 29.27 361 CYS A N 1
ATOM 2849 C CA . CYS A 1 361 ? -35.063 11.824 52.907 1.00 29.27 361 CYS A CA 1
ATOM 2850 C C . CYS A 1 361 ? -34.031 12.925 52.509 1.00 29.27 361 CYS A C 1
ATOM 2852 O O . CYS A 1 361 ? -33.070 13.200 53.214 1.00 29.27 361 CYS A O 1
ATOM 2854 N N . GLY A 1 362 ? -34.356 13.688 51.444 1.00 30.12 362 GLY A N 1
ATOM 2855 C CA . GLY A 1 362 ? -33.741 14.990 51.093 1.00 30.12 362 GLY A CA 1
ATOM 2856 C C . GLY A 1 362 ? -34.076 15.474 49.663 1.00 30.12 362 GLY A C 1
ATOM 2857 O O . GLY A 1 362 ? -33.745 14.788 48.702 1.00 30.12 362 GLY A O 1
ATOM 2858 N N . HIS A 1 363 ? -34.752 16.623 49.510 1.00 32.16 363 HIS A N 1
ATOM 2859 C CA . HIS A 1 363 ? -35.281 17.159 48.231 1.00 32.16 363 HIS A CA 1
ATOM 2860 C C . HIS A 1 363 ? -34.355 18.231 47.565 1.00 32.16 363 HIS A C 1
ATOM 2862 O O . HIS A 1 363 ? -33.356 18.612 48.173 1.00 32.16 363 HIS A O 1
ATOM 2868 N N . PRO A 1 364 ? -34.620 18.681 46.311 1.00 54.56 364 PRO A N 1
ATOM 2869 C CA . PRO A 1 364 ? -33.659 19.398 45.448 1.00 54.56 364 PRO A CA 1
ATOM 2870 C C . PRO A 1 364 ? -33.767 20.936 45.519 1.00 54.56 364 PRO A C 1
ATOM 2872 O O . PRO A 1 364 ? -34.619 21.468 46.231 1.00 54.56 364 PRO A O 1
ATOM 2875 N N . PRO A 1 365 ? -32.996 21.657 44.677 1.00 46.88 365 PRO A N 1
ATOM 2876 C CA . PRO A 1 365 ? -33.607 22.771 43.938 1.00 46.88 365 PRO A CA 1
ATOM 2877 C C . PRO A 1 365 ? -33.192 22.925 42.451 1.00 46.88 365 PRO A C 1
ATOM 2879 O O . PRO A 1 365 ? -32.296 22.254 41.951 1.00 46.88 365 PRO A O 1
ATOM 2882 N N . ALA A 1 366 ? -33.922 23.842 41.795 1.00 33.81 366 ALA A N 1
ATOM 2883 C CA . ALA A 1 366 ? -33.737 24.590 40.531 1.00 33.81 366 ALA A CA 1
ATOM 2884 C C . ALA A 1 366 ? -32.335 24.639 39.856 1.00 33.81 366 ALA A C 1
ATOM 2886 O O . ALA A 1 366 ? -31.311 24.478 40.500 1.00 33.81 366 ALA A O 1
ATOM 2887 N N . GLY A 1 367 ? -32.181 24.961 38.561 1.00 30.69 367 GLY A N 1
ATOM 2888 C CA . GLY A 1 367 ? -33.101 25.586 37.593 1.00 30.69 367 GLY A CA 1
ATOM 2889 C C . GLY A 1 367 ? -32.581 26.964 37.119 1.00 30.69 367 GLY A C 1
ATOM 2890 O O . GLY A 1 367 ? -32.207 27.782 37.953 1.00 30.69 367 GLY A O 1
ATOM 2891 N N . ARG A 1 368 ? -32.640 27.241 35.797 1.00 32.25 368 ARG A N 1
ATOM 2892 C CA . ARG A 1 368 ? -32.002 28.375 35.052 1.00 32.25 368 ARG A CA 1
ATOM 2893 C C . ARG A 1 368 ? -30.473 28.198 34.868 1.00 32.25 368 ARG A C 1
ATOM 2895 O O . ARG A 1 368 ? -29.819 27.644 35.733 1.00 32.25 368 ARG A O 1
ATOM 2902 N N . ALA A 1 369 ? -29.831 28.600 33.768 1.00 32.75 369 ALA A N 1
ATOM 2903 C CA . ALA A 1 369 ? -30.132 29.689 32.837 1.00 32.75 369 ALA A CA 1
ATOM 2904 C C . ALA A 1 369 ? -29.647 29.408 31.396 1.00 32.75 369 ALA A C 1
ATOM 2906 O O . ALA A 1 369 ? -28.768 28.579 31.171 1.00 32.75 369 ALA A O 1
ATOM 2907 N N . ALA A 1 370 ? -30.204 30.147 30.433 1.00 36.00 370 ALA A N 1
ATOM 2908 C CA . ALA A 1 370 ? -29.739 30.206 29.047 1.00 36.00 370 ALA A CA 1
ATOM 2909 C C . ALA A 1 370 ? -28.943 31.503 28.778 1.00 36.00 370 ALA A C 1
ATOM 2911 O O . ALA A 1 370 ? -28.881 32.381 29.636 1.00 36.00 370 ALA A O 1
ATOM 2912 N N . ALA A 1 371 ? -28.425 31.616 27.550 1.00 33.69 371 ALA A N 1
ATOM 2913 C CA . ALA A 1 371 ? -27.672 32.733 26.969 1.00 33.69 371 ALA A CA 1
ATOM 2914 C C . ALA A 1 371 ? -26.201 32.900 27.408 1.00 33.69 371 ALA A C 1
ATOM 2916 O O . ALA A 1 371 ? -25.891 33.296 28.529 1.00 33.69 371 ALA A O 1
ATOM 2917 N N . ARG A 1 372 ? -25.303 32.754 26.423 1.00 33.53 372 ARG A N 1
ATOM 2918 C CA . ARG A 1 372 ? -24.384 33.830 26.019 1.00 33.53 372 ARG A CA 1
ATOM 2919 C C . ARG A 1 372 ? -23.950 33.653 24.564 1.00 33.53 372 ARG A C 1
ATOM 2921 O O . ARG A 1 372 ? -23.523 32.579 24.153 1.00 33.53 372 ARG A O 1
ATOM 2928 N N . SER A 1 373 ? -24.107 34.735 23.817 1.00 33.03 373 SER A N 1
ATOM 2929 C CA . SER A 1 373 ? -23.528 34.991 22.500 1.00 33.03 373 SER A CA 1
ATOM 2930 C C . SER A 1 373 ? -22.004 34.948 22.533 1.00 33.03 373 SER A C 1
ATOM 2932 O O . SER A 1 373 ? -21.420 35.395 23.520 1.00 33.03 373 SER A O 1
ATOM 2934 N N . TRP A 1 374 ? -21.388 34.565 21.417 1.00 38.44 374 TRP A N 1
ATOM 2935 C CA . TRP A 1 374 ? -20.068 35.064 21.033 1.00 38.44 374 TRP A CA 1
ATOM 2936 C C . TRP A 1 374 ? -20.083 35.477 19.562 1.00 38.44 374 TRP A C 1
ATOM 2938 O O . TRP A 1 374 ? -20.748 34.842 18.741 1.00 38.44 374 TRP A O 1
ATOM 2948 N N . THR A 1 375 ? -19.403 36.596 19.328 1.00 46.47 375 THR A N 1
ATOM 2949 C CA . THR A 1 375 ? -18.945 37.157 18.050 1.00 46.47 375 THR A CA 1
ATOM 2950 C C . THR A 1 375 ? -18.060 36.186 17.285 1.00 46.47 375 THR A C 1
ATOM 2952 O O . THR A 1 375 ? -17.233 35.544 17.974 1.00 46.47 375 THR A O 1
#

Sequence (375 aa):
MAALLLSGFASDQPLKPPRYDIPYSTEVVTPHVPWATTLPGGPIRGFFIPTVSQGRDMVELMQRLALQPTTVTIDRQWDVNCWGIGDFYGHEYRGERDDFRIVYGYAEEELTRATPFEVMVLPGLNGWSRLTRPARDAILRRVREGAGLVLLHPFVGDVKGHPFQGDPAEGDPRIWEVSPLVGVPDDRVSDRGYPEPNLEAITQARWEVARPHFITEALDLDLLPSGERGGRFYKYEARGEVLVQAGGYPVVAVKAYGKGRVVAFAQVGDGFIPEPVDPVASRAYWDYWEYQYALLARAVLWAARGEGDLRIEAAKASRGRARSRSRWRRRASSARPWGRSGSRASCARGRTRSSCPRPSCGHPPAGRAAARSWT

Radius of gyration: 27.18 Å; Cα contacts (8 Å, |Δi|>4): 673; chains: 1; bounding box: 94×65×88 Å

Foldseek 3Di:
DDDDDPPDPDPPPPPDPDAQADDADLPPPDPFDAFAQADDVAAFEEEEAFELVVCVLVSNLVRRHRHPYDYQYHALFFCCQQDSRPVHRHCVRQHHQLARCSSLVSLLVVLQDPDAGLEYEDEQSQAPQPNAPSNSVSVLVNLLVAHFYEYEAHDQGPCCQRNGPPTDNDTDQCSVVQAQWDDFDHWAADPRSRTGDPPVQKDWFAKDFPDDFQLCPQQDSCLALCNVPTDMFGATDGPFAAGIAGPNGGAWGWDGRNNFIYIYGRADDTGQAGDDDDCVVSVNPDPSVNSRSSSSSSSRCCRSPNCPQDHAPHQDDDPPDGDDDGDDDGDPPPPDPPDDDDDDDDDDDDDDDDDDDDDDDDDDDDDDDDDDDDD

Mean predicted aligned error: 12.1 Å

pLDDT: mean 79.84, std 24.11, range [27.08, 98.88]